Protein AF-A0A970JAR9-F1 (afdb_monomer_lite)

Radius of gyration: 34.33 Å; chains: 1; bounding box: 69×76×98 Å

pLDDT: mean 83.6, std 17.14, range [28.98, 98.62]

Sequence (736 aa):
MINLEKFQAILTQYKKDFVPKVWNDEKYKWEAVKHFQDNWDIDAPDFLNMFLQSTSRTQNLLASLNHYPREMIKVFAEKEAETVRSMFLNLFDETKDLAERVENFLSTSDVLLKKYSKGKSHFQSTYSVSTYLWLRYPDKYYIYKFSECRSAAIALESDFVPKMSKKGHSIDNLLKSFNLYDEICSELAKDKELVQILRSVLTDSCYPDIELKTLTIDFCFYIGRLYAKKSVKENEWFPIEYNPNISTEKWLELLADKNVFNENSLAIMKRIKDYGGEATCKQLAAKYGETANFYNSGSSALAQRVAKVTGCPVIKDEAGNTRWWPILYIGKYADKNIEGSFVWKLREELSRALDQYDLSHIPLYSSSNSNNHKITYKEYINFFDQKFNSKQYSYMMVTLLAFLDNVNNTGYADMGNVVESFKQFYLNRVKAGKIPEKQTARMFKVESLNNSDIKNIMLEQPLSALRDLIDYDEHTNTLHFNKKRGLEIDWKTKKELRKVAHKHLYNYYKKLDKNYLTLDDLNSLQQGYAVTAKDVAALSGQNIVKGIHPINDDAHKSVVILCTFSGGFYANSWLDEHETVLKYYLEGRTKEDGTRIYNELSKSNQAVLLSQKEKYPIHVFTRDRKDEMFHYEGPFVYDRVETESDGSKYFVLTRLINRAGQEIIPDSGSQIQEKAKEIIKDLTVPDVLTHICEYIAARGFVFEEKQIKNFYLSLKTKPFVIIAGISVLMAMIKST

Structure (mmCIF, N/CA/C/O backbone):
data_AF-A0A970JAR9-F1
#
_entry.id   AF-A0A970JAR9-F1
#
loop_
_atom_site.group_PDB
_atom_site.id
_atom_site.type_symbol
_atom_site.label_atom_id
_atom_site.label_alt_id
_atom_site.label_comp_id
_atom_site.label_asym_id
_atom_site.label_entity_id
_atom_site.label_seq_id
_atom_site.pdbx_PDB_ins_code
_atom_site.Cartn_x
_atom_site.Cartn_y
_atom_site.Cartn_z
_atom_site.occupancy
_atom_site.B_iso_or_equiv
_atom_site.auth_seq_id
_atom_site.auth_comp_id
_atom_site.auth_asym_id
_atom_site.auth_atom_id
_atom_site.pdbx_PDB_model_num
ATOM 1 N N . MET A 1 1 ? -7.406 -0.059 44.439 1.00 73.38 1 MET A N 1
ATOM 2 C CA . MET A 1 1 ? -6.359 -0.039 43.404 1.00 73.38 1 MET A CA 1
ATOM 3 C C . MET A 1 1 ? -6.783 0.808 42.199 1.00 73.38 1 MET A C 1
ATOM 5 O O . MET A 1 1 ? -5.898 1.279 41.498 1.00 73.38 1 MET A O 1
ATOM 9 N N . ILE A 1 2 ? -8.075 1.129 42.013 1.00 92.12 2 ILE A N 1
ATOM 10 C CA . ILE A 1 2 ? -8.558 2.205 41.114 1.00 92.12 2 ILE A CA 1
ATOM 11 C C . ILE A 1 2 ? -9.279 3.349 41.854 1.00 92.12 2 ILE A C 1
ATOM 13 O O . ILE A 1 2 ? -9.837 3.158 42.934 1.00 92.12 2 ILE A O 1
ATOM 17 N N . ASN A 1 3 ? -9.306 4.545 41.259 1.00 94.38 3 ASN A N 1
ATOM 18 C CA . ASN A 1 3 ? -10.068 5.701 41.733 1.00 94.38 3 ASN A CA 1
ATOM 19 C C . ASN A 1 3 ? -11.560 5.558 41.369 1.00 94.38 3 ASN A C 1
ATOM 21 O O . ASN A 1 3 ? -11.952 5.660 40.201 1.00 94.38 3 ASN A O 1
ATOM 25 N N . LEU A 1 4 ? -12.400 5.359 42.390 1.00 95.25 4 LEU A N 1
ATOM 26 C CA . LEU A 1 4 ? -13.837 5.114 42.227 1.00 95.25 4 LEU A CA 1
ATOM 27 C C . LEU A 1 4 ? -14.608 6.322 41.679 1.00 95.25 4 LEU A C 1
ATOM 29 O O . LEU A 1 4 ? -15.564 6.136 40.929 1.00 95.25 4 LEU A O 1
ATOM 33 N N . GLU A 1 5 ? -14.197 7.556 41.978 1.00 93.81 5 GLU A N 1
ATOM 34 C CA . GLU A 1 5 ? -14.853 8.747 41.422 1.00 93.81 5 GLU A CA 1
ATOM 35 C C . GLU A 1 5 ? -14.644 8.826 39.905 1.00 93.81 5 GLU A C 1
ATOM 37 O O . GLU A 1 5 ? -15.589 9.056 39.143 1.00 93.81 5 GLU A O 1
ATOM 42 N N . LYS A 1 6 ? -13.410 8.570 39.444 1.00 92.19 6 LYS A N 1
ATOM 43 C CA . LYS A 1 6 ? -13.091 8.493 38.009 1.00 92.19 6 LYS A CA 1
ATOM 44 C C . LYS A 1 6 ? -13.842 7.352 37.341 1.00 92.19 6 LYS A C 1
ATOM 46 O O . LYS A 1 6 ? -14.416 7.553 36.270 1.00 92.19 6 LYS A O 1
ATOM 51 N N . PHE A 1 7 ? -13.866 6.184 37.981 1.00 95.56 7 PHE A N 1
ATOM 52 C CA . PHE A 1 7 ? -14.600 5.022 37.497 1.00 95.56 7 PHE A CA 1
ATOM 53 C C . PHE A 1 7 ? -16.084 5.346 37.279 1.00 95.56 7 PHE A C 1
ATOM 55 O O . PHE A 1 7 ? -16.586 5.159 36.172 1.00 95.56 7 PHE A O 1
ATOM 62 N N . GLN A 1 8 ? -16.765 5.916 38.278 1.00 95.62 8 GLN A N 1
ATOM 63 C CA . GLN A 1 8 ? -18.194 6.243 38.194 1.00 95.62 8 GLN A CA 1
ATOM 64 C C . GLN A 1 8 ? -18.502 7.289 37.114 1.00 95.62 8 GLN A C 1
ATOM 66 O O . GLN A 1 8 ? -19.485 7.164 36.373 1.00 95.62 8 GLN A O 1
ATOM 71 N N . ALA A 1 9 ? -17.636 8.294 36.955 1.00 92.31 9 ALA A N 1
ATOM 72 C CA . ALA A 1 9 ? -17.775 9.289 35.895 1.00 92.31 9 ALA A CA 1
ATOM 73 C C . ALA A 1 9 ? -17.680 8.661 34.491 1.00 92.31 9 ALA A C 1
ATOM 75 O O . ALA A 1 9 ? -18.464 8.995 33.599 1.00 92.31 9 ALA A O 1
ATOM 76 N N . ILE A 1 10 ? -16.742 7.731 34.290 1.00 94.25 10 ILE A N 1
ATOM 77 C CA . ILE A 1 10 ? -16.571 7.015 33.020 1.00 94.25 10 ILE A CA 1
ATOM 78 C C . ILE A 1 10 ? -17.730 6.043 32.788 1.00 94.25 10 ILE A C 1
ATOM 80 O O . ILE A 1 10 ? -18.279 6.023 31.689 1.00 94.25 10 ILE A O 1
ATOM 84 N N . LEU A 1 11 ? -18.129 5.277 33.806 1.00 96.00 11 LEU A N 1
ATOM 85 C CA . LEU A 1 11 ? -19.239 4.327 33.748 1.00 96.00 11 LEU A CA 1
ATOM 86 C C . LEU A 1 11 ? -20.549 5.011 33.343 1.00 96.00 11 LEU A C 1
ATOM 88 O O . LEU A 1 11 ? -21.263 4.525 32.467 1.00 96.00 11 LEU A O 1
ATOM 92 N N . THR A 1 12 ? -20.826 6.189 33.904 1.00 94.81 12 THR A N 1
ATOM 93 C CA . THR A 1 12 ? -21.997 6.996 33.531 1.00 94.81 12 THR A CA 1
ATOM 94 C C . THR A 1 12 ? -22.005 7.326 32.037 1.00 94.81 12 THR A C 1
ATOM 96 O O . THR A 1 12 ? -23.051 7.261 31.390 1.00 94.81 12 THR A O 1
ATOM 99 N N . GLN A 1 13 ? -20.849 7.673 31.466 1.00 92.12 13 GLN A N 1
ATOM 100 C CA . GLN A 1 13 ? -20.744 7.946 30.034 1.00 92.12 13 GLN A CA 1
ATOM 101 C C . GLN A 1 13 ? -20.813 6.661 29.200 1.00 92.12 13 GLN A C 1
ATOM 103 O O . GLN A 1 13 ? -21.461 6.648 28.155 1.00 92.12 13 GLN A O 1
ATOM 108 N N . TYR A 1 14 ? -20.194 5.579 29.671 1.00 95.56 14 TYR A N 1
ATOM 109 C CA . TYR A 1 14 ? -20.224 4.282 29.007 1.00 95.56 14 TYR A CA 1
ATOM 110 C C . TYR A 1 14 ? -21.651 3.760 28.853 1.00 95.56 14 TYR A C 1
ATOM 112 O O . TYR A 1 14 ? -22.033 3.424 27.739 1.00 95.56 14 TYR A O 1
ATOM 120 N N . LYS A 1 15 ? -22.477 3.799 29.910 1.00 95.81 15 LYS A N 1
ATOM 121 C CA . LYS A 1 15 ? -23.897 3.404 29.844 1.00 95.81 15 LYS A CA 1
ATOM 122 C C . LYS A 1 15 ? -24.672 4.176 28.772 1.00 95.81 15 LYS A C 1
ATOM 124 O O . LYS A 1 15 ? -25.422 3.573 28.010 1.00 95.81 15 LYS A O 1
ATOM 129 N N . LYS A 1 16 ? -24.450 5.493 28.666 1.00 93.94 16 LYS A N 1
ATOM 130 C CA . LYS A 1 16 ? -25.090 6.346 27.644 1.00 93.94 16 LYS A CA 1
ATOM 131 C C . LYS A 1 16 ? -24.667 5.977 26.224 1.00 93.94 16 LYS A C 1
ATOM 133 O O . LYS A 1 16 ? -25.493 5.986 25.317 1.00 93.94 16 LYS A O 1
ATOM 138 N N . ASP A 1 17 ? -23.389 5.666 26.033 1.00 93.06 17 ASP A N 1
ATOM 139 C CA . ASP A 1 17 ? -22.831 5.323 24.726 1.00 93.06 17 ASP A CA 1
ATOM 140 C C . ASP A 1 17 ? -23.044 3.842 24.357 1.00 93.06 17 ASP A C 1
ATOM 142 O O . ASP A 1 17 ? -22.901 3.494 23.183 1.00 93.06 17 ASP A O 1
ATOM 146 N N . PHE A 1 18 ? -23.367 2.970 25.321 1.00 94.00 18 PHE A N 1
ATOM 147 C CA . PHE A 1 18 ? -23.280 1.517 25.161 1.00 94.00 18 PHE A CA 1
ATOM 148 C C . PHE A 1 18 ? -24.115 1.010 23.983 1.00 94.00 18 PHE A C 1
ATOM 150 O O . PHE A 1 18 ? -23.560 0.557 22.990 1.00 94.00 18 PHE A O 1
ATOM 157 N N . VAL A 1 19 ? -25.439 1.156 24.034 1.00 92.25 19 VAL A N 1
ATOM 158 C CA . VAL A 1 19 ? -26.336 0.707 22.955 1.00 92.25 19 VAL A CA 1
ATOM 159 C C . VAL A 1 19 ? -26.178 1.515 21.656 1.00 92.25 19 VAL A C 1
ATOM 161 O O . VAL A 1 19 ? -26.003 0.900 20.604 1.00 92.25 19 VAL A O 1
ATOM 164 N N . PRO A 1 20 ? -26.216 2.866 21.660 1.00 89.38 20 PRO A N 1
ATOM 165 C CA . PRO A 1 20 ? -26.250 3.627 20.409 1.00 89.38 20 PRO A CA 1
ATOM 166 C C . PRO A 1 20 ? -24.928 3.610 19.633 1.00 89.38 20 PRO A C 1
ATOM 168 O O . PRO A 1 20 ? -24.924 3.922 18.442 1.00 89.38 20 PRO A O 1
ATOM 171 N N . LYS A 1 21 ? -23.805 3.290 20.286 1.00 87.12 21 LYS A N 1
ATOM 172 C CA . LYS A 1 21 ? -22.473 3.440 19.693 1.00 87.12 21 LYS A CA 1
ATOM 173 C C . LYS A 1 21 ? -21.571 2.236 19.920 1.00 87.12 21 LYS A C 1
ATOM 175 O O . LYS A 1 21 ? -20.996 1.747 18.960 1.00 87.12 21 LYS A O 1
ATOM 180 N N . VAL A 1 22 ? -21.421 1.768 21.157 1.00 91.00 22 VAL A N 1
ATOM 181 C CA . VAL A 1 22 ? -20.426 0.728 21.473 1.00 91.00 22 VAL A CA 1
ATOM 182 C C . VAL A 1 22 ? -20.873 -0.649 20.982 1.00 91.00 22 VAL A C 1
ATOM 184 O O . VAL A 1 22 ? -20.102 -1.352 20.338 1.00 91.00 22 VAL A O 1
ATOM 187 N N . TRP A 1 23 ? -22.130 -1.013 21.220 1.00 94.00 23 TRP A N 1
ATOM 188 C CA . TRP A 1 23 ? -22.656 -2.349 20.964 1.00 94.00 23 TRP A CA 1
ATOM 189 C C . TRP A 1 23 ? -22.513 -2.775 19.502 1.00 94.00 23 TRP A C 1
ATOM 191 O O . TRP A 1 23 ? -22.037 -3.871 19.220 1.00 94.00 23 TRP A O 1
ATOM 201 N N . ASN A 1 24 ? -22.862 -1.894 18.561 1.00 87.81 24 ASN A N 1
ATOM 202 C CA . ASN A 1 24 ? -22.790 -2.207 17.132 1.00 87.81 24 ASN A CA 1
ATOM 203 C C . ASN A 1 24 ? -21.361 -2.513 16.659 1.00 87.81 24 ASN A C 1
ATOM 205 O O . ASN A 1 24 ? -21.186 -3.372 15.794 1.00 87.81 24 ASN A O 1
ATOM 209 N N . ASP A 1 25 ? -20.364 -1.852 17.251 1.00 87.81 25 ASP A N 1
ATOM 210 C CA . ASP A 1 25 ? -18.953 -2.030 16.907 1.00 87.81 25 ASP A CA 1
ATOM 211 C C . ASP A 1 25 ? -18.311 -3.211 17.655 1.00 87.81 25 ASP A C 1
ATOM 213 O O . ASP A 1 25 ? -17.349 -3.796 17.163 1.00 87.81 25 ASP A O 1
ATOM 217 N N . GLU A 1 26 ? -18.824 -3.577 18.835 1.00 93.31 26 GLU A N 1
ATOM 218 C CA . GLU A 1 26 ? -18.139 -4.483 19.770 1.00 93.31 26 GLU A CA 1
ATOM 219 C C . GLU A 1 26 ? -18.846 -5.821 20.013 1.00 93.31 26 GLU A C 1
ATOM 221 O O . GLU A 1 26 ? -18.209 -6.758 20.504 1.00 93.31 26 GLU A O 1
ATOM 226 N N . LYS A 1 27 ? -20.115 -5.974 19.603 1.00 95.50 27 LYS A N 1
ATOM 227 C CA . LYS A 1 27 ? -20.897 -7.215 19.786 1.00 95.50 27 LYS A CA 1
ATOM 228 C C . LYS A 1 27 ? -20.200 -8.472 19.256 1.00 95.50 27 LYS A C 1
ATOM 230 O O . LYS A 1 27 ? -20.411 -9.564 19.781 1.00 95.50 27 LYS A O 1
ATOM 235 N N . TYR A 1 28 ? -19.334 -8.319 18.249 1.00 95.88 28 TYR A N 1
ATOM 236 C CA . TYR A 1 28 ? -18.601 -9.430 17.643 1.00 95.88 28 TYR A CA 1
ATOM 237 C C . TYR A 1 28 ? -17.725 -10.178 18.659 1.00 95.88 28 TYR A C 1
ATOM 239 O O . TYR A 1 28 ? -17.450 -11.353 18.447 1.00 95.88 28 TYR A O 1
ATOM 247 N N . LYS A 1 29 ? -17.307 -9.549 19.770 1.00 97.44 29 LYS A N 1
ATOM 248 C CA . LYS A 1 29 ? -16.560 -10.227 20.842 1.00 97.44 29 LYS A CA 1
ATOM 249 C C . LYS A 1 29 ? -17.398 -11.328 21.496 1.00 97.44 29 LYS A C 1
ATOM 251 O O . LYS A 1 29 ? -16.936 -12.459 21.608 1.00 97.44 29 LYS A O 1
ATOM 256 N N . TRP A 1 30 ? -18.645 -11.028 21.863 1.00 98.38 30 TRP A N 1
ATOM 257 C CA . TRP A 1 30 ? -19.561 -12.015 22.444 1.00 98.38 30 TRP A CA 1
ATOM 258 C C . TRP A 1 30 ? -19.925 -13.112 21.437 1.00 98.38 30 TRP A C 1
ATOM 260 O O . TRP A 1 30 ? -20.000 -14.284 21.805 1.00 98.38 30 TRP A O 1
ATOM 270 N N . GLU A 1 31 ? -20.110 -12.757 20.161 1.00 97.88 31 GLU A N 1
ATOM 271 C CA . GLU A 1 31 ? -20.347 -13.732 19.086 1.00 97.88 31 GLU A CA 1
ATOM 272 C C . GLU A 1 31 ? -19.120 -14.619 18.826 1.00 97.88 31 GLU A C 1
ATOM 274 O O . GLU A 1 31 ? -19.263 -15.807 18.537 1.00 97.88 31 GLU A O 1
ATOM 279 N N . ALA A 1 32 ? -17.908 -14.069 18.943 1.00 98.00 32 ALA A N 1
ATOM 280 C CA . ALA A 1 32 ? -16.665 -14.811 18.769 1.00 98.00 32 ALA A CA 1
ATOM 281 C C . ALA A 1 32 ? -16.477 -15.867 19.861 1.00 98.00 32 ALA A C 1
ATOM 283 O O . ALA A 1 32 ? -16.096 -16.989 19.536 1.00 98.00 32 ALA A O 1
ATOM 284 N N . VAL A 1 33 ? -16.787 -15.545 21.122 1.00 98.31 33 VAL A N 1
ATOM 285 C CA . VAL A 1 33 ? -16.744 -16.523 22.223 1.00 98.31 33 VAL A CA 1
ATOM 286 C C . VAL A 1 33 ? -17.759 -17.632 21.997 1.00 98.31 33 VAL A C 1
ATOM 288 O O . VAL A 1 33 ? -17.382 -18.798 22.041 1.00 98.31 33 VAL A O 1
ATOM 291 N N . LYS A 1 34 ? -19.026 -17.294 21.710 1.00 98.25 34 LYS A N 1
ATOM 292 C CA . LYS A 1 34 ? -20.068 -18.301 21.453 1.00 98.25 34 LYS A CA 1
ATOM 293 C C . LYS A 1 34 ? -19.654 -19.239 20.325 1.00 98.25 34 LYS A C 1
ATOM 295 O O . LYS A 1 34 ? -19.669 -20.452 20.491 1.00 98.25 34 LYS A O 1
ATOM 300 N N . HIS A 1 35 ? -19.211 -18.665 19.208 1.00 98.38 35 HIS A N 1
ATOM 301 C CA . HIS A 1 35 ? -18.756 -19.428 18.052 1.00 98.38 35 HIS A CA 1
ATOM 302 C C . HIS A 1 35 ? -17.541 -20.300 18.377 1.00 98.38 35 HIS A C 1
ATOM 304 O O . HIS A 1 35 ? -17.482 -21.437 17.926 1.00 98.38 35 HIS A O 1
ATOM 310 N N . PHE A 1 36 ? -16.585 -19.818 19.169 1.00 98.50 36 PHE A N 1
ATOM 311 C CA . PHE A 1 36 ? -15.454 -20.641 19.591 1.00 98.50 36 PHE A CA 1
ATOM 312 C C . PHE A 1 36 ? -15.902 -21.808 20.479 1.00 98.50 36 PHE A C 1
ATOM 314 O O . PHE A 1 36 ? -15.530 -22.942 20.205 1.00 98.50 36 PHE A O 1
ATOM 321 N N . GLN A 1 37 ? -16.730 -21.552 21.495 1.00 97.94 37 GLN A N 1
ATOM 322 C CA . GLN A 1 37 ? -17.226 -22.579 22.422 1.00 97.94 37 GLN A CA 1
ATOM 323 C C . GLN A 1 37 ? -18.029 -23.672 21.703 1.00 97.94 37 GLN A C 1
ATOM 325 O O . GLN A 1 37 ? -17.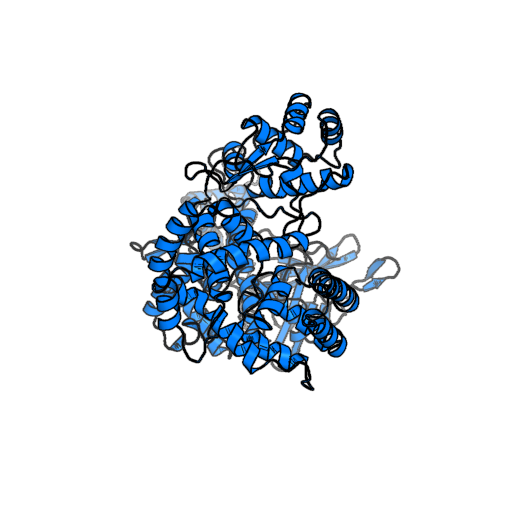876 -24.846 22.019 1.00 97.94 37 GLN A O 1
ATOM 330 N N . ASP A 1 38 ? -18.826 -23.304 20.697 1.00 97.81 38 ASP A N 1
ATOM 331 C CA . ASP A 1 38 ? -19.636 -24.256 19.926 1.00 97.81 38 ASP A CA 1
ATOM 332 C C . ASP A 1 38 ? -18.816 -25.146 18.978 1.00 97.81 38 ASP A C 1
ATOM 334 O O . ASP A 1 38 ? -19.313 -26.174 18.523 1.00 97.81 38 ASP A O 1
ATOM 338 N N . ASN A 1 39 ? -17.600 -24.730 18.610 1.00 98.00 39 ASN A N 1
ATOM 339 C CA . ASN A 1 39 ? -16.827 -25.365 17.536 1.00 98.00 39 ASN A CA 1
ATOM 340 C C . ASN A 1 39 ? -15.462 -25.905 17.994 1.00 98.00 39 ASN A C 1
ATOM 342 O O . ASN A 1 39 ? -14.807 -26.615 17.229 1.00 98.00 39 ASN A O 1
ATOM 346 N N . TRP A 1 40 ? -15.006 -25.572 19.206 1.00 98.12 40 TRP A N 1
ATOM 347 C CA . TRP A 1 40 ? -13.701 -25.995 19.699 1.00 98.12 40 TRP A CA 1
ATOM 348 C C . TRP A 1 40 ? -13.729 -27.424 20.237 1.00 98.12 40 TRP A C 1
ATOM 350 O O . TRP A 1 40 ? -14.252 -27.686 21.318 1.00 98.12 40 TRP A O 1
ATOM 360 N N . ASP A 1 41 ? -13.064 -28.319 19.516 1.00 97.56 41 ASP A N 1
ATOM 361 C CA . ASP A 1 41 ? -12.811 -29.694 19.933 1.00 97.56 41 ASP A CA 1
ATOM 362 C C . ASP A 1 41 ? -11.311 -29.988 19.818 1.00 97.56 41 ASP A C 1
ATOM 364 O O . ASP A 1 41 ? -10.770 -30.147 18.722 1.00 97.56 41 ASP A O 1
ATOM 368 N N . ILE A 1 42 ? -10.622 -30.028 20.964 1.00 96.25 42 ILE A N 1
ATOM 369 C CA . ILE A 1 42 ? -9.167 -30.228 21.008 1.00 96.25 42 ILE A CA 1
ATOM 370 C C . ILE A 1 42 ? -8.748 -31.626 20.546 1.00 96.25 42 ILE A C 1
ATOM 372 O O . ILE A 1 42 ? -7.589 -31.789 20.169 1.00 96.25 42 ILE A O 1
ATOM 376 N N . ASP A 1 43 ? -9.664 -32.594 20.519 1.00 96.25 43 ASP A N 1
ATOM 377 C CA . ASP A 1 43 ? -9.415 -33.978 20.109 1.00 96.25 43 ASP A CA 1
ATOM 378 C C . ASP A 1 43 ? -9.849 -34.240 18.654 1.00 96.25 43 ASP A C 1
ATOM 380 O O . ASP A 1 43 ? -9.703 -35.352 18.143 1.00 96.25 43 ASP A O 1
ATOM 384 N N . ALA A 1 44 ? -10.312 -33.204 17.940 1.00 96.81 44 ALA A N 1
ATOM 385 C CA . ALA A 1 44 ? -10.731 -33.312 16.548 1.00 96.81 44 ALA A CA 1
ATOM 386 C C . ALA A 1 44 ? -9.616 -33.912 15.658 1.00 96.81 44 ALA A C 1
ATOM 388 O O . ALA A 1 44 ? -8.463 -33.458 15.735 1.00 96.81 44 ALA A O 1
ATOM 389 N N . PRO A 1 45 ? -9.934 -34.867 14.758 1.00 95.69 45 PRO A N 1
ATOM 390 C CA . PRO A 1 45 ? -8.940 -35.484 13.877 1.00 95.69 45 PRO A CA 1
ATOM 391 C C . PRO A 1 45 ? -8.193 -34.471 12.998 1.00 95.69 45 PRO A C 1
ATOM 393 O O . PRO A 1 45 ? -6.979 -34.564 12.844 1.00 95.69 45 PRO A O 1
ATOM 396 N N . ASP A 1 46 ? -8.904 -33.468 12.471 1.00 96.81 46 ASP A N 1
ATOM 397 C CA . ASP A 1 46 ? -8.320 -32.347 11.727 1.00 96.81 46 ASP A CA 1
ATOM 398 C C . ASP A 1 46 ? -8.245 -31.098 12.616 1.00 96.81 46 ASP A C 1
ATOM 400 O O . ASP A 1 46 ? -9.132 -30.237 12.614 1.00 96.81 46 ASP A O 1
ATOM 404 N N . PHE A 1 47 ? -7.160 -31.008 13.389 1.00 97.81 47 PHE A N 1
ATOM 405 C CA . PHE A 1 47 ? -6.902 -29.869 14.271 1.00 97.81 47 PHE A CA 1
ATOM 406 C C . PHE A 1 47 ? -6.880 -28.538 13.517 1.00 97.81 47 PHE A C 1
ATOM 408 O O . PHE A 1 47 ? -7.391 -27.538 14.021 1.00 97.81 47 PHE A O 1
ATOM 415 N N . LEU A 1 48 ? -6.280 -28.502 12.322 1.00 97.31 48 LEU A N 1
ATOM 416 C CA . LEU A 1 48 ? -6.112 -27.260 11.576 1.00 97.31 48 LEU A CA 1
ATOM 417 C C . LEU A 1 48 ? -7.470 -26.701 11.158 1.00 97.31 48 LEU A C 1
ATOM 419 O O . LEU A 1 48 ? -7.745 -25.520 11.388 1.00 97.31 48 LEU A O 1
ATOM 423 N N . ASN A 1 49 ? -8.317 -27.532 10.551 1.00 97.50 49 ASN A N 1
ATOM 424 C CA . ASN A 1 49 ? -9.635 -27.089 10.122 1.00 97.50 49 ASN A CA 1
ATOM 425 C C . ASN A 1 49 ? -10.508 -26.697 11.323 1.00 97.50 49 ASN A C 1
ATOM 427 O O . ASN A 1 49 ? -11.121 -25.629 11.295 1.00 97.50 49 ASN A O 1
ATOM 431 N N . MET A 1 50 ? -10.483 -27.486 12.406 1.00 98.12 50 MET A N 1
ATOM 432 C CA . MET A 1 50 ? -11.169 -27.152 13.661 1.00 98.12 50 MET A CA 1
ATOM 433 C C . MET A 1 50 ? -10.709 -25.789 14.199 1.00 98.12 50 MET A C 1
ATOM 435 O O . MET A 1 50 ? -11.532 -24.904 14.430 1.00 98.12 50 MET A O 1
ATOM 439 N N . PHE A 1 51 ? -9.396 -25.556 14.307 1.00 98.31 51 PHE A N 1
ATOM 440 C CA . PHE A 1 51 ? -8.842 -24.286 14.779 1.00 98.31 51 PHE A CA 1
ATOM 441 C C . PHE A 1 51 ? -9.302 -23.105 13.912 1.00 98.31 51 PHE A C 1
ATOM 443 O O . PHE A 1 51 ? -9.724 -22.064 14.431 1.00 98.31 51 PHE A O 1
ATOM 450 N N . LEU A 1 52 ? -9.239 -23.246 12.583 1.00 97.62 52 LEU A N 1
ATOM 451 C CA . LEU A 1 52 ? -9.652 -22.197 11.650 1.00 97.62 52 LEU A CA 1
ATOM 452 C C . LEU A 1 52 ? -11.149 -21.896 11.752 1.00 97.62 52 LEU A C 1
ATOM 454 O O . LEU A 1 52 ? -11.523 -20.718 11.711 1.00 97.62 52 LEU A O 1
ATOM 458 N N . GLN A 1 53 ? -11.984 -22.924 11.898 1.00 97.69 53 GLN A N 1
ATOM 459 C CA . GLN A 1 53 ? -13.427 -22.793 12.067 1.00 97.69 53 GLN A CA 1
ATOM 460 C C . GLN A 1 53 ? -13.761 -22.083 13.380 1.00 97.69 53 GLN A C 1
ATOM 462 O O . GLN A 1 53 ? -14.451 -21.059 13.352 1.00 97.69 53 GLN A O 1
ATOM 467 N N . SER A 1 54 ? -13.215 -22.552 14.500 1.00 97.94 54 SER A N 1
ATOM 468 C CA . SER A 1 54 ? -13.464 -22.019 15.847 1.00 97.94 54 SER A CA 1
ATOM 469 C C . SER A 1 54 ? -13.013 -20.571 16.015 1.00 97.94 54 SER A C 1
ATOM 471 O O . SER A 1 54 ? -13.636 -19.801 16.738 1.00 97.94 54 SER A O 1
ATOM 473 N N . THR A 1 55 ? -11.968 -20.151 15.296 1.00 97.69 55 THR A N 1
ATOM 474 C CA . THR A 1 55 ? -11.438 -18.775 15.348 1.00 97.69 55 THR A CA 1
ATOM 475 C C . THR A 1 55 ? -11.944 -17.864 14.222 1.00 97.69 55 THR A C 1
ATOM 477 O O . THR A 1 55 ? -11.508 -16.722 14.105 1.00 97.69 55 THR A O 1
ATOM 480 N N . SER A 1 56 ? -12.865 -18.316 13.365 1.00 96.25 56 SER A N 1
ATOM 481 C CA . SER A 1 56 ? -13.291 -17.552 12.175 1.00 96.25 56 SER A CA 1
ATOM 482 C C . SER A 1 56 ? -14.001 -16.224 12.484 1.00 96.25 56 SER A C 1
ATOM 484 O O . SER A 1 56 ? -13.949 -15.299 11.673 1.00 96.25 56 SER A O 1
ATOM 486 N N . ARG A 1 57 ? -14.618 -16.093 13.667 1.00 95.31 57 ARG A N 1
ATOM 487 C CA . ARG A 1 57 ? -15.355 -14.887 14.088 1.00 95.31 57 ARG A CA 1
ATOM 488 C C . ARG A 1 57 ? -14.544 -13.888 14.919 1.00 95.31 57 ARG A C 1
ATOM 490 O O . ARG A 1 57 ? -15.084 -12.869 15.328 1.00 95.31 57 ARG A O 1
ATOM 497 N N . THR A 1 58 ? -13.247 -14.114 15.135 1.00 91.25 58 THR A N 1
ATOM 498 C CA . THR A 1 58 ? -12.421 -13.240 15.995 1.00 91.25 58 THR A CA 1
ATOM 499 C C . THR A 1 58 ? -12.024 -11.909 15.344 1.00 91.25 58 THR A C 1
ATOM 501 O O . THR A 1 58 ? -11.474 -11.041 16.018 1.00 91.25 58 THR A O 1
ATOM 504 N N . GLN A 1 59 ? -12.254 -11.746 14.035 1.00 89.06 59 GLN A N 1
ATOM 505 C CA . GLN A 1 59 ? -11.961 -10.527 13.267 1.00 89.06 59 GLN A CA 1
ATOM 506 C C . GLN A 1 59 ? -10.554 -9.946 13.556 1.00 89.06 59 GLN A C 1
ATOM 508 O O . GLN A 1 59 ? -9.545 -10.654 13.488 1.00 89.06 59 GLN A O 1
ATOM 513 N N . ASN A 1 60 ? -10.482 -8.657 13.901 1.00 85.44 60 ASN A N 1
ATOM 514 C CA . ASN A 1 60 ? -9.266 -7.899 14.181 1.00 85.44 60 ASN A CA 1
ATOM 515 C C . ASN A 1 60 ? -8.503 -8.357 15.432 1.00 85.44 60 ASN A C 1
ATOM 517 O O . ASN A 1 60 ? -7.356 -7.940 15.598 1.00 85.44 60 ASN A O 1
ATOM 521 N N . LEU A 1 61 ? -9.086 -9.204 16.290 1.00 89.19 61 LEU A N 1
ATOM 522 C CA . LEU A 1 61 ? -8.382 -9.734 17.460 1.00 89.19 61 LEU A CA 1
ATOM 523 C C . LEU A 1 61 ? -7.217 -10.643 17.055 1.00 89.19 61 LEU A C 1
ATOM 525 O O . LEU A 1 61 ? -6.159 -10.583 17.671 1.00 89.19 61 LEU A O 1
ATOM 529 N N . LEU A 1 62 ? -7.379 -11.425 15.980 1.00 90.31 62 LEU A N 1
ATOM 530 C CA . LEU A 1 62 ? -6.348 -12.353 15.496 1.00 90.31 62 LEU A CA 1
ATOM 531 C C . LEU A 1 62 ? -5.940 -12.148 14.023 1.00 90.31 62 LEU A C 1
ATOM 533 O O . LEU A 1 62 ? -5.125 -12.916 13.501 1.00 90.31 62 LEU A O 1
ATOM 537 N N . ALA A 1 63 ? -6.471 -11.119 13.351 1.00 82.25 63 ALA A N 1
ATOM 538 C CA . ALA A 1 63 ? -6.089 -10.743 11.989 1.00 82.25 63 ALA A CA 1
ATOM 539 C C . ALA A 1 63 ? -6.273 -9.232 11.730 1.00 82.25 63 ALA A C 1
ATOM 541 O O . ALA A 1 63 ? -7.385 -8.752 11.529 1.00 82.25 63 ALA A O 1
ATOM 542 N N . SER A 1 64 ? -5.177 -8.467 11.682 1.00 74.88 64 SER A N 1
ATOM 543 C CA . SER A 1 64 ? -5.180 -7.027 11.362 1.00 74.88 64 SER A CA 1
ATOM 544 C C . SER A 1 64 ? -4.127 -6.670 10.302 1.00 74.88 64 SER A C 1
ATOM 546 O O . SER A 1 64 ? -3.259 -7.482 10.001 1.00 74.88 64 SER A O 1
ATOM 548 N N . LEU A 1 65 ? -4.192 -5.454 9.734 1.00 46.22 65 LEU A N 1
ATOM 549 C CA . LEU A 1 65 ? -3.457 -4.992 8.534 1.00 46.22 65 LEU A CA 1
ATOM 550 C C . LEU A 1 65 ? -1.944 -5.287 8.470 1.00 46.22 65 LEU A C 1
ATOM 552 O O . LEU A 1 65 ? -1.406 -5.233 7.374 1.00 46.22 65 LEU A O 1
ATOM 556 N N . ASN A 1 66 ? -1.271 -5.564 9.591 1.00 67.94 66 ASN A N 1
ATOM 557 C CA . ASN A 1 66 ? 0.144 -5.960 9.642 1.00 67.94 66 ASN A CA 1
ATOM 558 C C . ASN A 1 66 ? 0.449 -6.956 10.787 1.00 67.94 66 ASN A C 1
ATOM 560 O O . ASN A 1 66 ? 1.595 -7.073 11.217 1.00 67.94 66 ASN A O 1
ATOM 564 N N . HIS A 1 67 ? -0.566 -7.634 11.332 1.00 74.38 67 HIS A N 1
ATOM 565 C CA . HIS A 1 67 ? -0.417 -8.551 12.466 1.00 74.38 67 HIS A CA 1
ATOM 566 C C . HIS A 1 67 ? -1.399 -9.718 12.321 1.00 74.38 67 HIS A C 1
ATOM 568 O O . HIS A 1 67 ? -2.613 -9.527 12.430 1.00 74.38 67 HIS A O 1
ATOM 574 N N . TYR A 1 68 ? -0.865 -10.914 12.056 1.00 86.94 68 TYR A N 1
ATOM 575 C CA . TYR A 1 68 ? -1.637 -12.078 11.601 1.00 86.94 68 TYR A CA 1
ATOM 576 C C . TYR A 1 68 ? -1.349 -13.349 12.425 1.00 86.94 68 TYR A C 1
ATOM 578 O O . TYR A 1 68 ? -0.886 -14.349 11.869 1.00 86.94 68 TYR A O 1
ATOM 586 N N . PRO A 1 69 ? -1.593 -13.349 13.750 1.00 91.31 69 PRO A N 1
ATOM 587 C CA . PRO A 1 69 ? -1.317 -14.509 14.596 1.00 91.31 69 PRO A CA 1
ATOM 588 C C . PRO A 1 69 ? -2.097 -15.757 14.164 1.00 91.31 69 PRO A C 1
ATOM 590 O O . PRO A 1 69 ? -1.527 -16.847 14.164 1.00 91.31 69 PRO A O 1
ATOM 593 N N . ARG A 1 70 ? -3.357 -15.624 13.728 1.00 94.81 70 ARG A N 1
ATOM 594 C CA . ARG A 1 70 ? -4.156 -16.766 13.250 1.00 94.81 70 ARG A CA 1
ATOM 595 C C . ARG A 1 70 ? -3.547 -17.435 12.016 1.00 94.81 70 ARG A C 1
ATOM 597 O O . ARG A 1 70 ? -3.455 -18.658 11.966 1.00 94.81 70 ARG A O 1
ATOM 604 N N . GLU A 1 71 ? -3.097 -16.642 11.044 1.00 92.50 71 GLU A N 1
ATOM 605 C CA . GLU A 1 71 ? -2.476 -17.175 9.823 1.00 92.50 71 GLU A CA 1
ATOM 606 C C . GLU A 1 71 ? -1.128 -17.845 10.113 1.00 92.50 71 GLU A C 1
ATOM 608 O O . GLU A 1 71 ? -0.777 -18.825 9.464 1.00 92.50 71 GLU A O 1
ATOM 613 N N . MET A 1 72 ? -0.384 -17.384 11.121 1.00 93.81 72 MET A N 1
ATOM 614 C CA . MET A 1 72 ? 0.854 -18.059 11.518 1.00 93.81 72 MET A CA 1
ATOM 615 C C . MET A 1 72 ? 0.603 -19.404 12.200 1.00 93.81 72 MET A C 1
ATOM 617 O O . MET A 1 72 ? 1.313 -20.360 11.899 1.00 93.81 72 MET A O 1
ATOM 621 N N . ILE A 1 73 ? -0.428 -19.520 13.047 1.00 96.94 73 ILE A N 1
ATOM 622 C CA . ILE A 1 73 ? -0.838 -20.823 13.597 1.00 96.94 73 ILE A CA 1
ATOM 623 C C . ILE A 1 73 ? -1.262 -21.774 12.475 1.00 96.94 73 ILE A C 1
ATOM 625 O O . ILE A 1 73 ? -0.863 -22.934 12.494 1.00 96.94 73 ILE A O 1
ATOM 629 N N . LYS A 1 74 ? -1.983 -21.281 11.459 1.00 95.88 74 LYS A N 1
ATOM 630 C CA . LYS A 1 74 ? -2.304 -22.060 10.255 1.00 95.88 74 LYS A CA 1
ATOM 631 C C . LYS A 1 74 ? -1.046 -22.595 9.572 1.00 95.88 74 LYS A C 1
ATOM 633 O O . LYS A 1 74 ? -0.946 -23.796 9.357 1.00 95.88 74 LYS A O 1
ATOM 638 N N . VAL A 1 75 ? -0.076 -21.724 9.277 1.00 94.94 75 VAL A N 1
ATOM 639 C CA . VAL A 1 75 ? 1.194 -22.119 8.640 1.00 94.94 75 VAL A CA 1
ATOM 640 C C . VAL A 1 75 ? 1.926 -23.177 9.465 1.00 94.94 75 VAL A C 1
ATOM 642 O O . VAL A 1 75 ? 2.500 -24.106 8.902 1.00 94.94 75 VAL A O 1
ATOM 645 N N . PHE A 1 76 ? 1.911 -23.058 10.793 1.00 96.50 76 PHE A N 1
ATOM 646 C CA . PHE A 1 76 ? 2.527 -24.048 11.670 1.00 96.50 76 PHE A CA 1
ATOM 647 C C . PHE A 1 76 ? 1.767 -25.375 11.672 1.00 96.50 76 PHE A C 1
ATOM 649 O O . PHE A 1 76 ? 2.391 -26.421 11.524 1.00 96.50 76 PHE A O 1
ATOM 656 N N . ALA A 1 77 ? 0.439 -25.351 11.767 1.00 96.69 77 ALA A N 1
ATOM 657 C CA . ALA A 1 77 ? -0.382 -26.558 11.806 1.00 96.69 77 ALA A CA 1
ATOM 658 C C . ALA A 1 77 ? -0.429 -27.294 10.452 1.00 96.69 77 ALA A C 1
ATOM 660 O O . ALA A 1 77 ? -0.505 -28.518 10.438 1.00 96.69 77 ALA A O 1
ATOM 661 N N . GLU A 1 78 ? -0.276 -26.594 9.320 1.00 96.31 78 GLU A N 1
ATOM 662 C CA . GLU A 1 78 ? -0.067 -27.209 7.994 1.00 96.31 78 GLU A CA 1
ATOM 663 C C . GLU A 1 78 ? 1.227 -28.044 7.916 1.00 96.31 78 GLU A C 1
ATOM 665 O O . GLU A 1 78 ? 1.378 -28.865 7.010 1.00 96.31 78 GLU A O 1
ATOM 670 N N . LYS A 1 79 ? 2.189 -27.813 8.821 1.00 96.19 79 LYS A N 1
ATOM 671 C CA . LYS A 1 79 ? 3.475 -28.530 8.874 1.00 96.19 79 LYS A CA 1
ATOM 672 C C . LYS A 1 79 ? 3.554 -29.524 10.027 1.00 96.19 79 LYS A C 1
ATOM 674 O O . LYS A 1 79 ? 4.037 -30.632 9.824 1.00 96.19 79 LYS A O 1
ATOM 679 N N . GLU A 1 80 ? 3.098 -29.135 11.213 1.00 96.19 80 GLU A N 1
ATOM 680 C CA . GLU A 1 80 ? 3.125 -29.941 12.435 1.00 96.19 80 GLU A CA 1
ATOM 681 C C . GLU A 1 80 ? 1.865 -29.704 13.282 1.00 96.19 80 GLU A C 1
ATOM 683 O O . GLU A 1 80 ? 1.909 -29.056 14.330 1.00 96.19 80 GLU A O 1
ATOM 688 N N . ALA A 1 81 ? 0.727 -30.238 12.833 1.00 96.88 81 ALA A N 1
ATOM 689 C CA . ALA A 1 81 ? -0.558 -30.090 13.521 1.00 96.88 81 ALA A CA 1
ATOM 690 C C . ALA A 1 81 ? -0.506 -30.524 14.997 1.00 96.88 81 ALA A C 1
ATOM 692 O O . ALA A 1 81 ? -0.986 -29.792 15.857 1.00 96.88 81 ALA A O 1
ATOM 693 N N . GLU A 1 82 ? 0.136 -31.653 15.309 1.00 97.50 82 GLU A N 1
ATOM 694 C CA . GLU A 1 82 ? 0.191 -32.183 16.680 1.00 97.50 82 GLU A CA 1
ATOM 695 C C . GLU A 1 82 ? 1.085 -31.362 17.619 1.00 97.50 82 GLU A C 1
ATOM 697 O O . GLU A 1 82 ? 0.753 -31.188 18.792 1.00 97.50 82 GLU A O 1
ATOM 702 N N . THR A 1 83 ? 2.168 -30.762 17.112 1.00 97.50 83 THR A N 1
ATOM 703 C CA . THR A 1 83 ? 2.972 -29.814 17.901 1.00 97.50 83 THR A CA 1
ATOM 704 C C . THR A 1 83 ? 2.133 -28.593 18.268 1.00 97.50 83 THR A C 1
ATOM 706 O O . THR A 1 83 ? 2.112 -28.177 19.426 1.00 97.50 83 THR A O 1
ATOM 709 N N . VAL A 1 84 ? 1.385 -28.043 17.307 1.00 98.00 84 VAL A N 1
ATOM 710 C CA . VAL A 1 84 ? 0.490 -26.906 17.561 1.00 98.00 84 VAL A CA 1
ATOM 711 C C . VAL A 1 84 ? -0.656 -27.304 18.498 1.00 98.00 84 VAL A C 1
ATOM 713 O O . VAL A 1 84 ? -0.956 -26.554 19.426 1.00 98.00 84 VAL A O 1
ATOM 716 N N . ARG A 1 85 ? -1.247 -28.495 18.338 1.00 98.50 85 ARG A N 1
ATOM 717 C CA . ARG A 1 85 ? -2.250 -29.039 19.268 1.00 98.50 85 ARG A CA 1
ATOM 718 C C . ARG A 1 85 ? -1.694 -29.100 20.692 1.00 98.50 85 ARG A C 1
ATOM 720 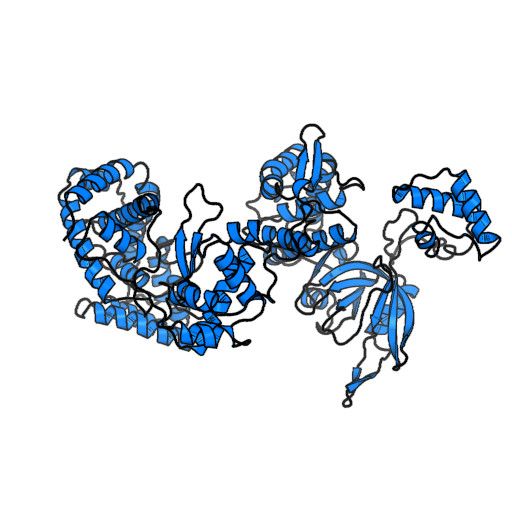O O . ARG A 1 85 ? -2.337 -28.610 21.618 1.00 98.50 85 ARG A O 1
ATOM 727 N N . SER A 1 86 ? -0.469 -29.602 20.862 1.00 98.06 86 SER A N 1
ATOM 728 C CA . SER A 1 86 ? 0.216 -29.651 22.159 1.00 98.06 86 SER A CA 1
ATOM 729 C C . SER A 1 86 ? 0.444 -28.265 22.768 1.00 98.06 86 SER A C 1
ATOM 731 O O . SER A 1 86 ? 0.378 -28.133 23.990 1.00 98.06 86 SER A O 1
ATOM 733 N N . MET A 1 87 ? 0.690 -27.228 21.958 1.00 98.31 87 MET A N 1
ATOM 734 C CA . MET A 1 87 ? 0.801 -25.851 22.458 1.00 98.31 87 MET A CA 1
ATOM 735 C C . MET A 1 87 ? -0.515 -25.376 23.080 1.00 98.31 87 MET A C 1
ATOM 737 O O . MET A 1 87 ? -0.500 -24.774 24.151 1.00 98.31 87 MET A O 1
ATOM 741 N N . PHE A 1 88 ? -1.656 -25.652 22.438 1.00 98.62 88 PHE A N 1
ATOM 742 C CA . PHE A 1 88 ? -2.971 -25.290 22.978 1.00 98.62 88 PHE A CA 1
ATOM 743 C C . PHE A 1 88 ? -3.366 -26.148 24.182 1.00 98.62 88 PHE A C 1
ATOM 745 O O . PHE A 1 88 ? -3.892 -25.604 25.148 1.00 98.62 88 PHE A O 1
ATOM 752 N N . LEU A 1 89 ? -3.056 -27.449 24.175 1.00 98.38 89 LEU A N 1
ATOM 753 C CA . LEU A 1 89 ? -3.228 -28.316 25.346 1.00 98.38 89 LEU A CA 1
ATOM 754 C C . LEU A 1 89 ? -2.449 -27.777 26.550 1.00 98.38 89 LEU A C 1
ATOM 756 O O . LEU A 1 89 ? -3.013 -27.656 27.631 1.00 98.38 89 LEU A O 1
ATOM 760 N N . ASN A 1 90 ? -1.183 -27.388 26.359 1.00 98.44 90 ASN A N 1
ATOM 761 C CA . ASN A 1 90 ? -0.392 -26.778 27.425 1.00 98.44 90 ASN A CA 1
ATOM 762 C C . ASN A 1 90 ? -0.966 -25.425 27.863 1.00 98.44 90 ASN A C 1
ATOM 764 O O . ASN A 1 90 ? -1.103 -25.186 29.059 1.00 98.44 90 ASN A O 1
ATOM 768 N N . LEU A 1 91 ? -1.344 -24.563 26.915 1.00 98.56 91 LEU A N 1
ATOM 769 C CA . LEU A 1 91 ? -1.913 -23.253 27.224 1.00 98.56 91 LEU A CA 1
ATOM 770 C C . LEU A 1 91 ? -3.215 -23.361 28.030 1.00 98.56 91 LEU A C 1
ATOM 772 O O . LEU A 1 91 ? -3.475 -22.514 28.882 1.00 98.56 91 LEU A O 1
ATOM 776 N N . PHE A 1 92 ? -4.021 -24.393 27.789 1.00 98.44 92 PHE A N 1
ATOM 777 C CA . PHE A 1 92 ? -5.307 -24.612 28.453 1.00 98.44 92 PHE A CA 1
ATOM 778 C C . PHE A 1 92 ? -5.231 -25.515 29.694 1.00 98.44 92 PHE A C 1
ATOM 780 O O . PHE A 1 92 ? -6.238 -25.736 30.356 1.00 98.44 92 PHE A O 1
ATOM 787 N N . ASP A 1 93 ? -4.047 -25.987 30.070 1.00 97.94 93 ASP A N 1
ATOM 788 C CA . ASP A 1 93 ? -3.846 -26.806 31.265 1.00 97.94 93 ASP A CA 1
ATOM 789 C C . ASP A 1 93 ? -3.886 -25.948 32.546 1.00 97.94 93 ASP A C 1
ATOM 791 O O . ASP A 1 93 ? -2.865 -25.474 33.041 1.00 97.94 93 ASP A O 1
ATOM 795 N N . GLU A 1 94 ? -5.076 -25.720 33.105 1.00 96.94 94 GLU A N 1
ATOM 796 C CA . GLU A 1 94 ? -5.253 -24.873 34.297 1.00 96.94 94 GLU A CA 1
ATOM 797 C C . GLU A 1 94 ? -4.583 -25.412 35.577 1.00 96.94 94 GLU A C 1
ATOM 799 O O . GLU A 1 94 ? -4.584 -24.715 36.592 1.00 96.94 94 GLU A O 1
ATOM 804 N N . THR A 1 95 ? -3.981 -26.609 35.539 1.00 97.56 95 THR A N 1
ATOM 805 C CA . THR A 1 95 ? -3.169 -27.148 36.643 1.00 97.56 95 THR A CA 1
ATOM 806 C C . THR A 1 95 ? -1.764 -26.540 36.706 1.00 97.56 95 THR A C 1
ATOM 808 O O . THR A 1 95 ? -1.101 -26.633 37.739 1.00 97.56 95 THR A O 1
ATOM 811 N N . LYS A 1 96 ? -1.315 -25.891 35.622 1.00 97.06 96 LYS A N 1
ATOM 812 C CA . LYS A 1 96 ? -0.002 -25.246 35.510 1.00 97.06 96 LYS A CA 1
ATOM 813 C C . LYS A 1 96 ? -0.084 -23.740 35.699 1.00 97.06 96 LYS A C 1
ATOM 815 O O . LYS A 1 96 ? -1.085 -23.091 35.366 1.00 97.06 96 LYS A O 1
ATOM 820 N N . ASP A 1 97 ? 1.026 -23.174 36.163 1.00 97.31 97 ASP A N 1
ATOM 821 C CA . ASP A 1 97 ? 1.164 -21.734 36.324 1.00 97.31 97 ASP A CA 1
ATOM 822 C C . ASP A 1 97 ? 0.900 -20.995 35.000 1.00 97.31 97 ASP A C 1
ATOM 824 O O . ASP A 1 97 ? 1.306 -21.419 33.916 1.00 97.31 97 ASP A O 1
ATOM 828 N N . LEU A 1 98 ? 0.170 -19.881 35.077 1.00 96.94 98 LEU A N 1
ATOM 829 C CA . LEU A 1 98 ? -0.214 -19.124 33.888 1.00 96.94 98 LEU A CA 1
ATOM 830 C C . LEU A 1 98 ? 1.004 -18.512 33.184 1.00 96.94 98 LEU A C 1
ATOM 832 O O . LEU A 1 98 ? 1.029 -18.471 31.954 1.00 96.94 98 LEU A O 1
ATOM 836 N N . ALA A 1 99 ? 2.008 -18.045 33.933 1.00 95.94 99 ALA A N 1
ATOM 837 C CA . ALA A 1 99 ? 3.218 -17.483 33.344 1.00 95.94 99 ALA A CA 1
ATOM 838 C C . ALA A 1 99 ? 3.978 -18.555 32.559 1.00 95.94 99 ALA A C 1
ATOM 840 O O . ALA A 1 99 ? 4.380 -18.309 31.422 1.00 95.94 99 ALA A O 1
ATOM 841 N N . GLU A 1 100 ? 4.104 -19.753 33.136 1.00 96.81 100 GLU A N 1
ATOM 842 C CA . GLU A 1 100 ? 4.743 -20.904 32.495 1.00 96.81 100 GLU A CA 1
ATOM 843 C C . GLU A 1 100 ? 4.049 -21.277 31.179 1.00 96.81 100 GLU A C 1
ATOM 845 O O . GLU A 1 100 ? 4.706 -21.415 30.146 1.00 96.81 100 GLU A O 1
ATOM 850 N N . ARG A 1 101 ? 2.715 -21.362 31.184 1.00 98.25 101 ARG A N 1
ATOM 851 C CA . ARG A 1 101 ? 1.918 -21.685 29.989 1.00 98.25 101 ARG A CA 1
ATOM 852 C C . ARG A 1 101 ? 2.074 -20.658 28.871 1.00 98.25 101 ARG A C 1
ATOM 854 O O . ARG A 1 101 ? 2.223 -21.014 27.702 1.00 98.25 101 ARG A O 1
ATOM 861 N N . VAL A 1 102 ? 2.054 -19.371 29.219 1.00 97.12 102 VAL A N 1
ATOM 862 C CA . VAL A 1 102 ? 2.222 -18.278 28.249 1.00 97.12 102 VAL A CA 1
ATOM 863 C C . VAL A 1 102 ? 3.642 -18.280 27.673 1.00 97.12 102 VAL A C 1
ATOM 865 O O . VAL A 1 102 ? 3.803 -18.172 26.456 1.00 97.12 102 VAL A O 1
ATOM 868 N N . GLU A 1 103 ? 4.669 -18.440 28.511 1.00 95.25 103 GLU A N 1
ATOM 869 C CA . GLU A 1 103 ? 6.071 -18.509 28.075 1.00 95.25 103 GLU A CA 1
ATOM 870 C C . GLU A 1 103 ? 6.312 -19.731 27.171 1.00 95.25 103 GLU A C 1
ATOM 872 O O . GLU A 1 103 ? 6.972 -19.619 26.133 1.00 95.25 103 GLU A O 1
ATOM 877 N N . ASN A 1 104 ? 5.728 -20.888 27.502 1.00 97.12 104 ASN A N 1
ATOM 878 C CA . ASN A 1 104 ? 5.814 -22.096 26.681 1.00 97.12 104 ASN A CA 1
ATOM 879 C C . ASN A 1 104 ? 5.209 -21.884 25.284 1.00 97.12 104 ASN A C 1
ATOM 881 O O . ASN A 1 104 ? 5.829 -22.229 24.274 1.00 97.12 104 ASN A O 1
ATOM 885 N N . PHE A 1 105 ? 4.039 -21.245 25.205 1.00 97.88 105 PHE A N 1
ATOM 886 C CA . PHE A 1 105 ? 3.389 -20.963 23.926 1.00 97.88 105 PHE A CA 1
ATOM 887 C C . PHE A 1 105 ? 4.225 -20.016 23.050 1.00 97.88 105 PHE A C 1
ATOM 889 O O . PHE A 1 105 ? 4.390 -20.246 21.846 1.00 97.88 105 PHE A O 1
ATOM 896 N N . LEU A 1 106 ? 4.780 -18.952 23.641 1.00 94.44 106 LEU A N 1
ATOM 897 C CA . LEU A 1 106 ? 5.609 -17.979 22.924 1.00 94.44 106 LEU A CA 1
ATOM 898 C C . LEU A 1 106 ? 6.930 -18.603 22.451 1.00 94.44 106 LEU A C 1
ATOM 900 O O . LEU A 1 106 ? 7.265 -18.506 21.272 1.00 94.44 106 LEU A O 1
ATOM 904 N N . SER A 1 107 ? 7.634 -19.316 23.330 1.00 94.00 107 SER A N 1
ATOM 905 C CA . SER A 1 107 ? 8.908 -19.967 22.996 1.00 94.00 107 SER A CA 1
ATOM 906 C C . SER A 1 107 ? 8.753 -21.072 21.946 1.00 94.00 107 SER A C 1
ATOM 908 O O . SER A 1 107 ? 9.565 -21.166 21.023 1.00 94.00 107 SER A O 1
ATOM 910 N N . THR A 1 108 ? 7.680 -21.865 22.005 1.00 96.00 108 THR A N 1
ATOM 911 C CA . THR A 1 108 ? 7.398 -22.878 20.974 1.00 96.00 108 THR A CA 1
ATOM 912 C C . THR A 1 108 ? 7.062 -22.225 19.629 1.00 96.00 108 THR A C 1
ATOM 914 O O . THR A 1 108 ? 7.517 -22.689 18.582 1.00 96.00 108 THR A O 1
ATOM 917 N N . SER A 1 109 ? 6.356 -21.087 19.637 1.00 95.00 109 SER A N 1
ATOM 918 C CA . SER A 1 109 ? 6.106 -20.298 18.420 1.00 95.00 109 SER A CA 1
ATOM 919 C C . SER A 1 109 ? 7.401 -19.788 17.776 1.00 95.00 109 SER A C 1
ATOM 921 O O . SER A 1 109 ? 7.532 -19.831 16.551 1.00 95.00 109 SER A O 1
ATOM 923 N N . ASP A 1 110 ? 8.377 -19.348 18.577 1.00 92.94 110 ASP A N 1
ATOM 924 C CA . ASP A 1 110 ? 9.706 -18.944 18.099 1.00 92.94 110 ASP A CA 1
ATOM 925 C C . ASP A 1 110 ? 10.470 -20.106 17.447 1.00 92.94 110 ASP A C 1
ATOM 927 O O . ASP A 1 110 ? 11.134 -19.928 16.419 1.00 92.94 110 ASP A O 1
ATOM 931 N N . VAL A 1 111 ? 10.379 -21.310 18.022 1.00 94.88 111 VAL A N 1
ATOM 932 C CA . VAL A 1 111 ? 10.989 -22.525 17.459 1.00 94.88 111 VAL A CA 1
ATOM 933 C C . VAL A 1 111 ? 10.365 -22.862 16.103 1.00 94.88 111 VAL A C 1
ATOM 935 O O . VAL A 1 111 ? 11.092 -23.065 15.126 1.00 94.88 111 VAL A O 1
ATOM 938 N N . LEU A 1 112 ? 9.033 -22.857 16.009 1.00 94.94 112 LEU A N 1
ATOM 939 C CA . LEU A 1 112 ? 8.314 -23.141 14.764 1.00 94.94 112 LEU A CA 1
ATOM 940 C C . LEU A 1 112 ? 8.568 -22.076 13.691 1.00 94.94 112 LEU A C 1
ATOM 942 O O . LEU A 1 112 ? 8.739 -22.417 12.518 1.00 94.94 112 LEU A O 1
ATOM 946 N N . LEU A 1 113 ? 8.682 -20.800 14.078 1.00 93.00 113 LEU A N 1
ATOM 947 C CA . LEU A 1 113 ? 9.046 -19.719 13.161 1.00 93.00 113 LEU A CA 1
ATOM 948 C C . LEU A 1 113 ? 10.404 -19.982 12.508 1.00 93.00 113 LEU A C 1
ATOM 950 O O . LEU A 1 113 ? 10.505 -19.926 11.283 1.00 93.00 113 LEU A O 1
ATOM 954 N N . LYS A 1 114 ? 11.423 -20.303 13.316 1.00 92.44 114 LYS A N 1
ATOM 955 C CA . LYS A 1 114 ? 12.781 -20.606 12.836 1.00 92.44 114 LYS A CA 1
ATOM 956 C C . LYS A 1 114 ? 12.811 -21.824 11.916 1.00 92.44 114 LYS A C 1
ATOM 958 O O . LYS A 1 114 ? 13.616 -21.857 10.990 1.00 92.44 114 LYS A O 1
ATOM 963 N N . LYS A 1 115 ? 11.954 -22.816 12.172 1.00 93.25 115 LYS A N 1
ATOM 964 C CA . LYS A 1 115 ? 11.908 -24.066 11.406 1.00 93.25 115 LYS A CA 1
ATOM 965 C C . LYS A 1 115 ? 11.186 -23.916 10.064 1.00 93.25 115 LYS A C 1
ATOM 967 O O . LYS A 1 115 ? 11.641 -24.477 9.071 1.00 93.25 115 LYS A O 1
ATOM 972 N N . TYR A 1 116 ? 10.083 -23.164 10.020 1.00 89.44 116 TYR A N 1
ATOM 973 C CA . TYR A 1 116 ? 9.134 -23.223 8.900 1.00 89.44 116 TYR A CA 1
ATOM 974 C C . TYR A 1 116 ? 8.901 -21.918 8.141 1.00 89.44 116 TYR A C 1
ATOM 976 O O . TYR A 1 116 ? 8.298 -21.952 7.068 1.00 89.44 116 TYR A O 1
ATOM 984 N N . SER A 1 117 ? 9.377 -20.772 8.632 1.00 76.81 117 SER A N 1
ATOM 985 C CA . SER A 1 117 ? 9.113 -19.476 8.003 1.00 76.81 117 SER A CA 1
ATOM 986 C C . SER A 1 117 ? 10.390 -18.734 7.623 1.00 76.81 117 SER A C 1
ATOM 988 O O . SER A 1 117 ? 11.353 -18.672 8.377 1.00 76.81 117 SER A O 1
ATOM 990 N N . LYS A 1 118 ? 10.366 -18.086 6.451 1.00 68.75 118 LYS A N 1
ATOM 991 C CA . LYS A 1 118 ? 11.351 -17.054 6.070 1.00 68.75 118 LYS A CA 1
ATOM 992 C C . LYS A 1 118 ? 10.971 -15.662 6.604 1.00 68.75 118 LYS A C 1
ATOM 994 O O . LYS A 1 118 ? 11.683 -14.690 6.357 1.00 68.75 118 LYS A O 1
ATOM 999 N N . GLY A 1 119 ? 9.815 -15.547 7.264 1.00 64.31 119 GLY A N 1
ATOM 1000 C CA . GLY A 1 119 ? 9.312 -14.316 7.864 1.00 64.31 119 GLY A CA 1
ATOM 1001 C C . GLY A 1 119 ? 10.049 -13.948 9.152 1.00 64.31 119 GLY A C 1
ATOM 1002 O O . GLY A 1 119 ? 10.647 -14.793 9.809 1.00 64.31 119 GLY A O 1
ATOM 1003 N N . LYS A 1 120 ? 9.997 -12.665 9.524 1.00 71.31 120 LYS A N 1
ATOM 1004 C CA . LYS A 1 120 ? 10.696 -12.139 10.711 1.00 71.31 120 LYS A CA 1
ATOM 1005 C C . LYS A 1 120 ? 9.908 -12.271 12.024 1.00 71.31 120 LYS A C 1
ATOM 1007 O O . LYS A 1 120 ? 10.467 -11.967 13.069 1.00 71.31 120 LYS A O 1
ATOM 1012 N N . SER A 1 121 ? 8.629 -12.654 11.985 1.00 82.25 121 SER A N 1
ATOM 1013 C CA . SER A 1 121 ? 7.764 -12.716 13.172 1.00 82.25 121 SER A CA 1
ATOM 1014 C C . SER A 1 121 ? 6.669 -13.774 13.023 1.00 82.25 121 SER A C 1
ATOM 1016 O O . SER A 1 121 ? 6.144 -13.968 11.927 1.00 82.25 121 SER A O 1
ATOM 1018 N N . HIS A 1 122 ? 6.315 -14.428 14.133 1.00 85.38 122 HIS A N 1
ATOM 1019 C CA . HIS A 1 122 ? 5.168 -15.339 14.248 1.00 85.38 122 HIS A CA 1
ATOM 1020 C C . HIS A 1 122 ? 3.896 -14.627 14.733 1.00 85.38 122 HIS A C 1
ATOM 1022 O O . HIS A 1 122 ? 2.839 -15.250 14.820 1.00 85.38 122 HIS A O 1
ATOM 1028 N N . PHE A 1 123 ? 3.997 -13.336 15.068 1.00 88.12 123 PHE A N 1
ATOM 1029 C CA . PHE A 1 123 ? 2.913 -12.486 15.569 1.00 88.12 123 PHE A CA 1
ATOM 1030 C C . PHE A 1 123 ? 2.212 -12.984 16.848 1.00 88.12 123 PHE A C 1
ATOM 1032 O O . PHE A 1 123 ? 1.246 -12.362 17.277 1.00 88.12 123 PHE A O 1
ATOM 1039 N N . GLN A 1 124 ? 2.689 -14.051 17.497 1.00 91.44 124 GLN A N 1
ATOM 1040 C CA . GLN A 1 124 ? 2.153 -14.452 18.802 1.00 91.44 124 GLN A CA 1
ATOM 1041 C C . GLN A 1 124 ? 2.722 -13.542 19.885 1.00 91.44 124 GLN A C 1
ATOM 1043 O O . GLN A 1 124 ? 3.916 -13.264 19.902 1.00 91.44 124 GLN A O 1
ATOM 1048 N N . SER A 1 125 ? 1.857 -13.075 20.772 1.00 90.00 125 SER A N 1
ATOM 1049 C CA . SER A 1 125 ? 2.174 -12.113 21.823 1.00 90.00 125 SER A CA 1
ATOM 1050 C C . SER A 1 125 ? 1.311 -12.380 23.048 1.00 90.00 125 SER A C 1
ATOM 1052 O O . SER A 1 125 ? 0.361 -13.159 22.983 1.00 90.00 125 SER A O 1
ATOM 1054 N N . THR A 1 126 ? 1.556 -11.678 24.156 1.00 91.44 126 THR A N 1
ATOM 1055 C CA . THR A 1 126 ? 0.630 -11.720 25.300 1.00 91.44 126 THR A CA 1
ATOM 1056 C C . THR A 1 126 ? -0.792 -11.286 24.921 1.00 91.44 126 THR A C 1
ATOM 1058 O O . THR A 1 126 ? -1.741 -11.742 25.551 1.00 91.44 126 THR A O 1
ATOM 1061 N N . TYR A 1 127 ? -0.974 -10.489 23.860 1.00 92.00 127 TYR A N 1
ATOM 1062 C CA . TYR A 1 127 ? -2.293 -10.138 23.323 1.00 92.00 127 TYR A CA 1
ATOM 1063 C C . TYR A 1 127 ? -2.989 -11.313 22.624 1.00 92.00 127 TYR A C 1
ATOM 1065 O O . TYR A 1 127 ? -4.132 -11.631 22.951 1.00 92.00 127 TYR A O 1
ATOM 1073 N N . SER A 1 128 ? -2.312 -12.013 21.707 1.00 94.12 128 SER A N 1
ATOM 1074 C CA . SER A 1 128 ? -2.930 -13.166 21.034 1.00 94.12 128 SER A CA 1
ATOM 1075 C C . SER A 1 128 ? -3.143 -14.337 21.996 1.00 94.12 128 SER A C 1
ATOM 1077 O O . SER A 1 128 ? -4.202 -14.956 21.980 1.00 94.12 128 SER A O 1
ATOM 1079 N N . VAL A 1 129 ? -2.183 -14.592 22.891 1.00 96.75 129 VAL A N 1
ATOM 1080 C CA . VAL A 1 129 ? -2.267 -15.675 23.880 1.00 96.75 129 VAL A CA 1
ATOM 1081 C C . VAL A 1 129 ? -3.400 -15.435 24.879 1.00 96.75 129 VAL A C 1
ATOM 1083 O O . VAL A 1 129 ? -4.194 -16.340 25.127 1.00 96.75 129 VAL A O 1
ATOM 1086 N N . SER A 1 130 ? -3.539 -14.211 25.399 1.00 97.38 130 SER A N 1
ATOM 1087 C CA . SER A 1 130 ? -4.674 -13.863 26.268 1.00 97.38 130 SER A CA 1
ATOM 1088 C C . SER A 1 130 ? -6.017 -13.925 25.533 1.00 97.38 130 SER A C 1
ATOM 1090 O O . SER A 1 130 ? -7.011 -14.337 26.122 1.00 97.38 130 SER A O 1
ATOM 1092 N N . THR A 1 131 ? -6.042 -13.636 24.227 1.00 97.88 131 THR A N 1
ATOM 1093 C CA . THR A 1 131 ? -7.236 -13.839 23.391 1.00 97.88 131 THR A CA 1
ATOM 1094 C C . THR A 1 131 ? -7.620 -15.319 23.302 1.00 97.88 131 THR A C 1
ATOM 1096 O O . THR A 1 131 ? -8.793 -15.637 23.466 1.00 97.88 131 THR A O 1
ATOM 1099 N N . TYR A 1 132 ? -6.671 -16.243 23.101 1.00 98.44 132 TYR A N 1
ATOM 1100 C CA . TYR A 1 132 ? -6.975 -17.684 23.102 1.00 98.44 132 TYR A CA 1
ATOM 1101 C C . TYR A 1 132 ? -7.484 -18.172 24.464 1.00 98.44 132 TYR A C 1
ATOM 1103 O O . TYR A 1 132 ? -8.435 -18.949 24.521 1.00 98.44 132 TYR A O 1
ATOM 1111 N N . LEU A 1 133 ? -6.875 -17.698 25.556 1.00 98.56 133 LEU A N 1
ATOM 1112 C CA . LEU A 1 133 ? -7.309 -18.010 26.919 1.00 98.56 133 LEU A CA 1
ATOM 1113 C C . LEU A 1 133 ? -8.734 -17.518 27.192 1.00 98.56 133 LEU A C 1
ATOM 1115 O O . LEU A 1 133 ? -9.543 -18.284 27.708 1.00 98.56 133 LEU A O 1
ATOM 1119 N N . TRP A 1 134 ? -9.055 -16.279 26.808 1.00 98.62 134 TRP A N 1
ATOM 1120 C CA . TRP A 1 134 ? -10.405 -15.719 26.923 1.00 98.62 134 TRP A CA 1
ATOM 1121 C C . TRP A 1 134 ? -11.420 -16.477 26.060 1.00 98.62 134 TRP A C 1
ATOM 1123 O O . TRP A 1 134 ? -12.512 -16.767 26.527 1.00 98.62 134 TRP A O 1
ATOM 1133 N N . LEU A 1 135 ? -11.068 -16.879 24.836 1.00 98.50 135 LEU A N 1
ATOM 1134 C CA . LEU A 1 135 ? -11.970 -17.685 24.008 1.00 98.50 135 LEU A CA 1
ATOM 1135 C C . LEU A 1 135 ? -12.312 -19.029 24.666 1.00 98.50 135 LEU A C 1
ATOM 1137 O O . LEU A 1 135 ? -13.466 -19.450 24.608 1.00 98.50 135 LEU A O 1
ATOM 1141 N N . ARG A 1 136 ? -11.334 -19.693 25.302 1.00 98.31 136 ARG A N 1
ATOM 1142 C CA . ARG A 1 136 ? -11.515 -21.006 25.944 1.00 98.31 136 ARG A CA 1
ATOM 1143 C C . ARG A 1 136 ? -12.166 -20.936 27.326 1.00 98.31 136 ARG A C 1
ATOM 1145 O O . ARG A 1 136 ? -12.971 -21.818 27.636 1.00 98.31 136 ARG A O 1
ATOM 1152 N N . TYR A 1 137 ? -11.815 -19.933 28.128 1.00 98.31 137 TYR A N 1
ATOM 1153 C CA . TYR A 1 137 ? -12.320 -19.708 29.487 1.00 98.31 137 TYR A CA 1
ATOM 1154 C C . TYR A 1 137 ? -12.808 -18.256 29.640 1.00 98.31 137 TYR A C 1
ATOM 1156 O O . TYR A 1 137 ? -12.190 -17.457 30.357 1.00 98.31 137 TYR A O 1
ATOM 1164 N N . PRO A 1 138 ? -13.909 -17.898 28.957 1.00 97.88 138 PRO A N 1
ATOM 1165 C CA . PRO A 1 138 ? -14.398 -16.520 28.886 1.00 97.88 138 PRO A CA 1
ATOM 1166 C C . PRO A 1 138 ? -14.837 -15.957 30.233 1.00 97.88 138 PRO A C 1
ATOM 1168 O O . PRO A 1 138 ? -14.800 -14.751 30.405 1.00 97.88 138 PRO A O 1
ATOM 1171 N N . ASP A 1 139 ? -15.181 -16.807 31.198 1.00 97.81 139 ASP A N 1
ATOM 1172 C CA . ASP A 1 139 ? -15.578 -16.391 32.547 1.00 97.81 139 ASP A CA 1
ATOM 1173 C C . ASP A 1 139 ? -14.390 -16.171 33.501 1.00 97.81 139 ASP A C 1
ATOM 1175 O O . ASP A 1 139 ? -14.566 -15.711 34.628 1.00 97.81 139 ASP A O 1
ATOM 1179 N N . LYS A 1 140 ? -13.158 -16.458 33.058 1.00 97.31 140 LYS A N 1
ATOM 1180 C CA . LYS A 1 140 ? -11.947 -16.362 33.889 1.00 97.31 140 LYS A CA 1
ATOM 1181 C C . LYS A 1 140 ? -10.903 -15.397 33.344 1.00 97.31 140 LYS A C 1
ATOM 1183 O O . LYS A 1 140 ? -10.296 -14.664 34.120 1.00 97.31 140 LYS A O 1
ATOM 1188 N N . TYR A 1 141 ? -10.657 -15.416 32.037 1.00 98.19 141 TYR A N 1
ATOM 1189 C CA . TYR A 1 141 ? -9.569 -14.653 31.424 1.00 98.19 141 TYR A CA 1
ATOM 1190 C C . TYR A 1 141 ? -10.065 -13.438 30.643 1.00 98.19 141 TYR A C 1
ATOM 1192 O O . TYR A 1 141 ? -11.211 -13.373 30.211 1.00 98.19 141 TYR A O 1
ATOM 1200 N N . TYR A 1 142 ? -9.156 -12.488 30.425 1.00 98.19 142 TYR A N 1
ATOM 1201 C CA . TYR A 1 142 ? -9.404 -11.266 29.665 1.00 98.19 142 TYR A CA 1
ATOM 1202 C C . TYR A 1 142 ? -8.495 -11.176 28.436 1.00 98.19 142 TYR A C 1
ATOM 1204 O O . TYR A 1 142 ? -7.441 -11.806 28.390 1.00 98.19 142 TYR A O 1
ATOM 1212 N N . ILE A 1 143 ? -8.841 -10.309 27.481 1.00 96.69 143 ILE A N 1
ATOM 1213 C CA . ILE A 1 143 ? -7.925 -9.890 26.411 1.00 96.69 143 ILE A CA 1
ATOM 1214 C C . ILE A 1 143 ? -7.005 -8.789 26.946 1.00 96.69 143 ILE A C 1
ATOM 1216 O O . ILE A 1 143 ? -7.464 -7.706 27.313 1.00 96.69 143 ILE A O 1
ATOM 1220 N N . TYR A 1 144 ? -5.695 -9.025 26.921 1.00 93.56 144 TYR A N 1
ATOM 1221 C CA . TYR A 1 144 ? -4.695 -8.035 27.311 1.00 93.56 144 TYR A CA 1
ATOM 1222 C C . TYR A 1 144 ? -4.103 -7.321 26.103 1.00 93.56 144 TYR A C 1
ATOM 1224 O O . TYR A 1 144 ? -3.279 -7.878 25.379 1.00 93.56 144 TYR A O 1
ATOM 1232 N N . LYS A 1 145 ? -4.446 -6.043 25.936 1.00 90.00 145 LYS A N 1
ATOM 1233 C CA . LYS A 1 145 ? -3.792 -5.152 24.975 1.00 90.00 145 LYS A CA 1
ATOM 1234 C C . LYS A 1 145 ? -3.114 -4.006 25.717 1.00 90.00 145 LYS A C 1
ATOM 1236 O O . LYS A 1 145 ? -3.761 -3.310 26.500 1.00 90.00 145 LYS A O 1
ATOM 1241 N N . PHE A 1 146 ? -1.810 -3.822 25.499 1.00 86.94 146 PHE A N 1
ATOM 1242 C CA . PHE A 1 146 ? -0.997 -2.907 26.307 1.00 86.94 146 PHE A CA 1
ATOM 1243 C C . PHE A 1 146 ? -1.538 -1.477 26.293 1.00 86.94 146 PHE A C 1
ATOM 1245 O O . PHE A 1 146 ? -1.699 -0.888 27.361 1.00 86.94 146 PHE A O 1
ATOM 1252 N N . SER A 1 147 ? -1.835 -0.927 25.110 1.00 83.88 147 SER A N 1
ATOM 1253 C CA . SER A 1 147 ? -2.321 0.449 24.978 1.00 83.88 147 SER A CA 1
ATOM 1254 C C . SER A 1 147 ? -3.611 0.689 25.759 1.00 83.88 147 SER A C 1
ATOM 1256 O O . SER A 1 147 ? -3.705 1.656 26.507 1.00 83.88 147 SER A O 1
ATOM 1258 N N . GLU A 1 148 ? -4.577 -0.215 25.647 1.00 89.25 148 GLU A N 1
ATOM 1259 C CA . GLU A 1 148 ? -5.886 -0.131 26.287 1.00 89.25 148 GLU A CA 1
ATOM 1260 C C . GLU A 1 148 ? -5.765 -0.339 27.795 1.00 89.25 148 GLU A C 1
ATOM 1262 O O . GLU A 1 148 ? -6.321 0.446 28.557 1.00 89.25 148 GLU A O 1
ATOM 1267 N N . CYS A 1 149 ? -4.974 -1.323 28.237 1.00 91.69 149 CYS A N 1
ATOM 1268 C CA . CYS A 1 149 ? -4.679 -1.527 29.653 1.00 91.69 149 CYS A CA 1
ATOM 1269 C C . CYS A 1 149 ? -4.012 -0.294 30.270 1.00 91.69 149 CYS A C 1
ATOM 1271 O O . CYS A 1 149 ? -4.395 0.135 31.355 1.00 91.69 149 CYS A O 1
ATOM 1273 N N . ARG A 1 150 ? -3.030 0.298 29.580 1.00 89.44 150 ARG A N 1
ATOM 1274 C CA . ARG A 1 150 ? -2.334 1.498 30.049 1.00 89.44 150 ARG A CA 1
ATOM 1275 C C . ARG A 1 150 ? -3.275 2.695 30.120 1.00 89.44 150 ARG A C 1
ATOM 1277 O O . ARG A 1 150 ? -3.249 3.422 31.107 1.00 89.44 150 ARG A O 1
ATOM 1284 N N . SER A 1 151 ? -4.102 2.903 29.098 1.00 88.75 151 SER A N 1
ATOM 1285 C CA . SER A 1 151 ? -5.101 3.973 29.098 1.00 88.75 151 SER A CA 1
ATOM 1286 C C . SER A 1 151 ? -6.125 3.794 30.214 1.00 88.75 151 SER A C 1
ATOM 1288 O O . SER A 1 151 ? -6.431 4.775 30.883 1.00 88.75 151 SER A O 1
ATOM 1290 N N . ALA A 1 152 ? -6.610 2.572 30.449 1.00 92.00 152 ALA A N 1
ATOM 1291 C CA . ALA A 1 152 ? -7.520 2.264 31.549 1.00 92.00 152 ALA A CA 1
ATOM 1292 C C . ALA A 1 152 ? -6.877 2.538 32.911 1.00 92.00 152 ALA A C 1
ATOM 1294 O O . ALA A 1 152 ? -7.445 3.277 33.709 1.00 92.00 152 ALA A O 1
ATOM 1295 N N . ALA A 1 153 ? -5.658 2.041 33.130 1.00 92.25 153 ALA A N 1
ATOM 1296 C CA . ALA A 1 153 ? -4.896 2.284 34.349 1.00 92.25 153 ALA A CA 1
ATOM 1297 C C . ALA A 1 153 ? -4.721 3.782 34.640 1.00 92.25 153 ALA A C 1
ATOM 1299 O O . ALA A 1 153 ? -5.001 4.233 35.742 1.00 92.25 153 ALA A O 1
ATOM 1300 N N . ILE A 1 154 ? -4.312 4.573 33.643 1.00 89.06 154 ILE A N 1
ATOM 1301 C CA . ILE A 1 154 ? -4.121 6.024 33.802 1.00 89.06 154 ILE A CA 1
ATOM 1302 C C . ILE A 1 154 ? -5.455 6.737 34.047 1.00 89.06 154 ILE A C 1
ATOM 1304 O O . ILE A 1 154 ? -5.549 7.585 34.929 1.00 89.06 154 ILE A O 1
ATOM 1308 N N . ALA A 1 155 ? -6.486 6.415 33.264 1.00 89.00 155 ALA A N 1
ATOM 1309 C CA . ALA A 1 155 ? -7.800 7.050 33.358 1.00 89.00 155 ALA A CA 1
ATOM 1310 C C . ALA A 1 155 ? -8.466 6.834 34.720 1.00 89.00 155 ALA A C 1
ATOM 1312 O O . ALA A 1 155 ? -9.177 7.715 35.205 1.00 89.00 155 ALA A O 1
ATOM 1313 N N . LEU A 1 156 ? -8.232 5.658 35.297 1.00 92.31 156 LEU A N 1
ATOM 1314 C CA . LEU A 1 156 ? -8.748 5.236 36.588 1.00 92.31 156 LEU A CA 1
ATOM 1315 C C . LEU A 1 156 ? -7.767 5.517 37.731 1.00 92.31 156 LEU A C 1
ATOM 1317 O O . LEU A 1 156 ? -8.038 5.092 38.845 1.00 92.31 156 LEU A O 1
ATOM 1321 N N . GLU A 1 157 ? -6.653 6.213 37.472 1.00 91.75 157 GLU A N 1
ATOM 1322 C CA . GLU A 1 157 ? -5.608 6.523 38.462 1.00 91.75 157 GLU A CA 1
ATOM 1323 C C . GLU A 1 157 ? -5.184 5.287 39.270 1.00 91.75 157 GLU A C 1
ATOM 1325 O O . GLU A 1 157 ? -5.091 5.314 40.497 1.00 91.75 157 GLU A O 1
ATOM 1330 N N . SER A 1 158 ? -4.968 4.178 38.563 1.00 91.88 158 SER A N 1
ATOM 1331 C CA . SER A 1 158 ? -4.558 2.931 39.184 1.00 91.88 158 SER A CA 1
ATOM 1332 C C . SER A 1 158 ? -3.133 3.010 39.722 1.00 91.88 158 SER A C 1
ATOM 1334 O O . SER A 1 158 ? -2.250 3.619 39.112 1.00 91.88 158 SER A O 1
ATOM 1336 N N . ASP A 1 159 ? -2.893 2.334 40.840 1.00 89.69 159 ASP A N 1
ATOM 1337 C CA . ASP A 1 159 ? -1.558 2.110 41.394 1.00 89.69 159 ASP A CA 1
ATOM 1338 C C . ASP A 1 159 ? -0.686 1.205 40.504 1.00 89.69 159 ASP A C 1
ATOM 1340 O O . ASP A 1 159 ? 0.546 1.273 40.550 1.00 89.69 159 ASP A O 1
ATOM 1344 N N . PHE A 1 160 ? -1.308 0.409 39.632 1.00 90.06 160 PHE A N 1
ATOM 1345 C CA . PHE A 1 160 ? -0.637 -0.332 38.577 1.00 90.06 160 PHE A CA 1
ATOM 1346 C C . PHE A 1 160 ? -0.779 0.368 37.222 1.00 90.06 160 PHE A C 1
ATOM 1348 O O . PHE A 1 160 ? -1.851 0.397 36.626 1.00 90.06 160 PHE A O 1
ATOM 1355 N N . VAL A 1 161 ? 0.342 0.832 36.659 1.00 88.06 161 VAL A N 1
ATOM 1356 C CA . VAL A 1 161 ? 0.418 1.292 35.263 1.00 88.06 161 VAL A CA 1
ATOM 1357 C C . VAL A 1 161 ? 1.422 0.421 34.499 1.00 88.06 161 VAL A C 1
ATOM 1359 O O . VAL A 1 161 ? 2.620 0.474 34.799 1.00 88.06 161 VAL A O 1
ATOM 1362 N N . PRO A 1 162 ? 0.994 -0.355 33.481 1.00 85.25 162 PRO A N 1
ATOM 1363 C CA . PRO A 1 162 ? 1.896 -1.243 32.756 1.00 85.25 162 PRO A CA 1
ATOM 1364 C C . PRO A 1 162 ? 2.993 -0.439 32.050 1.00 85.25 162 PRO A C 1
ATOM 1366 O O . PRO A 1 162 ? 2.729 0.536 31.331 1.00 85.25 162 PRO A O 1
ATOM 1369 N N . LYS A 1 163 ? 4.247 -0.865 32.235 1.00 80.50 163 LYS A N 1
ATOM 1370 C CA . LYS A 1 163 ? 5.425 -0.264 31.593 1.00 80.50 163 LYS A CA 1
ATOM 1371 C C . LYS A 1 163 ? 5.829 -1.047 30.349 1.00 80.50 163 LYS A C 1
ATOM 1373 O O . LYS A 1 163 ? 5.678 -2.264 30.294 1.00 80.50 163 LYS A O 1
ATOM 1378 N N . MET A 1 164 ? 6.347 -0.353 29.338 1.00 67.94 164 MET A N 1
ATOM 1379 C CA . MET A 1 164 ? 6.798 -1.005 28.105 1.00 67.94 164 MET A CA 1
ATOM 1380 C C . MET A 1 164 ? 7.988 -1.931 28.401 1.00 67.94 164 MET A C 1
ATOM 1382 O O . MET A 1 164 ? 8.938 -1.528 29.072 1.00 67.94 164 MET A O 1
ATOM 1386 N N . SER A 1 165 ? 7.951 -3.166 27.898 1.00 64.62 165 SER A N 1
ATOM 1387 C CA . SER A 1 165 ? 9.022 -4.151 28.103 1.00 64.62 165 SER A CA 1
ATOM 1388 C C . SER A 1 165 ? 10.097 -4.058 27.023 1.00 64.62 165 SER A C 1
ATOM 1390 O O . SER A 1 165 ? 9.798 -3.910 25.839 1.00 64.62 165 SER A O 1
ATOM 1392 N N . LYS A 1 166 ? 11.366 -4.244 27.415 1.00 54.72 166 LYS A N 1
ATOM 1393 C CA . LYS A 1 166 ? 12.511 -4.337 26.487 1.00 54.72 166 LYS A CA 1
ATOM 1394 C C . LYS A 1 166 ? 12.415 -5.539 25.530 1.00 54.72 166 LYS A C 1
ATOM 1396 O O . LYS A 1 166 ? 13.035 -5.516 24.468 1.00 54.72 166 LYS A O 1
ATOM 1401 N N . LYS A 1 167 ? 11.662 -6.584 25.901 1.00 53.22 167 LYS A N 1
ATOM 1402 C CA . LYS A 1 167 ? 11.496 -7.832 25.134 1.00 53.22 167 LYS A CA 1
ATOM 1403 C C . LYS A 1 167 ? 10.254 -7.847 24.222 1.00 53.22 167 LYS A C 1
ATOM 1405 O O . LYS A 1 167 ? 9.963 -8.880 23.638 1.00 53.22 167 LYS A O 1
ATOM 1410 N N . GLY A 1 168 ? 9.516 -6.740 24.085 1.00 52.97 168 GLY A N 1
ATOM 1411 C CA . GLY A 1 168 ? 8.321 -6.649 23.223 1.00 52.97 168 GLY A CA 1
ATOM 1412 C C . GLY A 1 168 ? 7.041 -7.239 23.836 1.00 52.97 168 GLY A C 1
ATOM 1413 O O . GLY A 1 168 ? 5.966 -6.675 23.649 1.00 52.97 168 GLY A O 1
ATOM 1414 N N . HIS A 1 169 ? 7.147 -8.286 24.662 1.00 68.00 169 HIS A N 1
ATOM 1415 C CA . HIS A 1 169 ? 6.049 -8.834 25.471 1.00 68.00 169 HIS A CA 1
ATOM 1416 C C . HIS A 1 169 ? 6.436 -8.885 26.959 1.00 68.00 169 HIS A C 1
ATOM 1418 O O . HIS A 1 169 ? 7.618 -8.959 27.307 1.00 68.00 169 HIS A O 1
ATOM 1424 N N . SER A 1 170 ? 5.447 -8.767 27.850 1.00 82.81 170 SER A N 1
ATOM 1425 C CA . SER A 1 170 ? 5.643 -8.798 29.305 1.00 82.81 170 SER A CA 1
ATOM 1426 C C . SER A 1 170 ? 4.570 -9.657 29.950 1.00 82.81 170 SER A C 1
ATOM 1428 O O . SER A 1 170 ? 3.416 -9.238 30.044 1.00 82.81 170 SER A O 1
ATOM 1430 N N . ILE A 1 171 ? 4.960 -10.854 30.384 1.00 90.06 171 ILE A N 1
ATOM 1431 C CA . ILE A 1 171 ? 4.075 -11.755 31.126 1.00 90.06 171 ILE A CA 1
ATOM 1432 C C . ILE A 1 171 ? 3.706 -11.132 32.476 1.00 90.06 171 ILE A C 1
ATOM 1434 O O . ILE A 1 171 ? 2.546 -11.160 32.859 1.00 90.06 171 ILE A O 1
ATOM 1438 N N . ASP A 1 172 ? 4.644 -10.453 33.139 1.00 90.44 172 ASP A N 1
ATOM 1439 C CA . ASP A 1 172 ? 4.366 -9.719 34.380 1.00 90.44 172 ASP A CA 1
ATOM 1440 C C . ASP A 1 172 ? 3.276 -8.647 34.194 1.00 90.44 172 ASP A C 1
ATOM 1442 O O . ASP A 1 172 ? 2.347 -8.561 34.995 1.00 90.44 172 ASP A O 1
ATOM 1446 N N . ASN A 1 173 ? 3.322 -7.879 33.095 1.00 91.50 173 ASN A N 1
ATOM 1447 C CA . ASN A 1 173 ? 2.260 -6.909 32.817 1.00 91.50 173 ASN A CA 1
ATOM 1448 C C . ASN A 1 173 ? 0.919 -7.589 32.535 1.00 91.50 173 ASN A C 1
ATOM 1450 O O . ASN A 1 173 ? -0.107 -7.052 32.934 1.00 91.50 173 ASN A O 1
ATOM 1454 N N . LEU A 1 174 ? 0.923 -8.724 31.825 1.00 93.94 174 LEU A N 1
ATOM 1455 C CA . LEU A 1 174 ? -0.284 -9.505 31.562 1.00 93.94 174 LEU A CA 1
ATOM 1456 C C . LEU A 1 174 ? -0.926 -9.944 32.887 1.00 93.94 174 LEU A C 1
ATOM 1458 O O . LEU A 1 174 ? -2.095 -9.654 33.120 1.00 93.94 174 LEU A O 1
ATOM 1462 N N . LEU A 1 175 ? -0.155 -10.562 33.783 1.00 94.50 175 LEU A N 1
ATOM 1463 C CA . LEU A 1 175 ? -0.658 -11.032 35.077 1.00 94.50 175 LEU A CA 1
ATOM 1464 C C . LEU A 1 175 ? -1.195 -9.880 35.933 1.00 94.50 175 LEU A C 1
ATOM 1466 O O . LEU A 1 175 ? -2.317 -9.940 36.426 1.00 94.50 175 LEU A O 1
ATOM 1470 N N . LYS A 1 176 ? -0.436 -8.786 36.049 1.00 94.38 176 LYS A N 1
ATOM 1471 C CA . LYS A 1 176 ? -0.873 -7.604 36.806 1.00 94.38 176 LYS A CA 1
ATOM 1472 C C . LYS A 1 176 ? -2.088 -6.920 36.179 1.00 94.38 176 LYS A C 1
ATOM 1474 O O . LYS A 1 176 ? -2.924 -6.391 36.905 1.00 94.38 176 LYS A O 1
ATOM 1479 N N . SER A 1 177 ? -2.224 -6.961 34.850 1.00 94.56 177 SER A N 1
ATOM 1480 C CA . SER A 1 177 ? -3.409 -6.428 34.173 1.00 94.56 177 SER A CA 1
ATOM 1481 C C . SER A 1 177 ? -4.677 -7.207 34.499 1.00 94.56 177 SER A C 1
ATOM 1483 O O . SER A 1 177 ? -5.732 -6.594 34.601 1.00 94.56 177 SER A O 1
ATOM 1485 N N . PHE A 1 178 ? -4.585 -8.522 34.717 1.00 96.50 178 PHE A N 1
ATOM 1486 C CA . PHE A 1 178 ? -5.742 -9.319 35.118 1.00 96.50 178 PHE A CA 1
ATOM 1487 C C . PHE A 1 178 ? -6.236 -8.926 36.510 1.00 96.50 178 PHE A C 1
ATOM 1489 O O . PHE A 1 178 ? -7.438 -8.776 36.676 1.00 96.50 178 PHE A O 1
ATOM 1496 N N . ASN A 1 179 ? -5.339 -8.602 37.448 1.00 95.81 179 ASN A N 1
ATOM 1497 C CA . ASN A 1 179 ? -5.739 -8.069 38.757 1.00 95.81 179 ASN A CA 1
ATOM 1498 C C . ASN A 1 179 ? -6.491 -6.731 38.633 1.00 95.81 179 ASN A C 1
ATOM 1500 O O . ASN A 1 179 ? -7.517 -6.533 39.280 1.00 95.81 179 ASN A O 1
ATOM 1504 N N . LEU A 1 180 ? -6.007 -5.822 37.775 1.00 96.25 180 LEU A N 1
ATOM 1505 C CA . LEU A 1 180 ? -6.706 -4.566 37.478 1.00 96.25 180 LEU A CA 1
ATOM 1506 C C . LEU A 1 180 ? -8.086 -4.832 36.854 1.00 96.25 180 LEU A C 1
ATOM 1508 O O . LEU A 1 180 ? -9.069 -4.190 37.215 1.00 96.25 180 LEU A O 1
ATOM 1512 N N . TYR A 1 181 ? -8.171 -5.770 35.912 1.00 97.81 181 TYR A N 1
ATOM 1513 C CA . TYR A 1 181 ? -9.432 -6.120 35.267 1.00 97.81 181 TYR A CA 1
ATOM 1514 C C . TYR A 1 181 ? -10.409 -6.807 36.221 1.00 97.81 181 TYR A C 1
ATOM 1516 O O . TYR A 1 181 ? -11.592 -6.506 36.149 1.00 97.81 181 TYR A O 1
ATOM 1524 N N . ASP A 1 182 ? -9.949 -7.640 37.153 1.00 97.81 182 ASP A N 1
ATOM 1525 C CA . ASP A 1 182 ? -10.801 -8.234 38.187 1.00 97.81 182 ASP A CA 1
ATOM 1526 C C . ASP A 1 182 ? -11.403 -7.178 39.118 1.00 97.81 182 ASP A C 1
ATOM 1528 O O . ASP A 1 182 ? -12.589 -7.254 39.444 1.00 97.81 182 ASP A O 1
ATOM 1532 N N . GLU A 1 183 ? -10.637 -6.149 39.487 1.00 96.81 183 GLU A N 1
ATOM 1533 C CA . GLU A 1 183 ? -11.164 -5.022 40.262 1.00 96.81 183 GLU A CA 1
ATOM 1534 C C . GLU A 1 183 ? -12.219 -4.239 39.466 1.00 96.81 183 GLU A C 1
ATOM 1536 O O . GLU A 1 183 ? -13.324 -4.016 39.961 1.00 96.81 183 GLU A O 1
ATOM 1541 N N . ILE A 1 184 ? -11.923 -3.881 38.211 1.00 97.94 184 ILE A N 1
ATOM 1542 C CA . ILE A 1 184 ? -12.877 -3.198 37.321 1.00 97.94 184 ILE A CA 1
ATOM 1543 C C . ILE A 1 184 ? -14.148 -4.038 37.151 1.00 97.94 184 ILE A C 1
ATOM 1545 O O . ILE A 1 184 ? -15.250 -3.509 37.259 1.00 97.94 184 ILE A O 1
ATOM 1549 N N . CYS A 1 185 ? -14.005 -5.342 36.917 1.00 98.31 185 CYS A N 1
ATOM 1550 C CA . CYS A 1 185 ? -15.107 -6.285 36.756 1.00 98.31 185 CYS A CA 1
ATOM 1551 C C . CYS A 1 185 ? -15.996 -6.331 38.004 1.00 98.31 185 CYS A C 1
ATOM 1553 O O . CYS A 1 185 ? -17.220 -6.274 37.894 1.00 98.31 185 CYS A O 1
ATOM 1555 N N . SER A 1 186 ? -15.385 -6.383 39.191 1.00 97.81 186 SER A N 1
ATOM 1556 C CA . SER A 1 186 ? -16.093 -6.350 40.474 1.00 97.81 186 SER A CA 1
ATOM 1557 C C . SER A 1 186 ? -16.891 -5.056 40.655 1.00 97.81 186 SER A C 1
ATOM 1559 O O . SER A 1 186 ? -18.047 -5.096 41.076 1.00 97.81 186 SER A O 1
ATOM 1561 N N . GLU A 1 187 ? -16.327 -3.903 40.283 1.00 97.81 187 GLU A N 1
ATOM 1562 C CA . GLU A 1 187 ? -17.050 -2.627 40.343 1.00 97.81 187 GLU A CA 1
ATOM 1563 C C . GLU A 1 187 ? -18.169 -2.526 39.295 1.00 97.81 187 GLU A C 1
ATOM 1565 O O . GLU A 1 187 ? -19.253 -2.033 39.609 1.00 97.81 187 GLU A O 1
ATOM 1570 N N . LEU A 1 188 ? -17.962 -3.034 38.073 1.00 98.00 188 LEU A N 1
ATOM 1571 C CA . LEU A 1 188 ? -19.005 -3.091 37.039 1.00 98.00 188 LEU A CA 1
ATOM 1572 C C . LEU A 1 188 ? -20.175 -3.986 37.468 1.00 98.00 188 LEU A C 1
ATOM 1574 O O . LEU A 1 188 ? -21.330 -3.623 37.252 1.00 98.00 188 LEU A O 1
ATOM 1578 N N . ALA A 1 189 ? -19.897 -5.116 38.124 1.00 97.12 189 ALA A N 1
ATOM 1579 C CA . ALA A 1 189 ? -20.914 -6.056 38.596 1.00 97.12 189 ALA A CA 1
ATOM 1580 C C . ALA A 1 189 ? -21.873 -5.453 39.641 1.00 97.12 189 ALA A C 1
ATOM 1582 O O . ALA A 1 189 ? -23.002 -5.926 39.791 1.00 97.12 189 ALA A O 1
ATOM 1583 N N . LYS A 1 190 ? -21.459 -4.395 40.353 1.00 97.38 190 LYS A N 1
ATOM 1584 C CA . LYS A 1 190 ? -22.315 -3.682 41.317 1.00 97.38 190 LYS A CA 1
ATOM 1585 C C . LYS A 1 190 ? -23.377 -2.813 40.633 1.00 97.38 190 LYS A C 1
ATOM 1587 O O . LYS A 1 190 ? -24.406 -2.521 41.248 1.00 97.38 190 LYS A O 1
ATOM 1592 N N . ASP A 1 191 ? -23.164 -2.404 39.381 1.00 97.69 191 ASP A N 1
ATOM 1593 C CA . ASP A 1 191 ? -24.094 -1.558 38.627 1.00 97.69 191 ASP A CA 1
ATOM 1594 C C . ASP A 1 191 ? -25.162 -2.409 37.917 1.00 97.69 191 ASP A C 1
ATOM 1596 O O . ASP A 1 191 ? -24.996 -2.887 36.792 1.00 97.69 191 ASP A O 1
ATOM 1600 N N . LYS A 1 192 ? -26.303 -2.598 38.592 1.00 96.75 192 LYS A N 1
ATOM 1601 C CA . LYS A 1 192 ? -27.428 -3.400 38.076 1.00 96.75 192 LYS A CA 1
ATOM 1602 C C . LYS A 1 192 ? -28.010 -2.859 36.767 1.00 96.75 192 LYS A C 1
ATOM 1604 O O . LYS A 1 192 ? -28.526 -3.642 35.973 1.00 96.75 192 LYS A O 1
ATOM 1609 N N . GLU A 1 193 ? -27.940 -1.547 36.547 1.00 97.50 193 GLU A N 1
ATOM 1610 C CA . GLU A 1 193 ? -28.453 -0.907 35.333 1.00 97.50 193 GLU A CA 1
ATOM 1611 C C . GLU A 1 193 ? -27.613 -1.314 34.118 1.00 97.50 193 GLU A C 1
ATOM 1613 O O . GLU A 1 193 ? -28.168 -1.766 33.120 1.00 97.50 193 GLU A O 1
ATOM 1618 N N . LEU A 1 194 ? -26.280 -1.239 34.212 1.00 97.25 194 LEU A N 1
ATOM 1619 C CA . LEU A 1 194 ? -25.377 -1.690 33.154 1.00 97.25 194 LEU A CA 1
ATOM 1620 C C . LEU A 1 194 ? -25.592 -3.173 32.838 1.00 97.25 194 LEU A C 1
ATOM 1622 O O . LEU A 1 194 ? -25.674 -3.546 31.667 1.00 97.25 194 LEU A O 1
ATOM 1626 N N . VAL A 1 195 ? -25.711 -4.013 33.871 1.00 96.50 195 VAL A N 1
ATOM 1627 C CA . VAL A 1 195 ? -25.963 -5.448 33.689 1.00 96.50 195 VAL A CA 1
ATOM 1628 C C . VAL A 1 195 ? -27.286 -5.667 32.957 1.00 96.50 195 VAL A C 1
ATOM 1630 O O . VAL A 1 195 ? -27.334 -6.448 32.010 1.00 96.50 195 VAL A O 1
ATOM 1633 N N . GLN A 1 196 ? -28.351 -4.954 33.327 1.00 96.94 196 GLN A N 1
ATOM 1634 C CA . GLN A 1 196 ? -29.638 -5.054 32.640 1.00 96.94 196 GLN A CA 1
ATOM 1635 C C . GLN A 1 196 ? -29.559 -4.575 31.182 1.00 96.94 196 GLN A C 1
ATOM 1637 O O . GLN A 1 196 ? -30.126 -5.226 30.303 1.00 96.94 196 GLN A O 1
ATOM 1642 N N . ILE A 1 197 ? -28.820 -3.494 30.907 1.00 97.06 197 ILE A N 1
ATOM 1643 C CA . ILE A 1 197 ? -28.565 -3.010 29.544 1.00 97.06 197 ILE A CA 1
ATOM 1644 C C . ILE A 1 197 ? -27.879 -4.104 28.718 1.00 97.06 197 ILE A C 1
ATOM 1646 O O . ILE A 1 197 ? -28.378 -4.435 27.642 1.00 97.06 197 ILE A O 1
ATOM 1650 N N . LEU A 1 198 ? -26.800 -4.715 29.223 1.00 97.25 198 LEU A N 1
ATOM 1651 C CA . LEU A 1 198 ? -26.119 -5.818 28.535 1.00 97.25 198 LEU A CA 1
ATOM 1652 C C . LEU A 1 198 ? -27.086 -6.980 28.262 1.00 97.25 198 LEU A C 1
ATOM 1654 O O . LEU A 1 198 ? -27.193 -7.443 27.130 1.00 97.25 198 LEU A O 1
ATOM 1658 N N . ARG A 1 199 ? -27.836 -7.427 29.277 1.00 96.56 199 ARG A N 1
ATOM 1659 C CA . ARG A 1 199 ? -28.792 -8.540 29.135 1.00 96.56 199 ARG A CA 1
ATOM 1660 C C . ARG A 1 199 ? -29.869 -8.260 28.086 1.00 96.56 199 ARG A C 1
ATOM 1662 O O . ARG A 1 199 ? -30.296 -9.194 27.421 1.00 96.56 199 ARG A O 1
ATOM 1669 N N . SER A 1 200 ? -30.277 -7.002 27.917 1.00 96.50 200 SER A N 1
ATOM 1670 C CA . SER A 1 200 ? -31.302 -6.616 26.939 1.00 96.50 200 SER A CA 1
ATOM 1671 C C . SER A 1 200 ? -30.840 -6.671 25.479 1.00 96.50 200 SER A C 1
ATOM 1673 O O . SER A 1 200 ? -31.680 -6.775 24.589 1.00 96.50 200 SER A O 1
ATOM 1675 N N . VAL A 1 201 ? -29.528 -6.589 25.224 1.00 96.25 201 VAL A N 1
ATOM 1676 C CA . VAL A 1 201 ? -28.967 -6.568 23.861 1.00 96.25 201 VAL A CA 1
ATOM 1677 C C . VAL A 1 201 ? -28.355 -7.900 23.431 1.00 96.25 201 VAL A C 1
ATOM 1679 O O . VAL A 1 201 ? -28.122 -8.105 22.238 1.00 96.25 201 VAL A O 1
ATOM 1682 N N . LEU A 1 202 ? -28.092 -8.803 24.380 1.00 96.50 202 LEU A N 1
ATOM 1683 C CA . LEU A 1 202 ? -27.611 -10.151 24.091 1.00 96.50 202 LEU A CA 1
ATOM 1684 C C . LEU A 1 202 ? -28.677 -10.961 23.341 1.00 96.50 202 LEU A C 1
ATOM 1686 O O . LEU A 1 202 ? -29.868 -10.882 23.629 1.00 96.50 202 LEU A O 1
ATOM 1690 N N . THR A 1 203 ? -28.221 -11.770 22.388 1.00 96.00 203 THR A N 1
ATOM 1691 C CA . THR A 1 203 ? -29.058 -12.696 21.610 1.00 96.00 203 THR A CA 1
ATOM 1692 C C . THR A 1 203 ? -28.481 -14.109 21.681 1.00 96.00 203 THR A C 1
ATOM 1694 O O . THR A 1 203 ? -27.373 -14.291 22.185 1.00 96.00 203 THR A O 1
ATOM 1697 N N . ASP A 1 204 ? -29.179 -15.104 21.132 1.00 94.75 204 ASP A N 1
ATOM 1698 C CA . ASP A 1 204 ? -28.733 -16.508 21.141 1.00 94.75 204 ASP A CA 1
ATOM 1699 C C . ASP A 1 204 ? -27.385 -16.740 20.430 1.00 94.75 204 ASP A C 1
ATOM 1701 O O . ASP A 1 204 ? -26.700 -17.733 20.682 1.00 94.75 204 ASP A O 1
ATOM 1705 N N . SER A 1 205 ? -26.969 -15.818 19.551 1.00 94.75 205 SER A N 1
ATOM 1706 C CA . SER A 1 205 ? -25.654 -15.863 18.902 1.00 94.75 205 SER A CA 1
ATOM 1707 C C . SER A 1 205 ? -24.519 -15.307 19.764 1.00 94.75 205 SER A C 1
ATOM 1709 O O . SER A 1 205 ? -23.367 -15.336 19.331 1.00 94.75 205 SER A O 1
ATOM 1711 N N . CYS A 1 206 ? -24.810 -14.785 20.955 1.00 97.44 206 CYS A N 1
ATOM 1712 C CA . CYS A 1 206 ? -23.844 -14.173 21.858 1.00 97.44 206 CYS A CA 1
ATOM 1713 C C . CYS A 1 206 ? -23.524 -15.092 23.043 1.00 97.44 206 CYS A C 1
ATOM 1715 O O . CYS A 1 206 ? -24.387 -15.801 23.556 1.00 97.44 206 CYS A O 1
ATOM 1717 N N . TYR A 1 207 ? -22.283 -15.039 23.531 1.00 97.75 207 TYR A N 1
ATOM 1718 C CA . TYR A 1 207 ? -21.952 -15.638 24.820 1.00 97.75 207 TYR A CA 1
ATOM 1719 C C . TYR A 1 207 ? -22.669 -14.869 25.941 1.00 97.75 207 TYR A C 1
ATOM 1721 O O . TYR A 1 207 ? -22.677 -13.638 25.895 1.00 97.75 207 TYR A O 1
ATOM 1729 N N . PRO A 1 208 ? -23.247 -15.536 26.955 1.00 96.62 208 PRO A N 1
ATOM 1730 C CA . PRO A 1 208 ? -23.988 -14.841 28.002 1.00 96.62 208 PRO A CA 1
ATOM 1731 C C . PRO A 1 208 ? -23.132 -13.896 28.848 1.00 96.62 208 PRO A C 1
ATOM 1733 O O . PRO A 1 208 ? -23.679 -12.949 29.399 1.00 96.62 208 PRO A O 1
ATOM 1736 N N . ASP A 1 209 ? -21.824 -14.140 28.974 1.00 97.25 209 ASP A N 1
ATOM 1737 C CA . ASP A 1 209 ? -20.904 -13.304 29.762 1.00 97.25 209 ASP A CA 1
ATOM 1738 C C . ASP A 1 209 ? -21.407 -13.134 31.207 1.00 97.25 209 ASP A C 1
ATOM 1740 O O . ASP A 1 209 ? -21.761 -12.043 31.655 1.00 97.25 209 ASP A O 1
ATOM 1744 N N . ILE A 1 210 ? -21.569 -14.256 31.915 1.00 95.69 210 ILE A N 1
ATOM 1745 C CA . ILE A 1 210 ? -22.152 -14.284 33.267 1.00 95.69 210 ILE A CA 1
ATOM 1746 C C . ILE A 1 210 ? -21.237 -13.550 34.246 1.00 95.69 210 ILE A C 1
ATOM 1748 O O . ILE A 1 210 ? -21.711 -12.696 34.993 1.00 95.69 210 ILE A O 1
ATOM 1752 N N . GLU A 1 211 ? -19.932 -13.802 34.148 1.00 97.56 211 GLU A N 1
ATOM 1753 C CA . GLU A 1 211 ? -18.901 -13.178 34.981 1.00 97.56 211 GLU A CA 1
ATOM 1754 C C . GLU A 1 211 ? -18.446 -11.797 34.468 1.00 97.56 211 GLU A C 1
ATOM 1756 O O . GLU A 1 211 ? -17.478 -11.244 34.980 1.00 97.56 211 GLU A O 1
ATOM 1761 N N . LEU A 1 212 ? -19.117 -11.230 33.452 1.00 98.00 212 LEU A N 1
ATOM 1762 C CA . LEU A 1 212 ? -18.878 -9.883 32.900 1.00 98.00 212 LEU A CA 1
ATOM 1763 C C . LEU A 1 212 ? -17.441 -9.615 32.411 1.00 98.00 212 LEU A C 1
ATOM 1765 O O . LEU A 1 212 ? -17.015 -8.458 32.294 1.00 98.00 212 LEU A O 1
ATOM 1769 N N . LYS A 1 213 ? -16.668 -10.658 32.102 1.00 98.25 213 LYS A N 1
ATOM 1770 C CA . LYS A 1 213 ? -15.276 -10.511 31.658 1.00 98.25 213 LYS A CA 1
ATOM 1771 C C . LYS A 1 213 ? -15.204 -9.853 30.286 1.00 98.25 213 LYS A C 1
ATOM 1773 O O . LYS A 1 213 ? -14.369 -8.975 30.069 1.00 98.25 213 LYS A O 1
ATOM 1778 N N . THR A 1 214 ? -16.106 -10.206 29.372 1.00 98.06 214 THR A N 1
ATOM 1779 C CA . THR A 1 214 ? -16.163 -9.607 28.030 1.00 98.06 214 THR A CA 1
ATOM 1780 C C . THR A 1 214 ? -16.611 -8.152 28.095 1.00 98.06 214 THR A C 1
ATOM 1782 O O . THR A 1 214 ? -15.995 -7.297 27.456 1.00 98.06 214 THR A O 1
ATOM 1785 N N . LEU A 1 215 ? -17.601 -7.841 28.936 1.00 98.19 215 LEU A N 1
ATOM 1786 C CA . LEU A 1 215 ? -18.005 -6.468 29.241 1.00 98.19 215 LEU A CA 1
ATOM 1787 C C . LEU A 1 215 ? -16.856 -5.649 29.845 1.00 98.19 215 LEU A C 1
ATOM 1789 O O . LEU A 1 215 ? -16.656 -4.498 29.468 1.00 98.19 215 LEU A O 1
ATOM 1793 N N . THR A 1 216 ? -16.056 -6.243 30.731 1.00 98.31 216 THR A N 1
ATOM 1794 C CA . THR A 1 216 ? -14.879 -5.594 31.328 1.00 98.31 216 THR A CA 1
ATOM 1795 C C . THR A 1 216 ? -13.817 -5.272 30.278 1.00 98.31 216 THR A C 1
ATOM 1797 O O . THR A 1 216 ? -13.291 -4.157 30.247 1.00 98.31 216 THR A O 1
ATOM 1800 N N . ILE A 1 217 ? -13.529 -6.212 29.368 1.00 97.44 217 ILE A N 1
ATOM 1801 C CA . ILE A 1 217 ? -12.650 -5.959 28.216 1.00 97.44 217 ILE A CA 1
ATOM 1802 C C . ILE A 1 217 ? -13.206 -4.791 27.407 1.00 97.44 217 ILE A C 1
ATOM 1804 O O . ILE A 1 217 ? -12.472 -3.865 27.063 1.00 97.44 217 ILE A O 1
ATOM 1808 N N . ASP A 1 218 ? -14.499 -4.816 27.097 1.00 96.81 218 ASP A N 1
ATOM 1809 C CA . ASP A 1 218 ? -15.136 -3.774 26.310 1.00 96.81 218 ASP A CA 1
ATOM 1810 C C . ASP A 1 218 ? -15.061 -2.392 26.967 1.00 96.81 218 ASP A C 1
ATOM 1812 O O . ASP A 1 218 ? -14.649 -1.427 26.322 1.00 96.81 218 ASP A O 1
ATOM 1816 N N . PHE A 1 219 ? -15.326 -2.311 28.269 1.00 96.94 219 PHE A N 1
ATOM 1817 C CA . PHE A 1 219 ? -15.179 -1.095 29.058 1.00 96.94 219 PHE A CA 1
ATOM 1818 C C . PHE A 1 219 ? -13.745 -0.544 29.011 1.00 96.94 219 PHE A C 1
ATOM 1820 O O . PHE A 1 219 ? -13.538 0.648 28.770 1.00 96.94 219 PHE A O 1
ATOM 1827 N N . CYS A 1 220 ? -12.732 -1.403 29.143 1.00 95.50 220 CYS A N 1
ATOM 1828 C CA . CYS A 1 220 ? -11.327 -1.012 29.010 1.00 95.50 220 CYS A CA 1
ATOM 1829 C C . CYS A 1 220 ? -10.984 -0.516 27.594 1.00 95.50 220 CYS A C 1
ATOM 1831 O O . CYS A 1 220 ? -10.262 0.473 27.441 1.00 95.50 220 CYS A O 1
ATOM 1833 N N . PHE A 1 221 ? -11.527 -1.143 26.547 1.00 92.38 221 PHE A N 1
ATOM 1834 C CA . PHE A 1 221 ? -11.385 -0.670 25.164 1.00 92.38 221 PHE A CA 1
ATOM 1835 C C . PHE A 1 221 ? -12.097 0.671 24.944 1.00 92.38 221 PHE A C 1
ATOM 1837 O O . PHE A 1 221 ? -11.563 1.550 24.262 1.00 92.38 221 PHE A O 1
ATOM 1844 N N . TYR A 1 222 ? -13.272 0.862 25.541 1.00 93.12 222 TYR A N 1
ATOM 1845 C CA . TYR A 1 222 ? -14.014 2.115 25.513 1.00 93.12 222 TYR A CA 1
ATOM 1846 C C . TYR A 1 222 ? -13.227 3.244 26.181 1.00 93.12 222 TYR A C 1
ATOM 1848 O O . TYR A 1 222 ? -13.056 4.307 25.576 1.00 93.12 222 TYR A O 1
ATOM 1856 N N . ILE A 1 223 ? -12.655 2.994 27.365 1.00 91.25 223 ILE A N 1
ATOM 1857 C CA . ILE A 1 223 ? -11.717 3.916 28.014 1.00 91.25 223 ILE A CA 1
ATOM 1858 C C . ILE A 1 223 ? -10.540 4.195 27.087 1.00 91.25 223 ILE A C 1
ATOM 1860 O O . ILE A 1 223 ? -10.241 5.357 26.834 1.00 91.25 223 ILE A O 1
ATOM 1864 N N . GLY A 1 224 ? -9.918 3.161 26.520 1.00 83.06 224 GLY A N 1
ATOM 1865 C CA . GLY A 1 224 ? -8.829 3.297 25.557 1.00 83.06 224 GLY A CA 1
ATOM 1866 C C . GLY A 1 224 ? -9.179 4.216 24.387 1.00 83.06 224 GLY A C 1
ATOM 1867 O O . GLY A 1 224 ? -8.365 5.043 24.003 1.00 83.06 224 GLY A O 1
ATOM 1868 N N . ARG A 1 225 ? -10.404 4.163 23.857 1.00 81.50 225 ARG A N 1
ATOM 1869 C CA . ARG A 1 225 ? -10.863 5.021 22.747 1.00 81.50 225 ARG A CA 1
ATOM 1870 C C . ARG A 1 225 ? -11.238 6.433 23.182 1.00 81.50 225 ARG A C 1
ATOM 1872 O O . ARG A 1 225 ? -10.957 7.388 22.457 1.00 81.50 225 ARG A O 1
ATOM 1879 N N . LEU A 1 226 ? -11.876 6.582 24.341 1.00 70.44 226 LEU A N 1
ATOM 1880 C CA . LEU A 1 226 ? -12.201 7.884 24.917 1.00 70.44 226 LEU A CA 1
ATOM 1881 C C . LEU A 1 226 ? -10.944 8.633 25.336 1.00 70.44 226 LEU A C 1
ATOM 1883 O O . LEU A 1 226 ? -10.836 9.825 25.079 1.00 70.44 226 LEU A O 1
ATOM 1887 N N . TYR A 1 227 ? -9.997 7.943 25.960 1.00 55.53 227 TYR A N 1
ATOM 1888 C CA . TYR A 1 227 ? -8.734 8.500 26.409 1.00 55.53 227 TYR A CA 1
ATOM 1889 C C . TYR A 1 227 ? -7.711 8.542 25.281 1.00 55.53 227 TYR A C 1
ATOM 1891 O O . TYR A 1 227 ? -7.014 9.524 25.214 1.00 55.53 227 TYR A O 1
ATOM 1899 N N . ALA A 1 228 ? -7.723 7.703 24.249 1.00 49.00 228 ALA A N 1
ATOM 1900 C CA . ALA A 1 228 ? -7.002 8.050 23.013 1.00 49.00 228 ALA A CA 1
ATOM 1901 C C . ALA A 1 228 ? -7.493 9.386 22.404 1.00 49.00 228 ALA A C 1
ATOM 1903 O O . ALA A 1 228 ? -6.742 10.041 21.687 1.00 49.00 228 ALA A O 1
ATOM 1904 N N . LYS A 1 229 ? -8.729 9.819 22.724 1.00 42.56 229 LYS A N 1
ATOM 1905 C CA . LYS A 1 229 ? -9.294 11.136 22.373 1.00 42.56 229 LYS A CA 1
ATOM 1906 C C . LYS A 1 229 ? -9.159 12.221 23.469 1.00 42.56 229 LYS A C 1
ATOM 1908 O O . LYS A 1 229 ? -9.159 13.393 23.114 1.00 42.56 229 LYS A O 1
ATOM 1913 N N . LYS A 1 230 ? -9.036 11.874 24.764 1.00 40.47 230 LYS A N 1
ATOM 1914 C CA . LYS A 1 230 ? -8.905 12.793 25.934 1.00 40.47 230 LYS A CA 1
ATOM 1915 C C . LYS A 1 230 ? -7.488 12.880 26.532 1.00 40.47 230 LYS A C 1
ATOM 1917 O O . LYS A 1 230 ? -7.125 13.901 27.095 1.00 40.47 230 LYS A O 1
ATOM 1922 N N . SER A 1 231 ? -6.688 11.828 26.398 1.00 38.88 231 SER A N 1
ATOM 1923 C CA . SER A 1 231 ? -5.233 11.753 26.616 1.00 38.88 231 SER A CA 1
ATOM 1924 C C . SER A 1 231 ? -4.442 12.267 25.411 1.00 38.88 231 SER A C 1
ATOM 1926 O O . SER A 1 231 ? -3.220 12.152 25.378 1.00 38.88 231 SER A O 1
ATOM 1928 N N . VAL A 1 232 ? -5.120 12.946 24.482 1.00 38.72 232 VAL A N 1
ATOM 1929 C CA . VAL A 1 232 ? -4.580 14.156 23.856 1.00 38.72 232 VAL A CA 1
ATOM 1930 C C . VAL A 1 232 ? -4.579 15.277 24.916 1.00 38.72 232 VAL A C 1
ATOM 1932 O O . VAL A 1 232 ? -5.304 16.258 24.834 1.00 38.72 232 VAL A O 1
ATOM 1935 N N . LYS A 1 233 ? -3.809 15.071 25.987 1.00 39.41 233 LYS A N 1
ATOM 1936 C CA . LYS A 1 233 ? -2.929 16.112 26.511 1.00 39.41 233 LYS A CA 1
ATOM 1937 C C . LYS A 1 233 ? -1.601 15.792 25.816 1.00 39.41 233 LYS A C 1
ATOM 1939 O O . LYS A 1 233 ? -0.830 14.978 26.302 1.00 39.41 233 LYS A O 1
ATOM 1944 N N . GLU A 1 234 ? -1.360 16.191 24.567 1.00 45.72 234 GLU A N 1
ATOM 1945 C CA . GLU A 1 234 ? -1.016 17.583 24.230 1.00 45.72 234 GLU A CA 1
ATOM 1946 C C . GLU A 1 234 ? -0.297 18.247 25.422 1.00 45.72 234 GLU A C 1
ATOM 1948 O O . GLU A 1 234 ? -0.828 19.169 26.026 1.00 45.72 234 GLU A O 1
ATOM 1953 N N . ASN A 1 235 ? 0.825 17.653 25.885 1.00 49.50 235 ASN A N 1
ATOM 1954 C CA . ASN A 1 235 ? 2.012 18.383 26.376 1.00 49.50 235 ASN A CA 1
ATOM 1955 C C . ASN A 1 235 ? 3.168 17.544 26.965 1.00 49.50 235 ASN A C 1
ATOM 1957 O O . ASN A 1 235 ? 4.223 18.124 27.216 1.00 49.50 235 ASN A O 1
ATOM 1961 N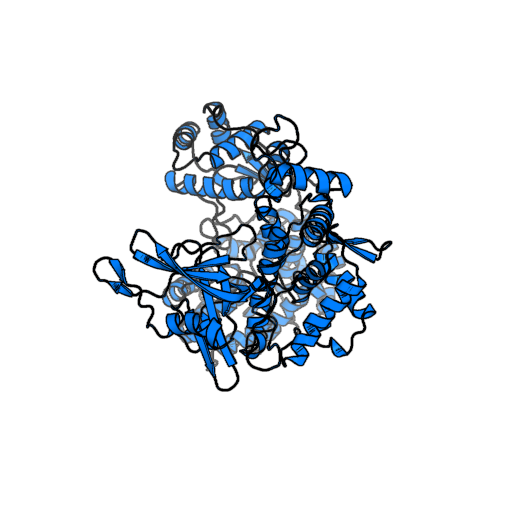 N . GLU A 1 236 ? 3.055 16.225 27.156 1.00 59.16 236 GLU A N 1
ATOM 1962 C CA . GLU A 1 236 ? 4.186 15.446 27.700 1.00 59.16 236 GLU A CA 1
ATOM 1963 C C . GLU A 1 236 ? 5.184 14.987 26.626 1.00 59.16 236 GLU A C 1
ATOM 1965 O O . GLU A 1 236 ? 4.820 14.435 25.586 1.00 59.16 236 GLU A O 1
ATOM 1970 N N . TRP A 1 237 ? 6.470 15.213 26.901 1.00 78.75 237 TRP A N 1
ATOM 1971 C CA . TRP A 1 237 ? 7.587 14.822 26.046 1.00 78.75 237 TRP A CA 1
ATOM 1972 C C . TRP A 1 237 ? 7.872 13.320 26.160 1.00 78.75 237 TRP A C 1
ATOM 1974 O O . TRP A 1 237 ? 8.214 12.817 27.226 1.00 78.75 237 TRP A O 1
ATOM 1984 N N . PHE A 1 238 ? 7.784 12.593 25.048 1.00 78.38 238 PHE A N 1
ATOM 1985 C CA . PHE A 1 238 ? 8.123 11.175 24.946 1.00 78.38 238 PHE A CA 1
ATOM 1986 C C . PHE A 1 238 ? 9.508 10.980 24.304 1.00 78.38 238 PHE A C 1
ATOM 1988 O O . PHE A 1 238 ? 9.821 11.644 23.322 1.00 78.38 238 PHE A O 1
ATOM 1995 N N . PRO A 1 239 ? 10.316 9.998 24.725 1.00 74.56 239 PRO A N 1
ATOM 1996 C CA . PRO A 1 239 ? 10.126 9.136 25.890 1.00 74.56 239 PRO A CA 1
ATOM 1997 C C . PRO A 1 239 ? 10.558 9.826 27.195 1.00 74.56 239 PRO A C 1
ATOM 1999 O O . PRO A 1 239 ? 11.618 10.442 27.235 1.00 74.56 239 PRO A O 1
ATOM 2002 N N . ILE A 1 240 ? 9.771 9.655 28.263 1.00 61.56 240 ILE A N 1
ATOM 2003 C CA . ILE A 1 240 ? 10.035 10.258 29.586 1.00 61.56 240 ILE A CA 1
ATOM 2004 C C . ILE A 1 240 ? 11.212 9.567 30.301 1.00 61.56 240 ILE A C 1
ATOM 2006 O O . ILE A 1 240 ? 12.085 10.231 30.841 1.00 61.56 240 ILE A O 1
ATOM 2010 N N . GLU A 1 241 ? 11.266 8.229 30.283 1.00 65.50 241 GLU A N 1
ATOM 2011 C CA . GLU A 1 241 ? 12.221 7.435 31.087 1.00 65.50 241 GLU A CA 1
ATOM 2012 C C . GLU A 1 241 ? 13.419 6.880 30.280 1.00 65.50 241 GLU A C 1
ATOM 2014 O O . GLU A 1 241 ? 14.207 6.089 30.796 1.00 65.50 241 GLU A O 1
ATOM 2019 N N . TYR A 1 242 ? 13.567 7.233 28.999 1.00 81.19 242 TYR A N 1
ATOM 2020 C CA . TYR A 1 242 ? 14.654 6.710 28.159 1.00 81.19 242 TYR A CA 1
ATOM 2021 C C . TYR A 1 242 ? 15.828 7.688 28.057 1.00 81.19 242 TYR A C 1
ATOM 2023 O O . TYR A 1 242 ? 15.658 8.848 27.666 1.00 81.19 242 TYR A O 1
ATOM 2031 N N . ASN A 1 243 ? 17.028 7.161 28.306 1.00 80.00 243 ASN A N 1
ATOM 2032 C CA . ASN A 1 243 ? 18.303 7.840 28.121 1.00 80.00 243 ASN A CA 1
ATOM 2033 C C . ASN A 1 243 ? 19.214 6.987 27.209 1.00 80.00 243 ASN A C 1
ATOM 2035 O O . ASN A 1 243 ? 19.391 5.798 27.493 1.00 80.00 243 ASN A O 1
ATOM 2039 N N . PRO A 1 244 ? 19.784 7.545 26.120 1.00 87.75 244 PRO A N 1
ATOM 2040 C CA . PRO A 1 244 ? 20.739 6.825 25.278 1.00 87.75 244 PRO A CA 1
ATOM 2041 C C . PRO A 1 244 ? 22.099 6.580 25.960 1.00 87.75 244 PRO A C 1
ATOM 2043 O O . PRO A 1 244 ? 22.892 5.804 25.437 1.00 87.75 244 PRO A O 1
ATOM 2046 N N . ASN A 1 245 ? 22.379 7.200 27.112 1.00 89.25 245 ASN A N 1
ATOM 2047 C CA . ASN A 1 245 ? 23.655 7.139 27.834 1.00 89.25 245 ASN A CA 1
ATOM 2048 C C . ASN A 1 245 ? 24.858 7.547 26.962 1.00 89.25 245 ASN A C 1
ATOM 2050 O O . ASN A 1 245 ? 25.930 6.951 27.045 1.00 89.25 245 ASN A O 1
ATOM 2054 N N . ILE A 1 246 ? 24.672 8.558 26.107 1.00 91.75 246 ILE A N 1
ATOM 2055 C CA . ILE A 1 246 ? 25.726 9.139 25.265 1.00 91.75 246 ILE A CA 1
ATOM 2056 C C . ILE A 1 246 ? 26.047 10.527 25.824 1.00 91.75 246 ILE A C 1
ATOM 2058 O O . ILE A 1 246 ? 25.170 11.390 25.848 1.00 91.75 246 ILE A O 1
ATOM 2062 N N . SER A 1 247 ? 27.284 10.731 26.286 1.00 91.38 247 SER A N 1
ATOM 2063 C CA . SER A 1 247 ? 27.731 12.021 26.823 1.00 91.38 247 SER A CA 1
ATOM 2064 C C . SER A 1 247 ? 27.949 13.061 25.719 1.00 91.38 247 SER A C 1
ATOM 2066 O O . SER A 1 247 ? 28.042 12.723 24.537 1.00 91.38 247 SER A O 1
ATOM 2068 N N . THR A 1 248 ? 28.062 14.335 26.099 1.00 93.50 248 THR A N 1
ATOM 2069 C CA . THR A 1 248 ? 28.366 15.439 25.171 1.00 93.50 248 THR A CA 1
ATOM 2070 C C . THR A 1 248 ? 29.679 15.196 24.417 1.00 93.50 248 THR A C 1
ATOM 2072 O O . THR A 1 248 ? 29.745 15.389 23.207 1.00 93.50 248 THR A O 1
ATOM 2075 N N . GLU A 1 249 ? 30.708 14.705 25.110 1.00 93.62 249 GLU A N 1
ATOM 2076 C CA . GLU A 1 249 ? 32.028 14.396 24.546 1.00 93.62 249 GLU A CA 1
ATOM 2077 C C . GLU A 1 249 ? 31.915 13.270 23.520 1.00 93.62 249 GLU A C 1
ATOM 2079 O O . GLU A 1 249 ? 32.461 13.359 22.421 1.00 93.62 249 GLU A O 1
ATOM 2084 N N . LYS A 1 250 ? 31.116 12.241 23.828 1.00 94.00 250 LYS A N 1
ATOM 2085 C CA . LYS A 1 250 ? 30.882 11.154 22.881 1.00 94.00 250 LYS A CA 1
ATOM 2086 C C . LYS A 1 250 ? 30.096 11.620 21.656 1.00 94.00 250 LYS A C 1
ATOM 2088 O O . LYS A 1 250 ? 30.365 11.157 20.551 1.00 94.00 250 LYS A O 1
ATOM 2093 N N . TRP A 1 251 ? 29.150 12.544 21.816 1.00 97.62 251 TRP A N 1
ATOM 2094 C CA . TRP A 1 251 ? 28.464 13.161 20.681 1.00 97.62 251 TRP A CA 1
ATOM 2095 C C . TRP A 1 251 ? 29.408 13.970 19.792 1.00 97.62 251 TRP A C 1
ATOM 2097 O O . TRP A 1 251 ? 29.268 13.896 18.574 1.00 97.62 251 TRP A O 1
ATOM 2107 N N . LEU A 1 252 ? 30.385 14.677 20.364 1.00 95.12 252 LEU A N 1
ATOM 2108 C CA . LEU A 1 252 ? 31.412 15.386 19.596 1.00 95.12 252 LEU A CA 1
ATOM 2109 C C . LEU A 1 252 ? 32.270 14.436 18.756 1.00 95.12 252 LEU A C 1
ATOM 2111 O O . LEU A 1 252 ? 32.493 14.703 17.576 1.00 95.12 252 LEU A O 1
ATOM 2115 N N . GLU A 1 253 ? 32.681 13.297 19.321 1.00 95.31 253 GLU A N 1
ATOM 2116 C CA . GLU A 1 253 ? 33.376 12.250 18.559 1.00 95.31 253 GLU A CA 1
ATOM 2117 C C . GLU A 1 253 ? 32.520 11.735 17.392 1.00 95.31 253 GLU A C 1
ATOM 2119 O O . GLU A 1 253 ? 33.012 11.577 16.277 1.00 95.31 253 GLU A O 1
ATOM 2124 N N . LEU A 1 254 ? 31.224 11.496 17.631 1.00 96.62 254 LEU A N 1
ATOM 2125 C CA . LEU A 1 254 ? 30.307 11.002 16.601 1.00 96.62 254 LEU A CA 1
ATOM 2126 C C . LEU A 1 254 ? 30.054 12.039 15.502 1.00 96.62 254 LEU A C 1
ATOM 2128 O O . LEU A 1 254 ? 29.982 11.658 14.337 1.00 96.62 254 LEU A O 1
ATOM 2132 N N . LEU A 1 255 ? 29.934 13.325 15.846 1.00 95.00 255 LEU A N 1
ATOM 2133 C CA . LEU A 1 255 ? 29.770 14.417 14.878 1.00 95.00 255 LEU A CA 1
ATOM 2134 C C . LEU A 1 255 ? 30.965 14.511 13.917 1.00 95.00 255 LEU A C 1
ATOM 2136 O O . LEU A 1 255 ? 30.774 14.848 12.751 1.00 95.00 255 LEU A O 1
ATOM 2140 N N . ALA A 1 256 ? 32.171 14.158 14.375 1.00 91.62 256 ALA A N 1
ATOM 2141 C CA . ALA A 1 256 ? 33.372 14.087 13.543 1.00 91.62 256 ALA A CA 1
ATOM 2142 C C . ALA A 1 256 ? 33.457 12.825 12.659 1.00 91.62 256 ALA A C 1
ATOM 2144 O O . ALA A 1 256 ? 34.194 12.819 11.668 1.00 91.62 256 ALA A O 1
ATOM 2145 N N . ASP A 1 257 ? 32.715 11.760 12.979 1.00 93.69 257 ASP A N 1
ATOM 2146 C CA . ASP A 1 257 ? 32.737 10.506 12.223 1.00 93.69 257 ASP A CA 1
ATOM 2147 C C . ASP A 1 257 ? 31.795 10.559 11.010 1.00 93.69 257 ASP A C 1
ATOM 2149 O O . ASP A 1 257 ? 30.575 10.404 11.122 1.00 93.69 257 ASP A O 1
ATOM 2153 N N . LYS A 1 258 ? 32.379 10.684 9.812 1.00 90.31 258 LYS A N 1
ATOM 2154 C CA . LYS A 1 258 ? 31.655 10.730 8.528 1.00 90.31 258 LYS A CA 1
ATOM 2155 C C . LYS A 1 258 ? 30.840 9.467 8.223 1.00 90.31 258 LYS A C 1
ATOM 2157 O O . LYS A 1 258 ? 29.900 9.527 7.428 1.00 90.31 258 LYS A O 1
ATOM 2162 N N . ASN A 1 259 ? 31.161 8.329 8.844 1.00 88.69 259 ASN A N 1
ATOM 2163 C CA . ASN A 1 259 ? 30.375 7.101 8.705 1.00 88.69 259 ASN A CA 1
ATOM 2164 C C . ASN A 1 259 ? 29.097 7.139 9.553 1.00 88.69 259 ASN A C 1
ATOM 2166 O O . ASN A 1 259 ? 28.139 6.421 9.258 1.00 88.69 259 ASN A O 1
ATOM 2170 N N . VAL A 1 260 ? 29.056 7.984 10.588 1.00 91.50 260 VAL A N 1
ATOM 2171 C CA . VAL A 1 260 ? 27.881 8.207 11.437 1.00 91.50 260 VAL A CA 1
ATOM 2172 C C . VAL A 1 260 ? 27.118 9.441 10.964 1.00 91.50 260 VAL A C 1
ATOM 2174 O O . VAL A 1 260 ? 25.939 9.325 10.613 1.00 91.50 260 VAL A O 1
ATOM 2177 N N . PHE A 1 261 ? 27.771 10.597 10.876 1.00 94.81 261 PHE A N 1
ATOM 2178 C CA . PHE A 1 261 ? 27.195 11.859 10.416 1.00 94.81 261 PHE A CA 1
ATOM 2179 C C . PHE A 1 261 ? 27.679 12.203 9.003 1.00 94.81 261 PHE A C 1
ATOM 2181 O O . PHE A 1 261 ? 28.754 12.754 8.798 1.00 94.81 261 PHE A O 1
ATOM 2188 N N . ASN A 1 262 ? 26.840 11.901 8.010 1.00 91.88 262 ASN A N 1
ATOM 2189 C CA . ASN A 1 262 ? 27.030 12.399 6.646 1.00 91.88 262 ASN A CA 1
ATOM 2190 C C . ASN A 1 262 ? 26.473 13.827 6.489 1.00 91.88 262 ASN A C 1
ATOM 2192 O O . ASN A 1 262 ? 25.756 14.313 7.365 1.00 91.88 262 ASN A O 1
ATOM 2196 N N . GLU A 1 263 ? 26.736 14.473 5.350 1.00 88.44 263 GLU A N 1
ATOM 2197 C CA . GLU A 1 263 ? 26.309 15.859 5.080 1.00 88.44 263 GLU A CA 1
ATOM 2198 C C . GLU A 1 263 ? 24.807 16.085 5.304 1.00 88.44 263 GLU A C 1
ATOM 2200 O O . GLU A 1 263 ? 24.417 17.042 5.968 1.00 88.44 263 GLU A O 1
ATOM 2205 N N . ASN A 1 264 ? 23.956 15.157 4.851 1.00 90.00 264 ASN A N 1
ATOM 2206 C CA . ASN A 1 264 ? 22.507 15.237 5.067 1.00 90.00 264 ASN A CA 1
ATOM 2207 C C . ASN A 1 264 ? 22.138 15.204 6.557 1.00 90.00 264 ASN A C 1
ATOM 2209 O O . ASN A 1 264 ? 21.252 15.928 7.002 1.00 90.00 264 ASN A O 1
ATOM 2213 N N . SER A 1 265 ? 22.821 14.374 7.343 1.00 94.81 265 SER A N 1
ATOM 2214 C CA . SER A 1 265 ? 22.579 14.248 8.784 1.00 94.81 265 SER A CA 1
ATOM 2215 C C . SER A 1 265 ? 23.020 15.501 9.537 1.00 94.81 265 SER A C 1
ATOM 2217 O O . SER A 1 265 ? 22.296 15.974 10.413 1.00 94.81 265 SER A O 1
ATOM 2219 N N . LEU A 1 266 ? 24.167 16.070 9.154 1.00 94.81 266 LEU A N 1
ATOM 2220 C CA . LEU A 1 266 ? 24.662 17.343 9.679 1.00 94.81 266 LEU A CA 1
ATOM 2221 C C . LEU A 1 266 ? 23.722 18.497 9.310 1.00 94.81 266 LEU A C 1
ATOM 2223 O O . LEU A 1 266 ? 23.420 19.326 10.163 1.00 94.81 266 LEU A O 1
ATOM 2227 N N . ALA A 1 267 ? 23.182 18.515 8.088 1.00 93.19 267 ALA A N 1
ATOM 2228 C CA . ALA A 1 267 ? 22.193 19.503 7.662 1.00 93.19 267 ALA A CA 1
ATOM 2229 C C . ALA A 1 267 ? 20.903 19.427 8.493 1.00 93.19 267 ALA A C 1
ATOM 2231 O O . ALA A 1 267 ? 20.407 20.459 8.940 1.00 93.19 267 ALA A O 1
ATOM 2232 N N . ILE A 1 268 ? 20.383 18.223 8.769 1.00 96.69 268 ILE A N 1
ATOM 2233 C CA . ILE A 1 268 ? 19.213 18.039 9.647 1.00 96.69 268 ILE A CA 1
ATOM 2234 C C . ILE A 1 268 ? 19.511 18.584 11.049 1.00 96.69 268 ILE A C 1
ATOM 2236 O O . ILE A 1 268 ? 18.704 19.357 11.567 1.00 96.69 268 ILE A O 1
ATOM 2240 N N . MET A 1 269 ? 20.655 18.226 11.651 1.00 97.38 269 MET A N 1
ATOM 2241 C CA . MET A 1 269 ? 21.024 18.717 12.987 1.00 97.38 269 MET A CA 1
ATOM 2242 C C . MET A 1 269 ? 21.195 20.236 13.018 1.00 97.38 269 MET A C 1
ATOM 2244 O O . MET A 1 269 ? 20.648 20.886 13.908 1.00 97.38 269 MET A O 1
ATOM 2248 N N . LYS A 1 270 ? 21.900 20.809 12.033 1.00 95.56 270 LYS A N 1
ATOM 2249 C CA . LYS A 1 270 ? 22.107 22.257 11.915 1.00 95.56 270 LYS A CA 1
ATOM 2250 C C . LYS A 1 270 ? 20.772 22.993 11.863 1.00 95.56 270 LYS A C 1
ATOM 2252 O O . LYS A 1 270 ? 20.574 23.960 12.586 1.00 95.56 270 LYS A O 1
ATOM 2257 N N . ARG A 1 271 ? 19.839 22.506 11.044 1.00 96.25 271 ARG A N 1
ATOM 2258 C CA . ARG A 1 271 ? 18.529 23.133 10.824 1.00 96.25 271 ARG A CA 1
ATOM 2259 C C . ARG A 1 271 ? 17.611 23.023 12.033 1.00 96.25 271 ARG A C 1
ATOM 2261 O O . ARG A 1 271 ? 16.978 24.009 12.387 1.00 96.25 271 ARG A O 1
ATOM 2268 N N . ILE A 1 272 ? 17.545 21.866 12.701 1.00 96.12 272 ILE A N 1
ATOM 2269 C CA . ILE A 1 272 ? 16.736 21.765 13.925 1.00 96.12 272 ILE A CA 1
ATOM 2270 C C . ILE A 1 272 ? 17.329 22.600 15.063 1.00 96.12 272 ILE A C 1
ATOM 2272 O O . ILE A 1 272 ? 16.571 23.207 15.815 1.00 96.12 272 ILE A O 1
ATOM 2276 N N . LYS A 1 273 ? 18.661 22.703 15.156 1.00 94.88 273 LYS A N 1
ATOM 2277 C CA . LYS A 1 273 ? 19.336 23.566 16.128 1.00 94.88 273 LYS A CA 1
ATOM 2278 C C . LYS A 1 273 ? 19.060 25.045 15.844 1.00 94.88 273 LYS A C 1
ATOM 2280 O O . LYS A 1 273 ? 18.651 25.755 16.754 1.00 94.88 273 LYS A O 1
ATOM 2285 N N . ASP A 1 274 ? 19.180 25.475 14.588 1.00 93.12 274 ASP A N 1
ATOM 2286 C CA . ASP A 1 274 ? 18.865 26.843 14.148 1.00 93.12 274 ASP A CA 1
ATOM 2287 C C . ASP A 1 274 ? 17.380 27.207 14.331 1.00 93.12 274 ASP A C 1
ATOM 2289 O O . ASP A 1 274 ? 17.042 28.364 14.572 1.00 93.12 274 ASP A O 1
ATOM 2293 N N . TYR A 1 275 ? 16.468 26.226 14.286 1.00 90.00 275 TYR A N 1
ATOM 2294 C CA . TYR A 1 275 ? 15.046 26.453 14.582 1.00 90.00 275 TYR A CA 1
ATOM 2295 C C . TYR A 1 275 ? 14.783 26.718 16.077 1.00 90.00 275 TYR A C 1
ATOM 2297 O O . TYR A 1 275 ? 13.672 27.082 16.444 1.00 90.00 275 TYR A O 1
ATOM 2305 N N . GLY A 1 276 ? 15.787 26.548 16.943 1.00 89.19 276 GLY A N 1
ATOM 2306 C CA . GLY A 1 276 ? 15.661 26.649 18.401 1.00 89.19 276 GLY A CA 1
ATOM 2307 C C . GLY A 1 276 ? 15.750 25.301 19.122 1.00 89.19 276 GLY A C 1
ATOM 2308 O O . GLY A 1 276 ? 15.453 25.212 20.309 1.00 89.19 276 GLY A O 1
ATOM 2309 N N . GLY A 1 277 ? 16.146 24.236 18.419 1.00 89.06 277 GLY A N 1
ATOM 2310 C CA . GLY A 1 277 ? 16.293 22.886 18.965 1.00 89.06 277 GLY A CA 1
ATOM 2311 C C . GLY A 1 277 ? 14.986 22.104 19.101 1.00 89.06 277 GLY A C 1
ATOM 2312 O O . GLY A 1 277 ? 15.029 20.951 19.526 1.00 89.06 277 GLY A O 1
ATOM 2313 N N . GLU A 1 278 ? 13.853 22.695 18.717 1.00 94.00 278 GLU A N 1
ATOM 2314 C CA . GLU A 1 278 ? 12.512 22.112 18.789 1.00 94.00 278 GLU A CA 1
ATOM 2315 C C . GLU A 1 278 ? 11.693 22.476 17.539 1.00 94.00 278 GLU A C 1
ATOM 2317 O O . GLU A 1 278 ? 11.477 23.654 17.281 1.00 94.00 278 GLU A O 1
ATOM 2322 N N . ALA A 1 279 ? 11.237 21.495 16.752 1.00 93.25 279 ALA A N 1
ATOM 2323 C CA . ALA A 1 279 ? 10.460 21.736 15.530 1.00 93.25 279 ALA A CA 1
ATOM 2324 C C . ALA A 1 279 ? 9.684 20.496 15.058 1.00 93.25 279 ALA A C 1
ATOM 2326 O O . ALA A 1 279 ? 10.082 19.358 15.312 1.00 93.25 279 ALA A O 1
ATOM 2327 N N . THR A 1 280 ? 8.618 20.679 14.276 1.00 93.25 280 THR A N 1
ATOM 2328 C CA . THR A 1 280 ? 8.067 19.597 13.446 1.00 93.25 280 THR A CA 1
ATOM 2329 C C . THR A 1 280 ? 8.875 19.428 12.155 1.00 93.25 280 THR A C 1
ATOM 2331 O O . THR A 1 280 ? 9.471 20.372 11.633 1.00 93.25 280 THR A O 1
ATOM 2334 N N . CYS A 1 281 ? 8.834 18.238 11.545 1.00 91.06 281 CYS A N 1
ATOM 2335 C CA . CYS A 1 281 ? 9.447 18.037 10.225 1.00 91.06 281 CYS A CA 1
ATOM 2336 C C . CYS A 1 281 ? 8.840 18.939 9.135 1.00 91.06 281 CYS A C 1
ATOM 2338 O O . CYS A 1 281 ? 9.521 19.244 8.160 1.00 91.06 281 CYS A O 1
ATOM 2340 N N . LYS A 1 282 ? 7.573 19.356 9.282 1.00 88.94 282 LYS A N 1
ATOM 2341 C CA . LYS A 1 282 ? 6.937 20.297 8.350 1.00 88.94 282 LYS A CA 1
ATOM 2342 C C . LYS A 1 282 ? 7.468 21.713 8.537 1.00 88.94 282 LYS A C 1
ATOM 2344 O O . LYS A 1 282 ? 7.772 22.355 7.546 1.00 88.94 282 LYS A O 1
ATOM 2349 N N . GLN A 1 283 ? 7.654 22.157 9.777 1.00 91.81 283 GLN A N 1
ATOM 2350 C CA . GLN A 1 283 ? 8.254 23.455 10.084 1.00 91.81 283 GLN A CA 1
ATOM 2351 C C . GLN A 1 283 ? 9.690 23.562 9.561 1.00 91.81 283 GLN A C 1
ATOM 2353 O O . GLN A 1 283 ? 10.057 24.577 8.971 1.00 91.81 283 GLN A O 1
ATOM 2358 N N . LEU A 1 284 ? 10.491 22.501 9.722 1.00 91.00 284 LEU A N 1
ATOM 2359 C CA . LEU A 1 284 ? 11.849 22.458 9.175 1.00 91.00 284 LEU A CA 1
ATOM 2360 C C . LEU A 1 284 ? 11.845 22.485 7.644 1.00 91.00 284 LEU A C 1
ATOM 2362 O O . LEU A 1 284 ? 12.617 23.236 7.054 1.00 91.00 284 LEU A O 1
ATOM 2366 N N . ALA A 1 285 ? 10.950 21.721 7.013 1.00 88.56 285 ALA A N 1
ATOM 2367 C CA . ALA A 1 285 ? 10.768 21.741 5.564 1.00 88.56 285 ALA A CA 1
ATOM 2368 C C . ALA A 1 285 ? 10.330 23.119 5.052 1.00 88.56 285 ALA A C 1
ATOM 2370 O O . ALA A 1 285 ? 10.891 23.626 4.088 1.00 88.56 285 ALA A O 1
ATOM 2371 N N . ALA A 1 286 ? 9.378 23.760 5.728 1.00 83.06 286 ALA A N 1
ATOM 2372 C CA . ALA A 1 286 ? 8.886 25.080 5.361 1.00 83.06 286 ALA A CA 1
ATOM 2373 C C . ALA A 1 286 ? 9.967 26.166 5.503 1.00 83.06 286 ALA A C 1
ATOM 2375 O O . ALA A 1 286 ? 10.085 27.026 4.635 1.00 83.06 286 ALA A O 1
ATOM 2376 N N . LYS A 1 287 ? 10.779 26.131 6.571 1.00 85.88 287 LYS A N 1
ATOM 2377 C CA . LYS A 1 287 ? 11.804 27.160 6.822 1.00 85.88 287 LYS A CA 1
ATOM 2378 C C . LYS A 1 287 ? 13.088 26.937 6.021 1.00 85.88 287 LYS A C 1
ATOM 2380 O O . LYS A 1 287 ? 13.630 27.891 5.474 1.00 85.88 287 LYS A O 1
ATOM 2385 N N . TYR A 1 288 ? 13.580 25.702 5.942 1.00 84.12 288 TYR A N 1
ATOM 2386 C CA . TYR A 1 288 ? 14.908 25.392 5.390 1.00 84.12 288 TYR A CA 1
ATOM 2387 C C . TYR A 1 288 ? 14.874 24.638 4.048 1.00 84.12 288 TYR A C 1
ATOM 2389 O O . TYR A 1 288 ? 15.927 24.371 3.460 1.00 84.12 288 TYR A O 1
ATOM 2397 N N . GLY A 1 289 ? 13.682 24.304 3.547 1.00 80.31 289 GLY A N 1
ATOM 2398 C CA . GLY A 1 289 ? 13.462 23.460 2.370 1.00 80.31 289 GLY A CA 1
ATOM 2399 C C . GLY A 1 289 ? 13.706 21.974 2.658 1.00 80.31 289 GLY A C 1
ATOM 2400 O O . GLY A 1 289 ? 13.749 21.570 3.819 1.00 80.31 289 GLY A O 1
ATOM 2401 N N . GLU A 1 290 ? 13.878 21.153 1.619 1.00 87.50 290 GLU A N 1
ATOM 2402 C CA . GLU A 1 290 ? 13.732 19.683 1.673 1.00 87.50 290 GLU A CA 1
ATOM 2403 C C . GLU A 1 290 ? 12.311 19.216 2.036 1.00 87.50 290 GLU A C 1
ATOM 2405 O O . GLU A 1 290 ? 11.448 19.981 2.460 1.00 87.50 290 GLU A O 1
ATOM 2410 N N . THR A 1 291 ? 12.039 17.919 1.883 1.00 86.81 291 THR A N 1
ATOM 2411 C CA . THR A 1 291 ? 10.733 17.352 2.255 1.00 86.81 291 THR A CA 1
ATOM 2412 C C . THR A 1 291 ? 10.640 17.087 3.759 1.00 86.81 291 THR A C 1
ATOM 2414 O O . THR A 1 291 ? 11.627 16.749 4.407 1.00 86.81 291 THR A O 1
ATOM 2417 N N . ALA A 1 292 ? 9.434 17.093 4.337 1.00 85.88 292 ALA A N 1
ATOM 2418 C CA . ALA A 1 292 ? 9.247 16.635 5.722 1.00 85.88 292 ALA A CA 1
ATOM 2419 C C . ALA A 1 292 ? 9.779 15.198 5.944 1.00 85.88 292 ALA A C 1
ATOM 2421 O O . ALA A 1 292 ? 10.214 14.849 7.043 1.00 85.88 292 ALA A O 1
ATOM 2422 N N . ASN A 1 293 ? 9.787 14.368 4.892 1.00 86.69 293 ASN A N 1
ATOM 2423 C CA . ASN A 1 293 ? 10.338 13.019 4.951 1.00 86.69 293 ASN A CA 1
ATOM 2424 C C . ASN A 1 293 ? 11.875 12.990 4.999 1.00 86.69 293 ASN A C 1
ATOM 2426 O O . ASN A 1 293 ? 12.421 12.082 5.620 1.00 86.69 293 ASN A O 1
ATOM 2430 N N . PHE A 1 294 ? 12.569 13.970 4.407 1.00 89.56 294 PHE A N 1
ATOM 2431 C CA . PHE A 1 294 ? 14.023 14.128 4.547 1.00 89.56 294 PHE A CA 1
ATOM 2432 C C . PHE A 1 294 ? 14.407 14.241 6.025 1.00 89.56 294 PHE A C 1
ATOM 2434 O O . PHE A 1 294 ? 15.244 13.476 6.500 1.00 89.56 294 PHE A O 1
ATOM 2441 N N . TYR A 1 295 ? 13.713 15.103 6.773 1.00 93.25 295 TYR A N 1
ATOM 2442 C CA . TYR A 1 295 ? 13.925 15.248 8.213 1.00 93.25 295 TYR A CA 1
ATOM 2443 C C . TYR A 1 295 ? 13.552 13.964 8.967 1.00 93.25 295 TYR A C 1
ATOM 2445 O O . TYR A 1 295 ? 14.370 13.437 9.706 1.00 93.25 295 TYR A O 1
ATOM 2453 N N . ASN A 1 296 ? 12.363 13.395 8.742 1.00 90.06 296 ASN A N 1
ATOM 2454 C CA . ASN A 1 296 ? 11.899 12.224 9.499 1.00 90.06 296 ASN A CA 1
ATOM 2455 C C . ASN A 1 296 ? 12.732 10.947 9.236 1.00 90.06 296 ASN A C 1
ATOM 2457 O O . ASN A 1 296 ? 13.296 10.338 10.154 1.00 90.06 296 ASN A O 1
ATOM 2461 N N . SER A 1 297 ? 12.838 10.543 7.967 1.00 88.06 297 SER A N 1
ATOM 2462 C CA . SER A 1 297 ? 13.574 9.337 7.573 1.00 88.06 297 SER A CA 1
ATOM 2463 C C . SER A 1 297 ? 15.081 9.510 7.775 1.00 88.06 297 SER A C 1
ATOM 2465 O O . SER A 1 297 ? 15.745 8.579 8.234 1.00 88.06 297 SER A O 1
ATOM 2467 N N . GLY A 1 298 ? 15.619 10.706 7.502 1.00 91.31 298 GLY A N 1
ATOM 2468 C CA . GLY A 1 298 ? 17.030 11.027 7.717 1.00 91.31 298 GLY A CA 1
ATOM 2469 C C . GLY A 1 298 ? 17.428 10.948 9.190 1.00 91.31 298 GLY A C 1
ATOM 2470 O O . GLY A 1 298 ? 18.404 10.275 9.525 1.00 91.31 298 GLY A O 1
ATOM 2471 N N . SER A 1 299 ? 16.621 11.524 10.084 1.00 94.81 299 SER A N 1
ATOM 2472 C CA . SER A 1 299 ? 16.785 11.409 11.536 1.00 94.81 299 SER A CA 1
ATOM 2473 C C . SER A 1 299 ? 16.747 9.960 12.025 1.00 94.81 299 SER A C 1
ATOM 2475 O O . SER A 1 299 ? 17.585 9.548 12.827 1.00 94.81 299 SER A O 1
ATOM 2477 N N . SER A 1 300 ? 15.813 9.151 11.521 1.00 91.38 300 SER A N 1
ATOM 2478 C CA . SER A 1 300 ? 15.720 7.733 11.894 1.00 91.38 300 SER A CA 1
ATOM 2479 C C . SER A 1 300 ? 16.932 6.923 11.420 1.00 91.38 300 SER A C 1
ATOM 2481 O O . SER A 1 300 ? 17.450 6.096 12.171 1.00 91.38 300 SER A O 1
ATOM 2483 N N . ALA A 1 301 ? 17.420 7.179 10.202 1.00 92.50 301 ALA A N 1
ATOM 2484 C CA . ALA A 1 301 ? 18.613 6.533 9.656 1.00 92.50 301 ALA A CA 1
ATOM 2485 C C . ALA A 1 301 ? 19.897 6.959 10.389 1.00 92.50 301 ALA A C 1
ATOM 2487 O O . ALA A 1 301 ? 20.776 6.129 10.617 1.00 92.50 301 ALA A O 1
ATOM 2488 N N . LEU A 1 302 ? 20.010 8.229 10.787 1.00 96.50 302 LEU A N 1
ATOM 2489 C CA . LEU A 1 302 ? 21.109 8.707 11.627 1.00 96.50 302 LEU A CA 1
ATOM 2490 C C . LEU A 1 302 ? 21.114 7.987 12.978 1.00 96.50 302 LEU A C 1
ATOM 2492 O O . LEU A 1 302 ? 22.134 7.429 13.376 1.00 96.50 302 LEU A O 1
ATOM 2496 N N . ALA A 1 303 ? 19.964 7.931 13.648 1.00 95.81 303 ALA A N 1
ATOM 2497 C CA . ALA A 1 303 ? 19.834 7.268 14.937 1.00 95.81 303 ALA A CA 1
ATOM 2498 C C . ALA A 1 303 ? 20.216 5.775 14.883 1.00 95.81 303 ALA A C 1
ATOM 2500 O O . ALA A 1 303 ? 20.842 5.265 15.809 1.00 95.81 303 ALA A O 1
ATOM 2501 N N . GLN A 1 304 ? 19.918 5.082 13.776 1.00 94.06 304 GLN A N 1
ATOM 2502 C CA . GLN A 1 304 ? 20.384 3.708 13.540 1.00 94.06 304 GLN A CA 1
ATOM 2503 C C . GLN A 1 304 ? 21.910 3.594 13.522 1.00 94.06 304 GLN A C 1
ATOM 2505 O O . GLN A 1 304 ? 22.466 2.685 14.139 1.00 94.06 304 GLN A O 1
ATOM 2510 N N . ARG A 1 305 ? 22.598 4.506 12.821 1.00 96.75 305 ARG A N 1
ATOM 2511 C CA . ARG A 1 305 ? 24.067 4.502 12.748 1.00 96.75 305 ARG A CA 1
ATOM 2512 C C . ARG A 1 305 ? 24.691 4.807 14.106 1.00 96.75 305 ARG A C 1
ATOM 2514 O O . ARG A 1 305 ? 25.614 4.105 14.507 1.00 96.75 305 ARG A O 1
ATOM 2521 N N . VAL A 1 306 ? 24.125 5.760 14.847 1.00 95.75 306 VAL A N 1
ATOM 2522 C CA . VAL A 1 306 ? 24.537 6.056 16.228 1.00 95.75 306 VAL A CA 1
ATOM 2523 C C . VAL A 1 306 ? 24.397 4.821 17.119 1.00 95.75 306 VAL A C 1
ATOM 2525 O O . VAL A 1 306 ? 25.357 4.451 17.793 1.00 95.75 306 VAL A O 1
ATOM 2528 N N . ALA A 1 307 ? 23.244 4.143 17.101 1.00 94.19 307 ALA A N 1
ATOM 2529 C CA . ALA A 1 307 ? 23.036 2.930 17.897 1.00 94.19 307 ALA A CA 1
ATOM 2530 C C . ALA A 1 307 ? 24.028 1.820 17.538 1.00 94.19 307 ALA A C 1
ATOM 2532 O O . ALA A 1 307 ? 24.540 1.145 18.426 1.00 94.19 307 ALA A O 1
ATOM 2533 N N . LYS A 1 308 ? 24.338 1.651 16.247 1.00 93.19 308 LYS A N 1
ATOM 2534 C CA . LYS A 1 308 ? 25.304 0.648 15.788 1.00 93.19 308 LYS A CA 1
ATOM 2535 C C . LYS A 1 308 ? 26.713 0.895 16.339 1.00 93.19 308 LYS A C 1
ATOM 2537 O O . LYS A 1 308 ? 27.385 -0.067 16.687 1.00 93.19 308 LYS A O 1
ATOM 2542 N N . VAL A 1 309 ? 27.155 2.153 16.402 1.00 93.12 309 VAL A N 1
ATOM 2543 C CA . VAL A 1 309 ? 28.511 2.510 16.860 1.00 93.12 309 VAL A CA 1
ATOM 2544 C C . VAL A 1 309 ? 28.617 2.553 18.384 1.00 93.12 309 VAL A C 1
ATOM 2546 O O . VAL A 1 309 ? 29.637 2.167 18.942 1.00 93.12 309 VAL A O 1
ATOM 2549 N N . THR A 1 310 ? 27.569 3.007 19.068 1.00 91.81 310 THR A N 1
ATOM 2550 C CA . THR A 1 310 ? 27.600 3.218 20.526 1.00 91.81 310 THR A CA 1
ATOM 2551 C C . THR A 1 310 ? 27.102 2.028 21.336 1.00 91.81 310 THR A C 1
ATOM 2553 O O . THR A 1 310 ? 27.397 1.939 22.523 1.00 91.81 310 THR A O 1
ATOM 2556 N N . GLY A 1 311 ? 26.311 1.135 20.734 1.00 89.81 311 GLY A N 1
ATOM 2557 C CA . GLY A 1 311 ? 25.611 0.082 21.469 1.00 89.81 311 GLY A CA 1
ATOM 2558 C C . GLY A 1 311 ? 24.569 0.622 22.455 1.00 89.81 311 GLY A C 1
ATOM 2559 O O . GLY A 1 311 ? 24.192 -0.088 23.388 1.00 89.81 311 GLY A O 1
ATOM 2560 N N . CYS A 1 312 ? 24.118 1.872 22.282 1.00 86.88 312 CYS A N 1
ATOM 2561 C CA . CYS A 1 312 ? 23.168 2.499 23.191 1.00 86.88 312 CYS A CA 1
ATOM 2562 C C . CYS A 1 312 ? 21.850 1.705 23.274 1.00 86.88 312 CYS A C 1
ATOM 2564 O O . CYS A 1 312 ? 21.455 1.029 22.313 1.00 86.88 312 CYS A O 1
ATOM 2566 N N . PRO A 1 313 ? 21.140 1.757 24.417 1.00 84.38 313 PRO A N 1
ATOM 2567 C CA . PRO A 1 313 ? 19.849 1.098 24.545 1.00 84.38 313 PRO A CA 1
ATOM 2568 C C . PRO A 1 313 ? 18.888 1.608 23.465 1.00 84.38 313 PRO A C 1
ATOM 2570 O O . PRO A 1 313 ? 18.870 2.795 23.151 1.00 84.38 313 PRO A O 1
ATOM 2573 N N . VAL A 1 314 ? 18.060 0.723 22.907 1.00 87.19 314 VAL A N 1
ATOM 2574 C CA . VAL A 1 314 ? 17.081 1.071 21.866 1.00 87.19 314 VAL A CA 1
ATOM 2575 C C . VAL A 1 314 ? 15.661 0.777 22.333 1.00 87.19 314 VAL A C 1
ATOM 2577 O O . VAL A 1 314 ? 15.415 -0.212 23.025 1.00 87.19 314 VAL A O 1
ATOM 2580 N N . ILE A 1 315 ? 14.712 1.627 21.942 1.00 77.38 315 ILE A N 1
ATOM 2581 C CA . ILE A 1 315 ? 13.292 1.411 22.230 1.00 77.38 315 ILE A CA 1
ATOM 2582 C C . ILE A 1 315 ? 12.716 0.485 21.162 1.00 77.38 315 ILE A C 1
ATOM 2584 O O . ILE A 1 315 ? 12.880 0.745 19.973 1.00 77.38 315 ILE A O 1
ATOM 2588 N N . LYS A 1 316 ? 12.004 -0.567 21.568 1.00 74.50 316 LYS A N 1
ATOM 2589 C CA . LYS A 1 316 ? 11.205 -1.410 20.669 1.00 74.50 316 LYS A CA 1
ATOM 2590 C C . LYS A 1 316 ? 9.719 -1.191 20.931 1.00 74.50 316 LYS A C 1
ATOM 2592 O O . LYS A 1 316 ? 9.333 -0.904 22.062 1.00 74.50 316 LYS A O 1
ATOM 2597 N N . ASP A 1 317 ? 8.908 -1.269 19.885 1.00 58.97 317 ASP A N 1
ATOM 2598 C CA . ASP A 1 317 ? 7.455 -1.317 20.012 1.00 58.97 317 ASP A CA 1
ATOM 2599 C C . ASP A 1 317 ? 6.970 -2.728 20.390 1.00 58.97 317 ASP A C 1
ATOM 2601 O O . ASP A 1 317 ? 7.750 -3.680 20.460 1.00 58.97 317 ASP A O 1
ATOM 2605 N N . GLU A 1 318 ? 5.669 -2.857 20.652 1.00 44.84 318 GLU A N 1
ATOM 2606 C CA . GLU A 1 318 ? 5.015 -4.120 21.029 1.00 44.84 318 GLU A CA 1
ATOM 2607 C C . GLU A 1 318 ? 5.122 -5.208 19.950 1.00 44.84 318 GLU A C 1
ATOM 2609 O O . GLU A 1 318 ? 5.033 -6.392 20.256 1.00 44.84 318 GLU A O 1
ATOM 2614 N N . ALA A 1 319 ? 5.344 -4.822 18.691 1.00 44.28 319 ALA A N 1
ATOM 2615 C CA . ALA A 1 319 ? 5.575 -5.735 17.575 1.00 44.28 319 ALA A CA 1
ATOM 2616 C C . ALA A 1 319 ? 7.065 -6.097 17.408 1.00 44.28 319 ALA A C 1
ATOM 2618 O O . ALA A 1 319 ? 7.436 -6.790 16.460 1.00 44.28 319 ALA A O 1
ATOM 2619 N N . GLY A 1 320 ? 7.929 -5.629 18.315 1.00 52.66 320 GLY A N 1
ATOM 2620 C CA . GLY A 1 320 ? 9.369 -5.858 18.293 1.00 52.66 320 GLY A CA 1
ATOM 2621 C C . GLY A 1 320 ? 10.142 -4.953 17.329 1.00 52.66 320 GLY A C 1
ATOM 2622 O O . GLY A 1 320 ? 11.360 -5.117 17.207 1.00 52.66 320 GLY A O 1
ATOM 2623 N N . ASN A 1 321 ? 9.494 -3.985 16.667 1.00 62.72 321 ASN A N 1
ATOM 2624 C CA . ASN A 1 321 ? 10.170 -3.046 15.773 1.00 62.72 321 ASN A CA 1
ATOM 2625 C C . ASN A 1 321 ? 10.889 -1.964 16.573 1.00 62.72 321 ASN A C 1
ATOM 2627 O O . ASN A 1 321 ? 10.333 -1.345 17.480 1.00 62.72 321 ASN A O 1
ATOM 2631 N N . THR A 1 322 ? 12.128 -1.674 16.196 1.00 77.25 322 THR A N 1
ATOM 2632 C CA . THR A 1 322 ? 12.919 -0.647 16.870 1.00 77.25 322 THR A CA 1
ATOM 2633 C C . THR A 1 322 ? 12.484 0.763 16.459 1.00 77.25 322 THR A C 1
ATOM 2635 O O . THR A 1 322 ? 12.471 1.108 15.276 1.00 77.25 322 THR A O 1
ATOM 2638 N N . ARG A 1 323 ? 12.199 1.616 17.446 1.00 83.25 323 ARG A N 1
ATOM 2639 C CA . ARG A 1 323 ? 12.064 3.068 17.298 1.00 83.25 323 ARG A CA 1
ATOM 2640 C C . ARG A 1 323 ? 13.431 3.705 17.508 1.00 83.25 323 ARG A C 1
ATOM 2642 O O . ARG A 1 323 ? 13.932 3.756 18.626 1.00 83.25 323 ARG A O 1
ATOM 2649 N N . TRP A 1 324 ? 14.022 4.183 16.420 1.00 90.44 324 TRP A N 1
ATOM 2650 C CA . TRP A 1 324 ? 15.399 4.686 16.409 1.00 90.44 324 TRP A CA 1
ATOM 2651 C C . TRP A 1 324 ? 15.512 6.135 16.855 1.00 90.44 324 TRP A C 1
ATOM 2653 O O . TRP A 1 324 ? 16.352 6.481 17.677 1.00 90.44 324 TRP A O 1
ATOM 2663 N N . TRP A 1 325 ? 14.616 6.975 16.352 1.00 92.31 325 TRP A N 1
ATOM 2664 C CA . TRP A 1 325 ? 14.622 8.411 16.582 1.00 92.31 325 TRP A CA 1
ATOM 2665 C C . TRP A 1 325 ? 14.732 8.876 18.051 1.00 92.31 325 TRP A C 1
ATOM 2667 O O . TRP A 1 325 ? 15.326 9.938 18.259 1.00 92.31 325 TRP A O 1
ATOM 2677 N N . PRO A 1 326 ? 14.254 8.133 19.082 1.00 92.62 326 PRO A N 1
ATOM 2678 C CA . PRO A 1 326 ? 14.398 8.555 20.472 1.00 92.62 326 PRO A CA 1
ATOM 2679 C C . PRO A 1 326 ? 15.846 8.689 20.935 1.00 92.62 326 PRO A C 1
ATOM 2681 O O . PRO A 1 326 ? 16.084 9.366 21.924 1.00 92.62 326 PRO A O 1
ATOM 2684 N N . ILE A 1 327 ? 16.816 8.098 20.231 1.00 94.88 327 ILE A N 1
ATOM 2685 C CA . ILE A 1 327 ? 18.251 8.282 20.507 1.00 94.88 327 ILE A CA 1
ATOM 2686 C C . ILE A 1 327 ? 18.657 9.756 20.365 1.00 94.88 327 ILE A C 1
ATOM 2688 O O . ILE A 1 327 ? 19.480 10.242 21.132 1.00 94.88 327 ILE A O 1
ATOM 2692 N N . LEU A 1 328 ? 18.065 10.469 19.403 1.00 95.81 328 LEU A N 1
ATOM 2693 C CA . LEU A 1 328 ? 18.413 11.852 19.065 1.00 95.81 328 LEU A CA 1
ATOM 2694 C C . LEU A 1 328 ? 17.476 12.876 19.717 1.00 95.81 328 LEU A C 1
ATOM 2696 O O . LEU A 1 328 ? 17.890 13.999 20.006 1.00 95.81 328 LEU A O 1
ATOM 2700 N N . TYR A 1 329 ? 16.214 12.493 19.943 1.00 95.50 329 TYR A N 1
ATOM 2701 C CA . TYR A 1 329 ? 15.156 13.428 20.321 1.00 95.50 329 TYR A CA 1
ATOM 2702 C C . TYR A 1 329 ? 14.301 12.942 21.490 1.00 95.50 329 TYR A C 1
ATOM 2704 O O . TYR A 1 329 ? 14.171 11.743 21.760 1.00 95.50 329 TYR A O 1
ATOM 2712 N N . ILE A 1 330 ? 13.641 13.905 22.119 1.00 91.50 330 ILE A N 1
ATOM 2713 C CA . ILE A 1 330 ? 12.334 13.738 22.754 1.00 91.50 330 ILE A CA 1
ATOM 2714 C C . ILE A 1 330 ? 11.277 14.376 21.838 1.00 91.50 330 ILE A C 1
ATOM 2716 O O . ILE A 1 330 ? 11.597 15.233 21.021 1.00 91.50 330 ILE A O 1
ATOM 2720 N N . GLY A 1 331 ? 10.022 13.951 21.904 1.00 89.19 331 GLY A N 1
ATOM 2721 C CA . GLY A 1 331 ? 8.981 14.444 21.011 1.00 89.19 331 GLY A CA 1
ATOM 2722 C C . GLY A 1 331 ? 7.579 14.329 21.584 1.00 89.19 331 GLY A C 1
ATOM 2723 O O . GLY A 1 331 ? 7.316 13.502 22.454 1.00 89.19 331 GLY A O 1
ATOM 2724 N N . LYS A 1 332 ? 6.674 15.164 21.086 1.00 84.75 332 LYS A N 1
ATOM 2725 C CA . LYS A 1 332 ? 5.255 15.180 21.454 1.00 84.75 332 LYS A CA 1
ATOM 2726 C C . LYS A 1 332 ? 4.398 15.418 20.215 1.00 84.75 332 LYS A C 1
ATOM 2728 O O . LYS A 1 332 ? 4.889 15.922 19.207 1.00 84.75 332 LYS A O 1
ATOM 2733 N N . TYR A 1 333 ? 3.118 15.060 20.266 1.00 77.44 333 TYR A N 1
ATOM 2734 C CA . TYR A 1 333 ? 2.196 15.458 19.200 1.00 77.44 333 TYR A CA 1
ATOM 2735 C C . TYR A 1 333 ? 2.085 16.983 19.157 1.00 77.44 333 TYR A C 1
ATOM 2737 O O . TYR A 1 333 ? 2.110 17.638 20.198 1.00 77.44 333 TYR A O 1
ATOM 2745 N N . ALA A 1 334 ? 2.049 17.526 17.944 1.00 76.31 334 ALA A N 1
ATOM 2746 C CA . ALA A 1 334 ? 1.937 18.960 17.730 1.00 76.31 334 ALA A CA 1
ATOM 2747 C C . ALA A 1 334 ? 0.521 19.437 18.079 1.00 76.31 334 ALA A C 1
ATOM 2749 O O . ALA A 1 334 ? -0.448 18.769 17.711 1.00 76.31 334 ALA A O 1
ATOM 2750 N N . ASP A 1 335 ? 0.412 20.584 18.751 1.00 70.56 335 ASP A N 1
ATOM 2751 C CA . ASP A 1 335 ? -0.878 21.225 19.018 1.00 70.56 335 ASP A CA 1
ATOM 2752 C C . ASP A 1 335 ? -1.557 21.613 17.695 1.00 70.56 335 ASP A C 1
ATOM 2754 O O . ASP A 1 335 ? -0.888 21.852 16.688 1.00 70.56 335 ASP A O 1
ATOM 2758 N N . LYS A 1 336 ? -2.887 21.759 17.691 1.00 66.56 336 LYS A N 1
ATOM 2759 C CA . LYS A 1 336 ? -3.677 22.066 16.474 1.00 66.56 336 LYS A CA 1
ATOM 2760 C C . LYS A 1 336 ? -3.220 23.305 15.689 1.00 66.56 336 LYS A C 1
ATOM 2762 O O . LYS A 1 336 ? -3.520 23.408 14.503 1.00 66.56 336 LYS A O 1
ATOM 2767 N N . ASN A 1 337 ? -2.514 24.226 16.342 1.00 71.31 337 ASN A N 1
ATOM 2768 C CA . ASN A 1 337 ? -2.028 25.475 15.753 1.00 71.31 337 ASN A CA 1
ATOM 2769 C C . ASN A 1 337 ? -0.601 25.364 15.189 1.00 71.31 337 ASN A C 1
ATOM 2771 O O . ASN A 1 337 ? -0.114 26.306 14.568 1.00 71.31 337 ASN A O 1
ATOM 2775 N N . ILE A 1 338 ? 0.084 24.242 15.418 1.00 72.94 338 ILE A N 1
ATOM 2776 C CA . ILE A 1 338 ? 1.445 23.995 14.950 1.00 72.94 338 ILE A CA 1
ATOM 2777 C C . ILE A 1 338 ? 1.371 23.174 13.664 1.00 72.94 338 ILE A C 1
ATOM 2779 O O . ILE A 1 338 ? 0.776 22.099 13.610 1.00 72.94 338 ILE A O 1
ATOM 2783 N N . GLU A 1 339 ? 2.010 23.662 12.603 1.00 74.00 339 GLU A N 1
ATOM 2784 C CA . GLU A 1 339 ? 2.049 22.940 11.339 1.00 74.00 339 GLU A CA 1
ATOM 2785 C C . GLU A 1 339 ? 2.860 21.642 11.478 1.00 74.00 339 GLU A C 1
ATOM 2787 O O . GLU A 1 339 ? 4.069 21.666 11.694 1.00 74.00 339 GLU A O 1
ATOM 2792 N N . GLY A 1 340 ? 2.207 20.487 11.331 1.00 78.19 340 GLY A N 1
ATOM 2793 C CA . GLY A 1 340 ? 2.825 19.166 11.493 1.00 78.19 340 GLY A CA 1
ATOM 2794 C C . GLY A 1 340 ? 2.048 18.303 12.478 1.00 78.19 340 GLY A C 1
ATOM 2795 O O . GLY A 1 340 ? 1.169 18.785 13.168 1.00 78.19 340 GLY A O 1
ATOM 2796 N N . SER A 1 341 ? 2.326 17.000 12.506 1.00 73.12 341 SER A N 1
ATOM 2797 C CA . SER A 1 341 ? 1.661 16.078 13.439 1.00 73.12 341 SER A CA 1
ATOM 2798 C C . SER A 1 341 ? 2.488 15.802 14.695 1.00 73.12 341 SER A C 1
ATOM 2800 O O . SER A 1 341 ? 1.946 15.331 15.686 1.00 73.12 341 SER A O 1
ATOM 2802 N N . PHE A 1 342 ? 3.800 16.055 14.671 1.00 85.25 342 PHE A N 1
ATOM 2803 C CA . PHE A 1 342 ? 4.716 15.675 15.746 1.00 85.25 342 PHE A CA 1
ATOM 2804 C C . PHE A 1 342 ? 5.875 16.672 15.851 1.00 85.25 342 PHE A C 1
ATOM 2806 O O . PHE A 1 342 ? 6.533 16.953 14.844 1.00 85.25 342 PHE A O 1
ATOM 2813 N N . VAL A 1 343 ? 6.094 17.203 17.054 1.00 90.25 343 VAL A N 1
ATOM 2814 C CA . VAL A 1 343 ? 7.184 18.115 17.420 1.00 90.25 343 VAL A CA 1
ATOM 2815 C C . VAL A 1 343 ? 8.345 17.296 17.969 1.00 90.25 343 VAL A C 1
ATOM 2817 O O . VAL A 1 343 ? 8.168 16.458 18.853 1.00 90.25 343 VAL A O 1
ATOM 2820 N N . TRP A 1 344 ? 9.535 17.563 17.449 1.00 94.31 344 TRP A N 1
ATOM 2821 C CA . TRP A 1 344 ? 10.797 16.942 17.823 1.00 94.31 344 TRP A CA 1
ATOM 2822 C C . TRP A 1 344 ? 11.640 17.953 18.580 1.00 94.31 344 TRP A C 1
ATOM 2824 O O . TRP A 1 344 ? 11.769 19.079 18.117 1.00 94.31 344 TRP A O 1
ATOM 2834 N N . LYS A 1 345 ? 12.259 17.555 19.687 1.00 95.00 345 LYS A N 1
ATOM 2835 C CA . LYS A 1 345 ? 13.189 18.374 20.461 1.00 95.00 345 LYS A CA 1
ATOM 2836 C C . LYS A 1 345 ? 14.495 17.626 20.680 1.00 95.00 345 LYS A C 1
ATOM 2838 O O . LYS A 1 345 ? 14.489 16.463 21.088 1.00 95.00 345 LYS A O 1
ATOM 2843 N N . LEU A 1 346 ? 15.611 18.282 20.373 1.00 95.56 346 LEU A N 1
ATOM 2844 C CA . LEU A 1 346 ? 16.953 17.741 20.579 1.00 95.56 346 LEU A CA 1
ATOM 2845 C C . LEU A 1 346 ? 17.164 17.377 22.050 1.00 95.56 346 LEU A C 1
ATOM 2847 O O . LEU A 1 346 ? 16.764 18.119 22.948 1.00 95.56 346 LEU A O 1
ATOM 2851 N N . ARG A 1 347 ? 17.832 16.246 22.291 1.00 93.69 347 ARG A N 1
ATOM 2852 C CA . ARG A 1 347 ? 18.343 15.924 23.629 1.00 93.69 347 ARG A CA 1
ATOM 2853 C C . ARG A 1 347 ? 19.415 16.921 24.041 1.00 93.69 347 ARG A C 1
ATOM 2855 O O . ARG A 1 347 ? 20.153 17.417 23.190 1.00 93.69 347 ARG A O 1
ATOM 2862 N N . GLU A 1 348 ? 19.502 17.209 25.335 1.00 90.62 348 GLU A N 1
ATOM 2863 C CA . GLU A 1 348 ? 20.392 18.256 25.838 1.00 90.62 348 GLU A CA 1
ATOM 2864 C C . GLU A 1 348 ? 21.863 17.979 25.528 1.00 90.62 348 GLU A C 1
ATOM 2866 O O . GLU A 1 348 ? 22.570 18.885 25.098 1.00 90.62 348 GLU A O 1
ATOM 2871 N N . GLU A 1 349 ? 22.318 16.737 25.682 1.00 93.00 349 GLU A N 1
ATOM 2872 C CA . GLU A 1 349 ? 23.708 16.333 25.453 1.00 93.00 349 GLU A CA 1
ATOM 2873 C C . GLU A 1 349 ? 24.106 16.521 23.984 1.00 93.00 349 GLU A C 1
ATOM 2875 O O . GLU A 1 349 ? 25.162 17.077 23.684 1.00 93.00 349 GLU A O 1
ATOM 2880 N N . LEU A 1 350 ? 23.223 16.133 23.057 1.00 96.75 350 LEU A N 1
ATOM 2881 C CA . LEU A 1 350 ? 23.420 16.356 21.624 1.00 96.75 350 LEU A CA 1
ATOM 2882 C C . LEU A 1 350 ? 23.335 17.849 21.276 1.00 96.75 350 LEU A C 1
ATOM 2884 O O . LEU A 1 350 ? 24.128 18.347 20.483 1.00 96.75 350 LEU A O 1
ATOM 2888 N N . SER A 1 351 ? 22.404 18.583 21.887 1.00 95.12 351 SER A N 1
ATOM 2889 C CA . SER A 1 351 ? 22.261 20.028 21.692 1.00 95.12 351 SER A CA 1
ATOM 2890 C C . SER A 1 351 ? 23.533 20.781 22.102 1.00 95.12 351 SER A C 1
ATOM 2892 O O . SER A 1 351 ? 23.991 21.622 21.330 1.00 95.12 351 SER A O 1
ATOM 2894 N N . ARG A 1 352 ? 24.140 20.435 23.250 1.00 93.31 352 ARG A N 1
ATOM 2895 C CA . ARG A 1 352 ? 25.415 21.006 23.730 1.00 93.31 352 ARG A CA 1
ATOM 2896 C C . ARG A 1 352 ? 26.606 20.614 22.858 1.00 93.31 352 ARG A C 1
ATOM 2898 O O . ARG A 1 352 ? 27.529 21.408 22.705 1.00 93.31 352 ARG A O 1
ATOM 2905 N N . ALA A 1 353 ? 26.609 19.404 22.299 1.00 95.88 353 ALA A N 1
ATOM 2906 C CA . ALA A 1 353 ? 27.648 18.982 21.362 1.00 95.88 353 ALA A CA 1
ATOM 2907 C C . ALA A 1 353 ? 27.562 19.770 20.044 1.00 95.88 353 ALA A C 1
ATOM 2909 O O . ALA A 1 353 ? 28.582 20.187 19.507 1.00 95.88 353 ALA A O 1
ATOM 2910 N N . LEU A 1 354 ? 26.347 20.047 19.559 1.00 95.19 354 LEU A N 1
ATOM 2911 C CA . LEU A 1 354 ? 26.124 20.879 18.372 1.00 95.19 354 LEU A CA 1
ATOM 2912 C C . LEU A 1 354 ? 26.532 22.346 18.575 1.00 95.19 354 LEU A C 1
ATOM 2914 O O . LEU A 1 354 ? 26.904 22.986 17.600 1.00 95.19 354 LEU A O 1
ATOM 2918 N N . ASP A 1 355 ? 26.502 22.869 19.807 1.00 93.06 355 ASP A N 1
ATOM 2919 C CA . ASP A 1 355 ? 27.029 24.212 20.117 1.00 93.06 355 ASP A CA 1
ATOM 2920 C C . ASP A 1 355 ? 28.561 24.288 20.014 1.00 93.06 355 ASP A C 1
ATOM 2922 O O . ASP A 1 355 ? 29.119 25.361 19.801 1.00 93.06 355 ASP A O 1
ATOM 2926 N N . GLN A 1 356 ? 29.244 23.153 20.176 1.00 93.81 356 GLN A N 1
ATOM 2927 C CA . GLN A 1 356 ? 30.707 23.054 20.199 1.00 93.81 356 GLN A CA 1
ATOM 2928 C C . GLN A 1 356 ? 31.307 22.600 18.860 1.00 93.81 356 GLN A C 1
ATOM 2930 O O . GLN A 1 356 ? 32.517 22.704 18.666 1.00 93.81 356 GLN A O 1
ATOM 2935 N N . TYR A 1 357 ? 30.491 22.082 17.940 1.00 92.50 357 TYR A N 1
ATOM 2936 C CA . TYR A 1 357 ? 30.949 21.530 16.668 1.00 92.50 357 TYR A CA 1
ATOM 2937 C C . TYR A 1 357 ? 30.735 22.518 15.515 1.00 92.50 357 TYR A C 1
ATOM 2939 O O . TYR A 1 357 ? 29.623 23.002 15.301 1.00 92.50 357 TYR A O 1
ATOM 2947 N N . ASP A 1 358 ? 31.782 22.792 14.730 1.00 91.38 358 ASP A N 1
ATOM 2948 C CA . ASP A 1 358 ? 31.690 23.746 13.622 1.00 91.38 358 ASP A CA 1
ATOM 2949 C C . ASP A 1 358 ? 30.907 23.178 12.425 1.00 91.38 358 ASP A C 1
ATOM 2951 O O . ASP A 1 358 ? 31.373 22.323 11.668 1.00 91.38 358 ASP A O 1
ATOM 2955 N N . LEU A 1 359 ? 29.701 23.710 12.229 1.00 90.00 359 LEU A N 1
ATOM 2956 C CA . LEU A 1 359 ? 28.822 23.401 11.101 1.00 90.00 359 LEU A CA 1
ATOM 2957 C C . LEU A 1 359 ? 28.772 24.536 10.069 1.00 90.00 359 LEU A C 1
ATOM 2959 O O . LEU A 1 359 ? 27.863 24.554 9.235 1.00 90.00 359 LEU A O 1
ATOM 2963 N N . SER A 1 360 ? 29.689 25.507 10.109 1.00 85.75 360 SER A N 1
ATOM 2964 C CA . SER A 1 360 ? 29.721 26.661 9.196 1.00 85.75 360 SER A CA 1
ATOM 2965 C C . SER A 1 360 ? 29.691 26.245 7.720 1.00 85.75 360 SER A C 1
ATOM 2967 O O . SER A 1 360 ? 28.920 26.808 6.944 1.00 85.75 360 SER A O 1
ATOM 2969 N N . HIS A 1 361 ? 30.423 25.183 7.375 1.00 83.94 361 HIS A N 1
ATOM 2970 C CA . HIS A 1 361 ? 30.514 24.609 6.031 1.00 83.94 361 HIS A CA 1
ATOM 2971 C C . HIS A 1 361 ? 29.218 23.950 5.516 1.00 83.94 361 HIS A C 1
ATOM 2973 O O . HIS A 1 361 ? 29.083 23.730 4.315 1.00 83.94 361 HIS A O 1
ATOM 2979 N N . ILE A 1 362 ? 28.253 23.639 6.389 1.00 86.81 362 ILE A N 1
ATOM 2980 C CA . ILE A 1 362 ? 26.985 22.999 6.010 1.00 86.81 362 ILE A CA 1
ATOM 2981 C C . ILE A 1 362 ? 25.941 24.066 5.638 1.00 86.81 362 ILE A C 1
ATOM 2983 O O . ILE A 1 362 ? 25.626 24.914 6.474 1.00 86.81 362 ILE A O 1
ATOM 2987 N N . PRO A 1 363 ? 25.325 24.047 4.444 1.00 80.75 363 PRO A N 1
ATOM 2988 C CA . PRO A 1 363 ? 24.318 25.043 4.068 1.00 80.75 363 PRO A CA 1
ATOM 2989 C C . PRO A 1 363 ? 23.074 25.015 4.972 1.00 80.75 363 PRO A C 1
ATOM 2991 O O . PRO A 1 363 ? 22.456 23.965 5.175 1.00 80.75 363 PRO A O 1
ATOM 2994 N N . LEU A 1 364 ? 22.685 26.181 5.507 1.00 79.12 364 LEU A N 1
ATOM 2995 C CA . LEU A 1 364 ? 21.523 26.294 6.399 1.00 79.12 364 LEU A CA 1
ATOM 2996 C C . LEU A 1 364 ? 20.209 26.077 5.640 1.00 79.12 364 LEU A C 1
ATOM 2998 O O . LEU A 1 364 ? 19.380 25.268 6.047 1.00 79.12 364 LEU A O 1
ATOM 3002 N N . TYR A 1 365 ? 20.060 26.746 4.503 1.00 80.06 365 TYR A N 1
ATOM 3003 C CA . TYR A 1 365 ? 18.942 26.551 3.591 1.00 80.06 365 TYR A CA 1
ATOM 3004 C C . TYR A 1 365 ? 19.360 25.568 2.503 1.00 80.06 365 TYR A C 1
ATOM 3006 O O . TYR A 1 365 ? 20.477 25.643 1.987 1.00 80.06 365 TYR A O 1
ATOM 3014 N N . SER A 1 366 ? 18.471 24.644 2.145 1.00 70.25 366 SER A N 1
ATOM 3015 C CA . SER A 1 366 ? 18.597 23.976 0.849 1.00 70.25 366 SER A CA 1
ATOM 3016 C C . SER A 1 366 ? 18.514 25.040 -0.250 1.00 70.25 366 SER A C 1
ATOM 3018 O O . SER A 1 366 ? 17.852 26.067 -0.073 1.00 70.25 366 SER A O 1
ATOM 3020 N N . SER A 1 367 ? 19.160 24.806 -1.391 1.00 51.91 367 SER A N 1
ATOM 3021 C CA . SER A 1 367 ? 19.232 25.709 -2.558 1.00 51.91 367 SER A CA 1
ATOM 3022 C C . SER A 1 367 ? 17.868 26.030 -3.208 1.00 51.91 367 SER A C 1
ATOM 3024 O O . SER A 1 367 ? 17.800 26.535 -4.324 1.00 51.91 367 SER A O 1
ATOM 3026 N N . SER A 1 368 ? 16.779 25.712 -2.513 1.00 43.56 368 SER A N 1
ATOM 3027 C CA . SER A 1 368 ? 15.392 25.640 -2.953 1.00 43.56 368 SER A CA 1
ATOM 3028 C C . SER A 1 368 ? 14.572 26.894 -2.619 1.00 43.56 368 SER A C 1
ATOM 3030 O O . SER A 1 368 ? 13.476 27.044 -3.153 1.00 43.56 368 SER A O 1
ATOM 3032 N N . ASN A 1 369 ? 15.071 27.807 -1.772 1.00 34.59 369 ASN A N 1
ATOM 3033 C CA . ASN A 1 369 ? 14.306 28.964 -1.277 1.00 34.59 369 ASN A CA 1
ATOM 3034 C C . ASN A 1 369 ? 14.478 30.238 -2.124 1.00 34.59 369 ASN A C 1
ATOM 3036 O O . ASN A 1 369 ? 15.021 31.249 -1.685 1.00 34.59 369 ASN A O 1
ATOM 3040 N N . SER A 1 370 ? 13.904 30.211 -3.324 1.00 28.98 370 SER A N 1
ATOM 3041 C CA . SER A 1 370 ? 13.285 31.396 -3.926 1.00 28.98 370 SER A CA 1
ATOM 3042 C C . SER A 1 370 ? 11.859 31.016 -4.325 1.00 28.98 370 SER A C 1
ATOM 3044 O O . SER A 1 370 ? 11.628 29.906 -4.802 1.00 28.98 370 SER A O 1
ATOM 3046 N N . ASN A 1 371 ? 10.893 31.900 -4.050 1.00 36.53 371 ASN A N 1
ATOM 3047 C CA . ASN A 1 371 ? 9.459 31.737 -4.321 1.00 36.53 371 ASN A CA 1
ATOM 3048 C C . ASN A 1 371 ? 9.165 31.604 -5.829 1.00 36.53 371 ASN A C 1
ATOM 3050 O O . ASN A 1 371 ? 8.672 32.530 -6.466 1.00 36.53 371 ASN A O 1
ATOM 3054 N N . ASN A 1 372 ? 9.507 30.443 -6.384 1.00 35.38 372 ASN A N 1
ATOM 3055 C CA . ASN A 1 372 ? 9.034 29.854 -7.634 1.00 35.38 372 ASN A CA 1
ATOM 3056 C C . ASN A 1 372 ? 9.602 28.426 -7.746 1.00 35.38 372 ASN A C 1
ATOM 3058 O O . ASN A 1 372 ? 10.271 28.074 -8.717 1.00 35.38 372 ASN A O 1
ATOM 3062 N N . HIS A 1 373 ? 9.386 27.587 -6.725 1.00 39.12 373 HIS A N 1
ATOM 3063 C CA . HIS A 1 373 ? 9.824 26.194 -6.804 1.00 39.12 373 HIS A CA 1
ATOM 3064 C C . HIS A 1 373 ? 8.901 25.428 -7.763 1.00 39.12 373 HIS A C 1
ATOM 3066 O O . HIS A 1 373 ? 7.876 24.868 -7.373 1.00 39.12 373 HIS A O 1
ATOM 3072 N N . LYS A 1 374 ? 9.252 25.458 -9.052 1.00 41.97 374 LYS A N 1
ATOM 3073 C CA . LYS A 1 374 ? 8.738 24.550 -10.079 1.00 41.97 374 LYS A CA 1
ATOM 3074 C C . LYS A 1 374 ? 9.059 23.143 -9.567 1.00 41.97 374 LYS A C 1
ATOM 3076 O O . LYS A 1 374 ? 10.236 22.812 -9.443 1.00 41.97 374 LYS A O 1
ATOM 3081 N N . ILE A 1 375 ? 8.039 22.363 -9.187 1.00 47.88 375 ILE A N 1
ATOM 3082 C CA . ILE A 1 375 ? 8.218 20.966 -8.755 1.00 47.88 375 ILE A CA 1
ATOM 3083 C C . ILE A 1 375 ? 9.122 20.295 -9.784 1.00 47.88 375 ILE A C 1
ATOM 3085 O O . ILE A 1 375 ? 8.861 20.414 -10.987 1.00 47.88 375 ILE A O 1
ATOM 3089 N N . THR A 1 376 ? 10.194 19.626 -9.351 1.00 57.28 376 THR A N 1
ATOM 3090 C CA . THR A 1 376 ? 11.033 18.951 -10.335 1.00 57.28 376 THR A CA 1
ATOM 3091 C C . THR A 1 376 ? 10.191 17.887 -11.020 1.00 57.28 376 THR A C 1
ATOM 3093 O O . THR A 1 376 ? 9.371 17.202 -10.406 1.00 57.28 376 THR A O 1
ATOM 3096 N N . TYR A 1 377 ? 10.403 17.730 -12.317 1.00 63.12 377 TYR A N 1
ATOM 3097 C CA . TYR A 1 377 ? 9.701 16.745 -13.121 1.00 63.12 377 TYR A CA 1
ATOM 3098 C C . TYR A 1 377 ? 9.602 15.358 -12.441 1.00 63.12 377 TYR A C 1
ATOM 3100 O O . TYR A 1 377 ? 8.530 14.760 -12.370 1.00 63.12 377 TYR A O 1
ATOM 3108 N N . LYS A 1 378 ? 10.697 14.892 -11.826 1.00 66.75 378 LYS A N 1
ATOM 3109 C CA . LYS A 1 378 ? 10.759 13.607 -11.112 1.00 66.75 378 LYS A CA 1
ATOM 3110 C C . LYS A 1 378 ? 9.910 13.566 -9.839 1.00 66.75 378 LYS A C 1
ATOM 3112 O O . LYS A 1 378 ? 9.295 12.540 -9.556 1.00 66.75 378 LYS A O 1
ATOM 3117 N N . GLU A 1 379 ? 9.850 14.650 -9.074 1.00 67.19 379 GLU A N 1
ATOM 3118 C CA . GLU A 1 379 ? 8.997 14.737 -7.882 1.00 67.19 379 GLU A CA 1
ATOM 3119 C C . GLU A 1 379 ? 7.517 14.704 -8.252 1.00 67.19 379 GLU A C 1
ATOM 3121 O O . GLU A 1 379 ? 6.720 14.070 -7.559 1.00 67.19 379 GLU A O 1
ATOM 3126 N N . TYR A 1 380 ? 7.157 15.327 -9.375 1.00 71.50 380 TYR A N 1
ATOM 3127 C CA . TYR A 1 380 ? 5.792 15.313 -9.878 1.00 71.50 380 TYR A CA 1
ATOM 3128 C C . TYR A 1 380 ? 5.356 13.907 -10.310 1.00 71.50 380 TYR A C 1
ATOM 3130 O O . TYR A 1 380 ? 4.299 13.429 -9.893 1.00 71.50 380 TYR A O 1
ATOM 3138 N N . ILE A 1 381 ? 6.204 13.207 -11.072 1.00 78.38 381 ILE A N 1
ATOM 3139 C CA . ILE A 1 381 ? 5.968 11.812 -11.472 1.00 78.38 381 ILE A CA 1
ATOM 3140 C C . ILE A 1 381 ? 5.880 10.890 -10.246 1.00 78.38 381 ILE A C 1
ATOM 3142 O O . ILE A 1 381 ? 4.956 10.083 -10.154 1.00 78.38 381 ILE A O 1
ATOM 3146 N N . ASN A 1 382 ? 6.772 11.039 -9.261 1.00 80.31 382 ASN A N 1
ATOM 3147 C CA . ASN A 1 382 ? 6.739 10.249 -8.024 1.00 80.31 382 ASN A CA 1
ATOM 3148 C C . ASN A 1 382 ? 5.467 10.515 -7.198 1.00 80.31 382 ASN A C 1
ATOM 3150 O O . ASN A 1 382 ? 4.901 9.601 -6.601 1.00 80.31 382 ASN A O 1
ATOM 3154 N N . PHE A 1 383 ? 4.973 11.753 -7.184 1.00 75.50 383 PHE A N 1
ATOM 3155 C CA . PHE A 1 383 ? 3.709 12.077 -6.528 1.00 75.50 383 PHE A CA 1
ATOM 3156 C C . PHE A 1 383 ? 2.516 11.377 -7.199 1.00 75.50 383 PHE A C 1
ATOM 3158 O O . PHE A 1 383 ? 1.663 10.825 -6.500 1.00 75.50 383 PHE A O 1
ATOM 3165 N N . PHE A 1 384 ? 2.477 11.348 -8.537 1.00 76.25 384 PHE A N 1
ATOM 3166 C CA . PHE A 1 384 ? 1.503 10.551 -9.288 1.00 76.25 384 PHE A CA 1
ATOM 3167 C C . PHE A 1 384 ? 1.625 9.062 -8.951 1.00 76.25 384 PHE A C 1
ATOM 3169 O O . PHE A 1 384 ? 0.627 8.423 -8.629 1.00 76.25 384 PHE A O 1
ATOM 3176 N N . ASP A 1 385 ? 2.845 8.527 -8.941 1.00 83.81 385 ASP A N 1
ATOM 3177 C CA . ASP A 1 385 ? 3.108 7.121 -8.634 1.00 83.81 385 ASP A CA 1
ATOM 3178 C C . ASP A 1 385 ? 2.591 6.717 -7.244 1.00 83.81 385 ASP A C 1
ATOM 3180 O O . ASP A 1 385 ? 1.917 5.701 -7.082 1.00 83.81 385 ASP A O 1
ATOM 3184 N N . GLN A 1 386 ? 2.821 7.560 -6.234 1.00 83.94 386 GLN A N 1
ATOM 3185 C CA . GLN A 1 386 ? 2.367 7.316 -4.864 1.00 83.94 386 GLN A CA 1
ATOM 3186 C C . GLN A 1 386 ? 0.843 7.339 -4.715 1.00 83.94 386 GLN A C 1
ATOM 3188 O O . GLN A 1 386 ? 0.299 6.559 -3.928 1.00 83.94 386 GLN A O 1
ATOM 3193 N N . LYS A 1 387 ? 0.139 8.188 -5.476 1.00 79.31 387 LYS A N 1
ATOM 3194 C CA . LYS A 1 387 ? -1.335 8.217 -5.497 1.00 79.31 387 LYS A CA 1
ATOM 3195 C C . LYS A 1 387 ? -1.925 6.906 -6.024 1.00 79.31 387 LYS A C 1
ATOM 3197 O O . LYS A 1 387 ? -3.062 6.582 -5.684 1.00 79.31 387 LYS A O 1
ATOM 3202 N N . PHE A 1 388 ? -1.155 6.125 -6.780 1.00 80.31 388 PHE A N 1
ATOM 3203 C CA . PHE A 1 388 ? -1.580 4.835 -7.316 1.00 80.31 388 PHE A CA 1
ATOM 3204 C C . PHE A 1 388 ? -1.262 3.612 -6.406 1.00 80.31 388 PHE A C 1
ATOM 3206 O O . PHE A 1 388 ? -1.569 2.469 -6.739 1.00 80.31 388 PHE A O 1
ATOM 3213 N N . ASN A 1 389 ? -0.714 3.814 -5.197 1.00 71.81 389 ASN A N 1
ATOM 3214 C CA . ASN A 1 389 ? -0.269 2.708 -4.328 1.00 71.81 389 ASN A CA 1
ATOM 3215 C C . ASN A 1 389 ? -1.341 2.110 -3.378 1.00 71.81 389 ASN A C 1
ATOM 3217 O O . ASN A 1 389 ? -1.059 1.109 -2.717 1.00 71.81 389 ASN A O 1
ATOM 3221 N N . SER A 1 390 ? -2.560 2.665 -3.267 1.00 56.31 390 SER A N 1
ATOM 3222 C CA . SER A 1 390 ? -3.559 2.242 -2.255 1.00 56.31 390 SER A CA 1
ATOM 3223 C C . SER A 1 390 ? -4.957 1.917 -2.817 1.00 56.31 390 SER A C 1
ATOM 3225 O O . SER A 1 390 ? -5.569 2.748 -3.471 1.00 56.31 390 SER A O 1
ATOM 3227 N N . LYS A 1 391 ? -5.475 0.703 -2.523 1.00 55.44 391 LYS A N 1
ATOM 3228 C CA . LYS A 1 391 ? -6.870 0.210 -2.728 1.00 55.44 391 LYS A CA 1
ATOM 3229 C C . LYS A 1 391 ? -7.561 0.635 -4.045 1.00 55.44 391 LYS A C 1
ATOM 3231 O O . LYS A 1 391 ? -8.544 1.368 -4.017 1.00 55.44 391 LYS A O 1
ATOM 3236 N N . GLN A 1 392 ? -7.092 0.133 -5.191 1.00 65.19 392 GLN A N 1
ATOM 3237 C CA . GLN A 1 392 ? -7.478 0.710 -6.492 1.00 65.19 392 GLN A CA 1
ATOM 3238 C C . GLN A 1 392 ? -8.468 -0.123 -7.293 1.00 65.19 392 GLN A C 1
ATOM 3240 O O . GLN A 1 392 ? -8.436 -1.357 -7.271 1.00 65.19 392 GLN A O 1
ATOM 3245 N N . TYR A 1 393 ? -9.324 0.605 -8.001 1.00 76.69 393 TYR A N 1
ATOM 3246 C CA . TYR A 1 393 ? -9.982 0.212 -9.241 1.00 76.69 393 TYR A CA 1
ATOM 3247 C C . TYR A 1 393 ? -9.222 0.864 -10.405 1.00 76.69 393 TYR A C 1
ATOM 3249 O O . TYR A 1 393 ? -8.468 1.818 -10.196 1.00 76.69 393 TYR A O 1
ATOM 3257 N N . SER A 1 394 ? -9.415 0.385 -11.631 1.00 90.25 394 SER A N 1
ATOM 3258 C CA . SER A 1 394 ? -8.676 0.889 -12.795 1.00 90.25 394 SER A CA 1
ATOM 3259 C C . SER A 1 394 ? -8.983 2.357 -13.128 1.00 90.25 394 SER A C 1
ATOM 3261 O O . SER A 1 394 ? -8.144 3.034 -13.722 1.00 90.25 394 SER A O 1
ATOM 3263 N N . TYR A 1 395 ? -10.143 2.872 -12.697 1.00 89.88 395 TYR A N 1
ATOM 3264 C CA . TYR A 1 395 ? -10.666 4.178 -13.110 1.00 89.88 395 TYR A CA 1
ATOM 3265 C C . TYR A 1 395 ? -9.731 5.363 -12.838 1.00 89.88 395 TYR A C 1
ATOM 3267 O O . TYR A 1 395 ? -9.803 6.354 -13.560 1.00 89.88 395 TYR A O 1
ATOM 3275 N N . MET A 1 396 ? -8.838 5.309 -11.839 1.00 89.75 396 MET A N 1
ATOM 3276 C CA . MET A 1 396 ? -7.931 6.435 -11.568 1.00 89.75 396 MET A CA 1
ATOM 3277 C C . MET A 1 396 ? -6.878 6.566 -12.670 1.00 89.75 396 MET A C 1
ATOM 3279 O O . MET A 1 396 ? -6.646 7.658 -13.184 1.00 89.75 396 MET A O 1
ATOM 3283 N N . MET A 1 397 ? -6.274 5.444 -13.062 1.00 93.06 397 MET A N 1
ATOM 3284 C CA . MET A 1 397 ? -5.291 5.399 -14.141 1.00 93.06 397 MET A CA 1
ATOM 3285 C C . MET A 1 397 ? -5.960 5.678 -15.488 1.00 93.06 397 MET A C 1
ATOM 3287 O O . MET A 1 397 ? -5.414 6.430 -16.289 1.00 93.06 397 MET A O 1
ATOM 3291 N N . VAL A 1 398 ? -7.164 5.138 -15.714 1.00 95.19 398 VAL A N 1
ATOM 3292 C CA . VAL A 1 398 ? -7.929 5.387 -16.948 1.00 95.19 398 VAL A CA 1
ATOM 3293 C C . VAL A 1 398 ? -8.334 6.859 -17.067 1.00 95.19 398 VAL A C 1
ATOM 3295 O O . VAL A 1 398 ? -8.249 7.414 -18.154 1.00 95.19 398 VAL A O 1
ATOM 3298 N N . THR A 1 399 ? -8.688 7.530 -15.963 1.00 94.88 399 THR A N 1
ATOM 3299 C CA . THR A 1 399 ? -8.975 8.979 -15.965 1.00 94.88 399 THR A CA 1
ATOM 3300 C C . THR A 1 399 ? -7.756 9.789 -16.387 1.00 94.88 399 THR A C 1
ATOM 3302 O O . THR A 1 399 ? -7.879 10.692 -17.209 1.00 94.88 399 THR A O 1
ATOM 3305 N N . LEU A 1 400 ? -6.572 9.455 -15.862 1.00 92.81 400 LEU A N 1
ATOM 3306 C CA . LEU A 1 400 ? -5.336 10.127 -16.257 1.00 92.81 400 LEU A CA 1
ATOM 3307 C C . LEU A 1 400 ? -5.025 9.909 -17.743 1.00 92.81 400 LEU A C 1
ATOM 3309 O O . LEU A 1 400 ? -4.700 10.870 -18.430 1.00 92.81 400 LEU A O 1
ATOM 3313 N N . LEU A 1 401 ? -5.145 8.678 -18.247 1.00 94.19 401 LEU A N 1
ATOM 3314 C CA . LEU A 1 401 ? -4.911 8.383 -19.665 1.00 94.19 401 LEU A CA 1
ATOM 3315 C C . LEU A 1 401 ? -5.901 9.122 -20.570 1.00 94.19 401 LEU A C 1
ATOM 3317 O O . LEU A 1 401 ? -5.472 9.822 -21.481 1.00 94.19 401 LEU A O 1
ATOM 3321 N N . ALA A 1 402 ? -7.197 9.058 -20.261 1.00 95.88 402 ALA A N 1
ATOM 3322 C CA . ALA A 1 402 ? -8.232 9.760 -21.014 1.00 95.88 402 ALA A CA 1
ATOM 3323 C C . ALA A 1 402 ? -8.014 11.281 -21.010 1.00 95.88 402 ALA A C 1
ATOM 3325 O O . ALA A 1 402 ? -8.212 11.942 -22.026 1.00 95.88 402 ALA A O 1
ATOM 3326 N N . PHE A 1 403 ? -7.563 11.848 -19.890 1.00 94.19 403 PHE A N 1
ATOM 3327 C CA . PHE A 1 403 ? -7.191 13.257 -19.825 1.00 94.19 403 PHE A CA 1
ATOM 3328 C C . PHE A 1 403 ? -5.968 13.568 -20.703 1.00 94.19 403 PHE A C 1
ATOM 3330 O O . PHE A 1 403 ? -6.006 14.508 -21.493 1.00 94.19 403 PHE A O 1
ATOM 3337 N N . LEU A 1 404 ? -4.907 12.760 -20.624 1.00 90.62 404 LEU A N 1
ATOM 3338 C CA . LEU A 1 404 ? -3.690 12.927 -21.428 1.00 90.62 404 LEU A CA 1
ATOM 3339 C C . LEU A 1 404 ? -3.925 12.759 -22.935 1.00 90.62 404 LEU A C 1
ATOM 3341 O O . LEU A 1 404 ? -3.199 13.368 -23.720 1.00 90.62 404 LEU A O 1
ATOM 3345 N N . ASP A 1 405 ? -4.904 11.947 -23.336 1.00 89.06 405 ASP A N 1
ATOM 3346 C CA . ASP A 1 405 ? -5.313 11.759 -24.735 1.00 89.06 405 ASP A CA 1
ATOM 3347 C C . ASP A 1 405 ? -6.030 12.992 -25.304 1.00 89.06 405 ASP A C 1
ATOM 3349 O O . ASP A 1 405 ? -5.969 13.234 -26.505 1.00 89.06 405 ASP A O 1
ATOM 3353 N N . ASN A 1 406 ? -6.667 13.796 -24.447 1.00 92.12 406 ASN A N 1
ATOM 3354 C CA . ASN A 1 406 ? -7.511 14.921 -24.859 1.00 92.12 406 ASN A CA 1
ATOM 3355 C C . ASN A 1 406 ? -6.965 16.296 -24.457 1.00 92.12 406 ASN A C 1
ATOM 3357 O O . ASN A 1 406 ? -7.587 17.316 -24.756 1.00 92.12 406 ASN A O 1
ATOM 3361 N N . VAL A 1 407 ? -5.821 16.351 -23.768 1.00 86.44 407 VAL A N 1
ATOM 3362 C CA . VAL A 1 407 ? -5.219 17.614 -23.338 1.00 86.44 407 VAL A CA 1
ATOM 3363 C C . VAL A 1 407 ? -4.514 18.306 -24.505 1.00 86.44 407 VAL A C 1
ATOM 3365 O O . VAL A 1 407 ? -3.542 17.802 -25.079 1.00 86.44 407 VAL A O 1
ATOM 3368 N N . ASN A 1 408 ? -4.996 19.499 -24.836 1.00 82.44 408 ASN A N 1
ATOM 3369 C CA . ASN A 1 408 ? -4.472 20.329 -25.912 1.00 82.44 408 ASN A CA 1
ATOM 3370 C C . ASN A 1 408 ? -3.130 20.997 -25.536 1.00 82.44 408 ASN A C 1
ATOM 3372 O O . ASN A 1 408 ? -2.578 20.809 -24.447 1.00 82.44 408 ASN A O 1
ATOM 3376 N N . ASN A 1 409 ? -2.603 21.814 -26.449 1.00 70.19 409 ASN A N 1
ATOM 3377 C CA . ASN A 1 409 ? -1.326 22.512 -26.267 1.00 70.19 409 ASN A CA 1
ATOM 3378 C C . ASN A 1 409 ? -1.372 23.602 -25.184 1.00 70.19 409 ASN A C 1
ATOM 3380 O O . ASN A 1 409 ? -0.324 24.007 -24.693 1.00 70.19 409 ASN A O 1
ATOM 3384 N N . THR A 1 410 ? -2.563 24.063 -24.791 1.00 73.75 410 THR A N 1
ATOM 3385 C CA . THR A 1 410 ? -2.738 25.042 -23.709 1.00 73.75 410 THR A CA 1
ATOM 3386 C C . THR A 1 410 ? -2.939 24.380 -22.342 1.00 73.75 410 THR A C 1
ATOM 3388 O O . THR A 1 410 ? -3.056 25.081 -21.339 1.00 73.75 410 THR A O 1
ATOM 3391 N N . GLY A 1 411 ? -2.935 23.042 -22.277 1.00 80.56 411 GLY A N 1
ATOM 3392 C CA . GLY A 1 411 ? -3.041 22.275 -21.034 1.00 80.56 411 GLY A CA 1
ATOM 3393 C C . GLY A 1 411 ? -4.473 21.978 -20.581 1.00 80.56 411 GLY A C 1
ATOM 3394 O O . GLY A 1 411 ? -4.654 21.545 -19.442 1.00 80.56 411 GLY A O 1
ATOM 3395 N N . TYR A 1 412 ? -5.468 22.183 -21.450 1.00 88.44 412 TYR A N 1
ATOM 3396 C CA . TYR A 1 412 ? -6.886 21.948 -21.163 1.00 88.44 412 TYR A CA 1
ATOM 3397 C C . TYR A 1 412 ? -7.441 20.788 -21.993 1.00 88.44 412 TYR A C 1
ATOM 3399 O O . TYR A 1 412 ? -7.037 20.578 -23.136 1.00 88.44 412 TYR A O 1
ATOM 3407 N N . ALA A 1 413 ? -8.396 20.054 -21.431 1.00 92.94 413 ALA A N 1
ATOM 3408 C CA . ALA A 1 413 ? -9.148 19.009 -22.114 1.00 92.94 413 ALA A CA 1
ATOM 3409 C C . ALA A 1 413 ? -10.651 19.244 -21.929 1.00 92.94 413 ALA A C 1
ATOM 3411 O O . ALA A 1 413 ? -11.095 19.550 -20.822 1.00 92.94 413 ALA A O 1
ATOM 3412 N N . ASP A 1 414 ? -11.434 19.080 -22.993 1.00 96.56 414 ASP A N 1
ATOM 3413 C CA . ASP A 1 414 ? -12.896 19.097 -22.895 1.00 96.56 414 ASP A CA 1
ATOM 3414 C C . ASP A 1 414 ? -13.388 17.866 -22.117 1.00 96.56 414 ASP A C 1
ATOM 3416 O O . ASP A 1 414 ? -12.995 16.734 -22.412 1.00 96.56 414 ASP A O 1
ATOM 3420 N N . MET A 1 415 ? -14.249 18.073 -21.118 1.00 96.81 415 MET A N 1
ATOM 3421 C CA . MET A 1 415 ? -14.731 16.985 -20.264 1.00 96.81 415 MET A CA 1
ATOM 3422 C C . MET A 1 415 ? -15.548 15.947 -21.048 1.00 96.81 415 MET A C 1
ATOM 3424 O O . MET A 1 415 ? -15.502 14.768 -20.708 1.00 96.81 415 MET A O 1
ATOM 3428 N N . GLY A 1 416 ? -16.278 16.345 -22.094 1.00 95.94 416 GLY A N 1
ATOM 3429 C CA . GLY A 1 416 ? -17.036 15.424 -22.944 1.00 95.94 416 GLY A CA 1
ATOM 3430 C C . GLY A 1 416 ? -16.124 14.465 -23.707 1.00 95.94 416 GLY A C 1
ATOM 3431 O O . GLY A 1 416 ? -16.342 13.254 -23.674 1.00 95.94 416 GLY A O 1
ATOM 3432 N N . ASN A 1 417 ? -15.052 14.986 -24.303 1.00 95.94 417 ASN A N 1
ATOM 3433 C CA . ASN A 1 417 ? -14.048 14.168 -24.987 1.00 95.94 417 ASN A CA 1
ATOM 3434 C C . ASN A 1 417 ? -13.315 13.228 -24.018 1.00 95.94 417 ASN A C 1
ATOM 3436 O O . ASN A 1 417 ? -13.113 12.053 -24.323 1.00 95.94 417 ASN A O 1
ATOM 3440 N N . VAL A 1 418 ? -12.975 13.710 -22.816 1.00 97.38 418 VAL A N 1
ATOM 3441 C CA . VAL A 1 418 ? -12.344 12.871 -21.784 1.00 97.38 418 VAL A CA 1
ATOM 3442 C C . VAL A 1 418 ? -13.288 11.757 -21.327 1.00 97.38 418 VAL A C 1
ATOM 3444 O O . VAL A 1 418 ? -12.849 10.620 -21.171 1.00 97.38 418 VAL A O 1
ATOM 3447 N N . VAL A 1 419 ? -14.578 12.049 -21.148 1.00 98.00 419 VAL A N 1
ATOM 3448 C CA . VAL A 1 419 ? -15.608 11.046 -20.829 1.00 98.00 419 VAL A CA 1
ATOM 3449 C C . VAL A 1 419 ? -15.712 9.992 -21.928 1.00 98.00 419 VAL A C 1
ATOM 3451 O O . VAL A 1 419 ? -15.774 8.801 -21.621 1.00 98.00 419 VAL A O 1
ATOM 3454 N N . GLU A 1 420 ? -15.690 10.406 -23.195 1.00 97.00 420 GLU A N 1
ATOM 3455 C CA . GLU A 1 420 ? -15.737 9.484 -24.327 1.00 97.00 420 GLU A CA 1
ATOM 3456 C C . GLU A 1 420 ? -14.495 8.585 -24.348 1.00 97.00 420 GLU A C 1
ATOM 3458 O O . GLU A 1 420 ? -14.630 7.364 -24.320 1.00 97.00 420 GLU A O 1
ATOM 3463 N N . SER A 1 421 ? -13.282 9.142 -24.274 1.00 95.75 421 SER A N 1
ATOM 3464 C CA . SER A 1 421 ? -12.047 8.343 -24.218 1.00 95.75 421 SER A CA 1
ATOM 3465 C C . SER A 1 421 ? -11.999 7.412 -23.003 1.00 95.75 421 SER A C 1
ATOM 3467 O O . SER A 1 421 ? -11.598 6.253 -23.127 1.00 95.75 421 SER A O 1
ATOM 3469 N N . PHE A 1 422 ? -12.459 7.878 -21.838 1.00 97.38 422 PHE A N 1
ATOM 3470 C CA . PHE A 1 422 ? -12.571 7.062 -20.631 1.00 97.38 422 PHE A CA 1
ATOM 3471 C C . PHE A 1 422 ? -13.507 5.872 -20.857 1.00 97.38 422 PHE A C 1
ATOM 3473 O O . PHE A 1 422 ? -13.154 4.741 -20.531 1.00 97.38 422 PHE A O 1
ATOM 3480 N N . LYS A 1 423 ? -14.680 6.096 -21.456 1.00 97.38 423 LYS A N 1
ATOM 3481 C CA . LYS A 1 423 ? -15.643 5.040 -21.789 1.00 97.38 423 LYS A CA 1
ATOM 3482 C C . LYS A 1 423 ? -15.078 4.059 -22.816 1.00 97.38 423 LYS A C 1
ATOM 3484 O O . LYS A 1 423 ? -15.167 2.846 -22.611 1.00 97.38 423 LYS A O 1
ATOM 3489 N N . GLN A 1 424 ? -14.463 4.570 -23.882 1.00 95.94 424 GLN A N 1
ATOM 3490 C CA . GLN A 1 424 ? -13.890 3.766 -24.962 1.00 95.94 424 GLN A CA 1
ATOM 3491 C C . GLN A 1 424 ? -12.789 2.829 -24.465 1.00 95.94 424 GLN A C 1
ATOM 3493 O O . GLN A 1 424 ? -12.715 1.692 -24.924 1.00 95.94 424 GLN A O 1
ATOM 3498 N N . PHE A 1 425 ? -11.994 3.234 -23.469 1.00 95.62 425 PHE A N 1
ATOM 3499 C CA . PHE A 1 425 ? -11.026 2.336 -22.836 1.00 95.62 425 PHE A CA 1
ATOM 3500 C C . PHE A 1 425 ? -11.682 1.035 -22.341 1.00 95.62 425 PHE A C 1
ATOM 3502 O O . PHE A 1 425 ? -11.202 -0.059 -22.639 1.00 95.62 425 PHE A O 1
ATOM 3509 N N . TYR A 1 426 ? -12.797 1.132 -21.612 1.00 96.44 426 TYR A N 1
ATOM 3510 C CA . TYR A 1 426 ? -13.493 -0.041 -21.080 1.00 96.44 426 TYR A CA 1
ATOM 3511 C C . TYR A 1 426 ? -14.229 -0.825 -22.169 1.00 96.44 426 TYR A C 1
ATOM 3513 O O . TYR A 1 426 ? -14.178 -2.054 -22.157 1.00 96.44 426 TYR A O 1
ATOM 3521 N N . LEU A 1 427 ? -14.865 -0.145 -23.129 1.00 95.62 427 LEU A N 1
ATOM 3522 C CA . LEU A 1 427 ? -15.533 -0.803 -24.258 1.00 95.62 427 LEU A CA 1
ATOM 3523 C C . LEU A 1 427 ? -14.549 -1.602 -25.119 1.00 95.62 427 LEU A C 1
ATOM 3525 O O . LEU A 1 427 ? -14.846 -2.734 -25.494 1.00 95.62 427 LEU A O 1
ATOM 3529 N N . ASN A 1 428 ? -13.348 -1.073 -25.362 1.00 92.31 428 ASN A N 1
ATOM 3530 C CA . ASN A 1 428 ? -12.299 -1.786 -26.090 1.00 92.31 428 ASN A CA 1
ATOM 3531 C C . ASN A 1 428 ? -11.870 -3.066 -25.366 1.00 92.31 428 ASN A C 1
ATOM 3533 O O . ASN A 1 428 ? -11.626 -4.083 -26.012 1.00 92.31 428 ASN A O 1
ATOM 3537 N N . ARG A 1 429 ? -11.841 -3.057 -24.025 1.00 92.81 429 ARG A N 1
ATOM 3538 C CA . ARG A 1 429 ? -11.587 -4.276 -23.243 1.00 92.81 429 ARG A CA 1
ATOM 3539 C C . ARG A 1 429 ? -12.700 -5.302 -23.433 1.00 92.81 429 ARG A C 1
ATOM 3541 O O . ARG A 1 429 ? -12.387 -6.453 -23.714 1.00 92.81 429 ARG A O 1
ATOM 3548 N N . VAL A 1 430 ? -13.966 -4.886 -23.346 1.00 93.56 430 VAL A N 1
ATOM 3549 C CA . VAL A 1 430 ? -15.118 -5.776 -23.581 1.00 93.56 430 VAL A CA 1
ATOM 3550 C C . VAL A 1 430 ? -15.062 -6.377 -24.986 1.00 93.56 430 VAL A C 1
ATOM 3552 O O . VAL A 1 430 ? -15.149 -7.594 -25.135 1.00 93.56 430 VAL A O 1
ATOM 3555 N N . LYS A 1 431 ? -14.826 -5.547 -26.009 1.00 92.31 431 LYS A N 1
ATOM 3556 C CA . LYS A 1 431 ? -14.709 -5.976 -27.409 1.00 92.31 431 LYS A CA 1
ATOM 3557 C C . LYS A 1 431 ? -13.580 -6.989 -27.621 1.00 92.31 431 LYS A C 1
ATOM 3559 O O . LYS A 1 431 ? -13.740 -7.916 -28.404 1.00 92.31 431 LYS A O 1
ATOM 3564 N N . ALA A 1 432 ? -12.468 -6.835 -26.905 1.00 88.75 432 ALA A N 1
ATOM 3565 C CA . ALA A 1 432 ? -11.339 -7.765 -26.929 1.00 88.75 432 ALA A CA 1
ATOM 3566 C C . ALA A 1 432 ? -11.555 -9.028 -26.065 1.00 88.75 432 ALA A C 1
ATOM 3568 O O . ALA A 1 432 ? -10.617 -9.795 -25.860 1.00 88.75 432 ALA A O 1
ATOM 3569 N N . GLY A 1 433 ? -12.753 -9.237 -25.503 1.00 90.50 433 GLY A N 1
ATOM 3570 C CA . GLY A 1 433 ? -13.049 -10.367 -24.617 1.00 90.50 433 GLY A CA 1
ATOM 3571 C C . GLY A 1 433 ? -12.345 -10.297 -23.256 1.00 90.50 433 GLY A C 1
ATOM 3572 O O . GLY A 1 433 ? -12.239 -11.308 -22.562 1.00 90.50 433 GLY A O 1
ATOM 3573 N N . LYS A 1 434 ? -11.847 -9.119 -22.868 1.00 92.38 434 LYS A N 1
ATOM 3574 C CA . LYS A 1 434 ? -11.121 -8.875 -21.616 1.00 92.38 434 LYS A CA 1
ATOM 3575 C C . LYS A 1 434 ? -12.048 -8.353 -20.536 1.00 92.38 434 LYS A C 1
ATOM 3577 O O . LYS A 1 434 ? -13.053 -7.698 -20.805 1.00 92.38 434 LYS A O 1
ATOM 3582 N N . ILE A 1 435 ? -11.661 -8.560 -19.280 1.00 93.00 435 ILE A N 1
ATOM 3583 C CA . ILE A 1 435 ? -12.449 -8.062 -18.146 1.00 93.00 435 ILE A CA 1
ATOM 3584 C C . ILE A 1 435 ? -12.280 -6.533 -18.053 1.00 93.00 435 ILE A C 1
ATOM 3586 O O . ILE A 1 435 ? -11.149 -6.075 -17.838 1.00 93.00 435 ILE A O 1
ATOM 3590 N N . PRO A 1 436 ? -13.354 -5.725 -18.196 1.00 93.62 436 PRO A N 1
ATOM 3591 C CA . PRO A 1 436 ? -13.255 -4.267 -18.159 1.00 93.62 436 PRO A CA 1
ATOM 3592 C C . PRO A 1 436 ? -12.987 -3.744 -16.746 1.00 93.62 436 PRO A C 1
ATOM 3594 O O . PRO A 1 436 ? -12.237 -2.795 -16.591 1.00 93.62 436 PRO A O 1
ATOM 3597 N N . GLU A 1 437 ? -13.562 -4.354 -15.706 1.00 93.62 437 GLU A N 1
ATOM 3598 C CA . GLU A 1 437 ? -13.369 -3.943 -14.311 1.00 93.62 437 GLU A CA 1
ATOM 3599 C C . GLU A 1 437 ? -13.763 -5.079 -13.338 1.00 93.62 437 GLU A C 1
ATOM 3601 O O . GLU A 1 437 ? -14.308 -6.099 -13.751 1.00 93.62 437 GLU A O 1
ATOM 3606 N N . LYS A 1 438 ? -13.501 -4.949 -12.032 1.00 91.25 438 LYS A N 1
ATOM 3607 C CA . LYS A 1 438 ? -14.063 -5.847 -11.003 1.00 91.25 438 LYS A CA 1
ATOM 3608 C C . LYS A 1 438 ? -15.593 -5.823 -11.013 1.00 91.25 438 LYS A C 1
ATOM 3610 O O . LYS A 1 438 ? -16.183 -4.752 -11.065 1.00 91.25 438 LYS A O 1
ATOM 3615 N N . GLN A 1 439 ? -16.216 -6.984 -10.803 1.00 90.06 439 GLN A N 1
ATOM 3616 C CA . GLN A 1 439 ? -17.679 -7.161 -10.806 1.00 90.06 439 GLN A CA 1
ATOM 3617 C C . GLN A 1 439 ? -18.446 -6.216 -9.865 1.00 90.06 439 GLN A C 1
ATOM 3619 O O . GLN A 1 439 ? -19.578 -5.843 -10.154 1.00 90.06 439 GLN A O 1
ATOM 3624 N N . THR A 1 440 ? -17.840 -5.819 -8.743 1.00 88.75 440 THR A N 1
ATOM 3625 C CA . THR A 1 440 ? -18.449 -4.902 -7.767 1.00 88.75 440 THR A CA 1
ATOM 3626 C C . THR A 1 440 ? -18.435 -3.437 -8.207 1.00 88.75 440 THR A C 1
ATOM 3628 O O . THR A 1 440 ? -19.084 -2.607 -7.575 1.00 88.75 440 THR A O 1
ATOM 3631 N N . ALA A 1 441 ? -17.672 -3.082 -9.242 1.00 89.62 441 ALA A N 1
ATOM 3632 C CA . ALA A 1 441 ? -17.548 -1.710 -9.711 1.00 89.62 441 ALA A CA 1
ATOM 3633 C C . ALA A 1 441 ? -18.612 -1.376 -10.760 1.00 89.62 441 ALA A C 1
ATOM 3635 O O . ALA A 1 441 ? -18.958 -2.201 -11.603 1.00 89.62 441 ALA A O 1
ATOM 3636 N N . ARG A 1 442 ? -19.045 -0.110 -10.789 1.00 91.06 442 ARG A N 1
ATOM 3637 C CA . ARG A 1 442 ? -20.003 0.390 -11.791 1.00 91.06 442 ARG A CA 1
ATOM 3638 C C . ARG A 1 442 ? -19.497 0.189 -13.229 1.00 91.06 442 ARG A C 1
ATOM 3640 O O . ARG A 1 442 ? -20.259 -0.248 -14.085 1.00 91.06 442 ARG A O 1
ATOM 3647 N N . MET A 1 443 ? -18.198 0.403 -13.462 1.00 93.75 443 MET A N 1
ATOM 3648 C CA . MET A 1 443 ? -17.566 0.258 -14.783 1.00 93.75 443 MET A CA 1
ATOM 3649 C C . MET A 1 443 ? -17.507 -1.183 -15.310 1.00 93.75 443 MET A C 1
ATOM 3651 O O . MET A 1 443 ? -17.177 -1.381 -16.476 1.00 93.75 443 MET A O 1
ATOM 3655 N N . PHE A 1 444 ? -17.869 -2.192 -14.507 1.00 93.62 444 PHE A N 1
ATOM 3656 C CA . PHE A 1 444 ? -18.021 -3.561 -15.007 1.00 93.62 444 PHE A CA 1
ATOM 3657 C C . PHE A 1 444 ? -19.124 -3.668 -16.067 1.00 93.62 444 PHE A C 1
ATOM 3659 O O . PHE A 1 444 ? -19.000 -4.452 -17.001 1.00 93.62 444 PHE A O 1
ATOM 3666 N N . LYS A 1 445 ? -20.180 -2.851 -15.947 1.00 94.00 445 LYS A N 1
ATOM 3667 C CA . LYS A 1 445 ? -21.321 -2.802 -16.874 1.00 94.00 445 LYS A CA 1
ATOM 3668 C C . LYS A 1 445 ? -21.265 -1.564 -17.773 1.00 94.00 445 LYS A C 1
ATOM 3670 O O . LYS A 1 445 ? -22.272 -0.894 -17.966 1.00 94.00 445 LYS A O 1
ATOM 3675 N N . VAL A 1 446 ? -20.085 -1.219 -18.293 1.00 95.19 446 VAL A N 1
ATOM 3676 C CA . VAL A 1 446 ? -19.894 0.021 -19.072 1.00 95.19 446 VAL A CA 1
ATOM 3677 C C . VAL A 1 446 ? -20.865 0.162 -20.253 1.00 95.19 446 VAL A C 1
ATOM 3679 O O . VAL A 1 446 ? -21.299 1.270 -20.549 1.00 95.19 446 VAL A O 1
ATOM 3682 N N . GLU A 1 447 ? -21.264 -0.943 -20.886 1.00 95.69 447 GLU A N 1
ATOM 3683 C CA . GLU A 1 447 ? -22.197 -0.946 -22.022 1.00 95.69 447 GLU A CA 1
ATOM 3684 C C . GLU A 1 447 ? -23.595 -0.421 -21.661 1.00 95.69 447 GLU A C 1
ATOM 3686 O O . GLU A 1 447 ? -24.291 0.100 -22.527 1.00 95.69 447 GLU A O 1
ATOM 3691 N N . SER A 1 448 ? -23.999 -0.502 -20.386 1.00 94.94 448 SER A N 1
ATOM 3692 C CA . SER A 1 448 ? -25.289 0.023 -19.923 1.00 94.94 448 SER A CA 1
ATOM 3693 C C . SER A 1 448 ? -25.236 1.484 -19.466 1.00 94.94 448 SER A C 1
ATOM 3695 O O . SER A 1 448 ? -26.256 2.002 -19.023 1.00 94.94 448 SER A O 1
ATOM 3697 N N . LEU A 1 449 ? -24.068 2.135 -19.497 1.00 95.62 449 LEU A N 1
ATOM 3698 C CA . LEU A 1 449 ? -23.871 3.492 -18.980 1.00 95.62 449 LEU A CA 1
ATOM 3699 C C . LEU A 1 449 ? -23.819 4.518 -20.122 1.00 95.62 449 LEU A C 1
ATOM 3701 O O . LEU A 1 449 ? -23.084 4.361 -21.107 1.00 95.62 449 LEU A O 1
ATOM 3705 N N . ASN A 1 450 ? -24.578 5.606 -19.982 1.00 95.44 450 ASN A N 1
ATOM 3706 C CA . ASN A 1 450 ? -24.506 6.741 -20.904 1.00 95.44 450 ASN A CA 1
ATOM 3707 C C . ASN A 1 450 ? -23.388 7.721 -20.488 1.00 95.44 450 ASN A C 1
ATOM 3709 O O . ASN A 1 450 ? -22.801 7.606 -19.413 1.00 95.44 450 ASN A O 1
ATOM 3713 N N . ASN A 1 451 ? -23.074 8.699 -21.340 1.00 95.00 451 ASN A N 1
ATOM 3714 C CA . ASN A 1 451 ? -21.956 9.616 -21.084 1.00 95.00 451 ASN A CA 1
ATOM 3715 C C . ASN A 1 451 ? -22.190 10.507 -19.847 1.00 95.00 451 ASN A C 1
ATOM 3717 O O . ASN A 1 451 ? -21.231 10.863 -19.165 1.00 95.00 451 ASN A O 1
ATOM 3721 N N . SER A 1 452 ? -23.443 10.803 -19.494 1.00 96.06 452 SER A N 1
ATOM 3722 C CA . SER A 1 452 ? -23.781 11.526 -18.262 1.00 96.06 452 SER A CA 1
ATOM 3723 C C . SER A 1 452 ? -23.513 10.680 -17.013 1.00 96.06 452 SER A C 1
ATOM 3725 O O . SER A 1 452 ? -22.929 11.181 -16.053 1.00 96.06 452 SER A O 1
ATOM 3727 N N . ASP A 1 453 ? -23.855 9.388 -17.036 1.00 95.56 453 ASP A N 1
ATOM 3728 C CA . ASP A 1 453 ? -23.547 8.457 -15.941 1.00 95.56 453 ASP A CA 1
ATOM 3729 C C . ASP A 1 453 ? -22.033 8.349 -15.730 1.00 95.56 453 ASP A C 1
ATOM 3731 O O . ASP A 1 453 ? -21.547 8.422 -14.600 1.00 95.56 453 ASP A O 1
ATOM 3735 N N . ILE A 1 454 ? -21.276 8.225 -16.826 1.00 96.31 454 ILE A N 1
ATOM 3736 C CA . ILE A 1 454 ? -19.811 8.174 -16.794 1.00 96.31 454 ILE A CA 1
ATOM 3737 C C . ILE A 1 454 ? -19.232 9.473 -16.236 1.00 96.31 454 ILE A C 1
ATOM 3739 O O . ILE A 1 454 ? -18.373 9.418 -15.355 1.00 96.31 454 ILE A O 1
ATOM 3743 N N . LYS A 1 455 ? -19.725 10.635 -16.683 1.00 96.62 455 LYS A N 1
ATOM 3744 C CA . LYS A 1 455 ? -19.302 11.939 -16.159 1.00 96.62 455 LYS A CA 1
ATOM 3745 C C . LYS A 1 455 ? -19.496 12.016 -14.642 1.00 96.62 455 LYS A C 1
ATOM 3747 O O . LYS A 1 455 ? -18.564 12.391 -13.934 1.00 96.62 455 LYS A O 1
ATOM 3752 N N . ASN A 1 456 ? -20.658 11.604 -14.137 1.00 95.25 456 ASN A N 1
ATOM 3753 C CA . ASN A 1 456 ? -20.945 11.606 -12.700 1.00 95.25 456 ASN A CA 1
ATOM 3754 C C . ASN A 1 456 ? -20.018 10.657 -11.931 1.00 95.25 456 ASN A C 1
ATOM 3756 O O . ASN A 1 456 ? -19.425 11.056 -10.930 1.00 95.25 456 ASN A O 1
ATOM 3760 N N . ILE A 1 457 ? -19.812 9.435 -12.434 1.00 93.94 457 ILE A N 1
ATOM 3761 C CA . ILE A 1 457 ? -18.865 8.475 -11.846 1.00 93.94 457 ILE A CA 1
ATOM 3762 C C . ILE A 1 457 ? -17.460 9.079 -11.772 1.00 93.94 457 ILE A C 1
ATOM 3764 O O . ILE A 1 457 ? -16.797 8.962 -10.739 1.00 93.94 457 ILE A O 1
ATOM 3768 N N . MET A 1 458 ? -17.011 9.735 -12.846 1.00 94.81 458 MET A N 1
ATOM 3769 C CA . MET A 1 458 ? -15.692 10.354 -12.910 1.00 94.81 458 MET A CA 1
ATOM 3770 C C . MET A 1 458 ? -15.529 11.491 -11.894 1.00 94.81 458 MET A C 1
ATOM 3772 O O . MET A 1 458 ? -14.496 11.563 -11.226 1.00 94.81 458 MET A O 1
ATOM 3776 N N . LEU A 1 459 ? -16.537 12.354 -11.753 1.00 93.56 459 LEU A N 1
ATOM 3777 C CA . LEU A 1 459 ? -16.525 13.468 -10.801 1.00 93.56 459 LEU A CA 1
ATOM 3778 C C . LEU A 1 459 ? -16.529 12.976 -9.345 1.00 93.56 459 LEU A C 1
ATOM 3780 O O . LEU A 1 459 ? -15.723 13.441 -8.539 1.00 93.56 459 LEU A O 1
ATOM 3784 N N . GLU A 1 460 ? -17.377 11.997 -9.018 1.00 89.75 460 GLU A N 1
ATOM 3785 C CA . GLU A 1 460 ? -17.530 11.458 -7.658 1.00 89.75 460 GLU A CA 1
ATOM 3786 C C . GLU A 1 460 ? -16.269 10.751 -7.147 1.00 89.75 460 GLU A C 1
ATOM 3788 O O . GLU A 1 460 ? -15.938 10.854 -5.963 1.00 89.75 460 GLU A O 1
ATOM 3793 N N . GLN A 1 461 ? -15.578 10.005 -8.017 1.00 87.25 461 GLN A N 1
ATOM 3794 C CA . GLN A 1 461 ? -14.529 9.073 -7.598 1.00 87.25 461 GLN A CA 1
ATOM 3795 C C . GLN A 1 461 ? -13.121 9.464 -8.079 1.00 87.25 461 GLN A C 1
ATOM 3797 O O . GLN A 1 461 ? -12.352 9.971 -7.254 1.00 87.25 461 GLN A O 1
ATOM 3802 N N . PRO A 1 462 ? -12.713 9.236 -9.347 1.00 89.81 462 PRO A N 1
ATOM 3803 C CA . PRO A 1 462 ? -11.343 9.511 -9.765 1.00 89.81 462 PRO A CA 1
ATOM 3804 C C . PRO A 1 462 ? -10.968 10.985 -9.684 1.00 89.81 462 PRO A C 1
ATOM 3806 O O . PRO A 1 462 ? -9.899 11.283 -9.163 1.00 89.81 462 PRO A O 1
ATOM 3809 N N . LEU A 1 463 ? -11.807 11.907 -10.163 1.00 90.62 463 LEU A N 1
ATOM 3810 C CA . LEU A 1 463 ? -11.461 13.332 -10.176 1.00 90.62 463 LEU A CA 1
ATOM 3811 C C . LEU A 1 463 ? -11.447 13.914 -8.761 1.00 90.62 463 LEU A C 1
ATOM 3813 O O . LEU A 1 463 ? -10.532 14.655 -8.421 1.00 90.62 463 LEU A O 1
ATOM 3817 N N . SER A 1 464 ? -12.363 13.482 -7.890 1.00 89.31 464 SER A N 1
ATOM 3818 C CA . SER A 1 464 ? -12.310 13.800 -6.456 1.00 89.31 464 SER A CA 1
ATOM 3819 C C . SER A 1 464 ? -10.993 13.339 -5.806 1.00 89.31 464 SER A C 1
ATOM 3821 O O . SER A 1 464 ? -10.336 14.105 -5.095 1.00 89.31 464 SER A O 1
ATOM 3823 N N . ALA A 1 465 ? -10.538 12.115 -6.100 1.00 85.31 465 ALA A N 1
ATOM 3824 C CA . ALA A 1 465 ? -9.270 11.581 -5.589 1.00 85.31 465 ALA A CA 1
ATOM 3825 C C . ALA A 1 465 ? -8.023 12.249 -6.210 1.00 85.31 465 ALA A C 1
ATOM 3827 O O . ALA A 1 465 ? -6.967 12.330 -5.566 1.00 85.31 465 ALA A O 1
ATOM 3828 N N . LEU A 1 466 ? -8.145 12.730 -7.450 1.00 86.50 466 LEU A N 1
ATOM 3829 C CA . LEU A 1 466 ? -7.097 13.387 -8.233 1.00 86.50 466 LEU A CA 1
ATOM 3830 C C . LEU A 1 466 ? -7.166 14.921 -8.177 1.00 86.50 466 LEU A C 1
ATOM 3832 O O . LEU A 1 466 ? -6.391 15.567 -8.871 1.00 86.50 466 LEU A O 1
ATOM 3836 N N . ARG A 1 467 ? -7.999 15.519 -7.317 1.00 86.56 467 ARG A N 1
ATOM 3837 C CA . ARG A 1 467 ? -8.179 16.983 -7.209 1.00 86.56 467 ARG A CA 1
ATOM 3838 C C . ARG A 1 467 ? -6.905 17.784 -6.923 1.00 86.56 467 ARG A C 1
ATOM 3840 O O . ARG A 1 467 ? -6.841 18.974 -7.177 1.00 86.56 467 ARG A O 1
ATOM 3847 N N . ASP A 1 468 ? -5.878 17.142 -6.362 1.00 80.69 468 ASP A N 1
ATOM 3848 C CA . ASP A 1 468 ? -4.580 17.788 -6.123 1.00 80.69 468 ASP A CA 1
ATOM 3849 C C . ASP A 1 468 ? -3.695 17.815 -7.392 1.00 80.69 468 ASP A C 1
ATOM 3851 O O . ASP A 1 468 ? -2.542 18.254 -7.330 1.00 80.69 468 ASP A O 1
ATOM 3855 N N . LEU A 1 469 ? -4.192 17.259 -8.506 1.00 80.81 469 LEU A N 1
ATOM 3856 C CA . LEU A 1 469 ? -3.469 16.975 -9.748 1.00 80.81 469 LEU A CA 1
ATOM 3857 C C . LEU A 1 469 ? -4.216 17.441 -10.997 1.00 80.81 469 LEU A C 1
ATOM 3859 O O . LEU A 1 469 ? -3.588 18.033 -11.871 1.00 80.81 469 LEU A O 1
ATOM 3863 N N . ILE A 1 470 ? -5.517 17.169 -11.083 1.00 88.56 470 ILE A N 1
ATOM 3864 C CA . ILE A 1 470 ? -6.391 17.556 -12.191 1.00 88.56 470 ILE A CA 1
ATOM 3865 C C . ILE A 1 470 ? -7.543 18.363 -11.598 1.00 88.56 470 ILE A C 1
ATOM 3867 O O . ILE A 1 470 ? -8.286 17.858 -10.757 1.00 88.56 470 ILE A O 1
ATOM 3871 N N . ASP A 1 471 ? -7.675 19.604 -12.049 1.00 90.38 471 ASP A N 1
ATOM 3872 C CA . ASP A 1 471 ? -8.762 20.502 -11.688 1.00 90.38 471 ASP A CA 1
ATOM 3873 C C . ASP A 1 471 ? -9.854 20.425 -12.764 1.00 90.38 471 ASP A C 1
ATOM 3875 O O . ASP A 1 471 ? -9.566 20.442 -13.964 1.00 90.38 471 ASP A O 1
ATOM 3879 N N . TYR A 1 472 ? -11.111 20.344 -12.326 1.00 94.62 472 TYR A N 1
ATOM 3880 C CA . TYR A 1 472 ? -12.295 20.453 -13.178 1.00 94.62 472 TYR A CA 1
ATOM 3881 C C . TYR A 1 472 ? -12.920 21.834 -13.001 1.00 94.62 472 TYR A C 1
ATOM 3883 O O . TYR A 1 472 ? -13.212 22.243 -11.877 1.00 94.62 472 TYR A O 1
ATOM 3891 N N . ASP A 1 473 ? -13.125 22.535 -14.111 1.00 92.38 473 ASP A N 1
ATOM 3892 C CA . ASP A 1 473 ? -13.855 23.794 -14.167 1.00 92.38 473 ASP A CA 1
ATOM 3893 C C . ASP A 1 473 ? -15.265 23.534 -14.708 1.00 92.38 473 ASP A C 1
ATOM 3895 O O . ASP A 1 473 ? -15.458 23.198 -15.879 1.00 92.38 473 ASP A O 1
ATOM 3899 N N . GLU A 1 474 ? -16.255 23.687 -13.832 1.00 90.88 474 GLU A N 1
ATOM 3900 C CA . GLU A 1 474 ? -17.662 23.457 -14.147 1.00 90.88 474 GLU A CA 1
ATOM 3901 C C . GLU A 1 474 ? -18.237 24.501 -15.114 1.00 90.88 474 GLU A C 1
ATOM 3903 O O . GLU A 1 474 ? -19.117 24.169 -15.906 1.00 90.88 474 GLU A O 1
ATOM 3908 N N . HIS A 1 475 ? -17.721 25.735 -15.111 1.00 91.38 475 HIS A N 1
ATOM 3909 C CA . HIS A 1 475 ? -18.223 26.808 -15.973 1.00 91.38 475 HIS A CA 1
ATOM 3910 C C . HIS A 1 475 ? -17.819 26.605 -17.428 1.00 91.38 475 HIS A C 1
ATOM 3912 O O . HIS A 1 475 ? -18.607 26.857 -18.337 1.00 91.38 475 HIS A O 1
ATOM 3918 N N . THR A 1 476 ? -16.585 26.152 -17.645 1.00 92.44 476 THR A N 1
ATOM 3919 C CA . THR A 1 476 ? -16.053 25.890 -18.987 1.00 92.44 476 THR A CA 1
ATOM 3920 C C . THR A 1 476 ? -16.216 24.433 -19.413 1.00 92.44 476 THR A C 1
ATOM 3922 O O . THR A 1 476 ? -15.999 24.122 -20.579 1.00 92.44 476 THR A O 1
ATOM 3925 N N . ASN A 1 477 ? -16.619 23.545 -18.495 1.00 93.56 477 ASN A N 1
ATOM 3926 C CA . ASN A 1 477 ? -16.679 22.097 -18.693 1.00 93.56 477 ASN A CA 1
ATOM 3927 C C . ASN A 1 477 ? -15.325 21.514 -19.154 1.00 93.56 477 ASN A C 1
ATOM 3929 O O . ASN A 1 477 ? -15.272 20.611 -19.992 1.00 93.56 477 ASN A O 1
ATOM 3933 N N . THR A 1 478 ? -14.221 22.025 -18.600 1.00 95.69 478 THR A N 1
ATOM 3934 C CA . THR A 1 478 ? -12.859 21.598 -18.958 1.00 95.69 478 THR A CA 1
ATOM 3935 C C . THR A 1 478 ? -12.085 21.032 -17.773 1.00 95.69 478 THR A C 1
ATOM 3937 O O . THR A 1 478 ? -12.305 21.389 -16.616 1.00 95.69 478 THR A O 1
ATOM 3940 N N . LEU A 1 479 ? -11.150 20.134 -18.073 1.00 94.62 479 LEU A N 1
ATOM 3941 C CA . LEU A 1 479 ? -10.136 19.630 -17.154 1.00 94.62 479 LEU A CA 1
ATOM 3942 C C . LEU A 1 479 ? -8.790 20.277 -17.474 1.00 94.62 479 LEU A C 1
ATOM 3944 O O . LEU A 1 479 ? -8.458 20.476 -18.641 1.00 94.62 479 LEU A O 1
ATOM 3948 N N . HIS A 1 480 ? -7.984 20.553 -16.457 1.00 90.69 480 HIS A N 1
ATOM 3949 C CA . HIS A 1 480 ? -6.599 20.986 -16.627 1.00 90.69 480 HIS A CA 1
ATOM 3950 C C . HIS A 1 480 ? -5.735 20.499 -15.466 1.00 90.69 480 HIS A C 1
ATOM 3952 O O . HIS A 1 480 ? -6.237 20.160 -14.396 1.00 90.69 480 HIS A O 1
ATOM 3958 N N . PHE A 1 481 ? -4.417 20.451 -15.654 1.00 86.38 481 PHE A N 1
ATOM 3959 C CA . PHE A 1 481 ? -3.531 20.142 -14.534 1.00 86.38 481 PHE A CA 1
ATOM 3960 C C . PHE A 1 481 ? -3.578 21.250 -13.486 1.00 86.38 481 PHE A C 1
ATOM 3962 O O . PHE A 1 481 ? -3.648 22.435 -13.815 1.00 86.38 481 PHE A O 1
ATOM 3969 N N . ASN A 1 482 ? -3.474 20.860 -12.219 1.00 81.69 482 ASN A N 1
ATOM 3970 C CA . ASN A 1 482 ? -3.583 21.786 -11.106 1.00 81.69 482 ASN A CA 1
ATOM 3971 C C . ASN A 1 482 ? -2.497 22.875 -11.168 1.00 81.69 482 ASN A C 1
ATOM 3973 O O . ASN A 1 482 ? -1.300 22.614 -10.990 1.00 81.69 482 ASN A O 1
ATOM 3977 N N . LYS A 1 483 ? -2.931 24.122 -11.390 1.00 70.62 483 LYS A N 1
ATOM 3978 C CA . LYS A 1 483 ? -2.047 25.276 -11.641 1.00 70.62 483 LYS A CA 1
ATOM 3979 C C . LYS A 1 483 ? -1.152 25.617 -10.454 1.00 70.62 483 LYS A C 1
ATOM 3981 O O . LYS A 1 483 ? -0.060 26.145 -10.650 1.00 70.62 483 LYS A O 1
ATOM 3986 N N . LYS A 1 484 ? -1.560 25.273 -9.224 1.00 65.25 484 LYS A N 1
ATOM 3987 C CA . LYS A 1 484 ? -0.784 25.555 -8.001 1.00 65.25 484 LYS A CA 1
ATOM 3988 C C . LYS A 1 484 ? 0.546 24.802 -7.954 1.00 65.25 484 LYS A C 1
ATOM 3990 O O . LYS A 1 484 ? 1.376 25.098 -7.103 1.00 65.25 484 LYS A O 1
ATOM 3995 N N . ARG A 1 485 ? 0.750 23.823 -8.840 1.00 61.56 485 ARG A N 1
ATOM 3996 C CA . ARG A 1 485 ? 1.952 22.983 -8.884 1.00 61.56 485 ARG A CA 1
ATOM 3997 C C . ARG A 1 485 ? 2.970 23.378 -9.955 1.00 61.56 485 ARG A C 1
ATOM 3999 O O . ARG A 1 485 ? 4.049 22.795 -9.978 1.00 61.56 485 ARG A O 1
ATOM 4006 N N . GLY A 1 486 ? 2.658 24.373 -10.794 1.00 53.03 486 GLY A N 1
ATOM 4007 C CA . GLY A 1 486 ? 3.625 25.056 -11.664 1.00 53.03 486 GLY A CA 1
ATOM 4008 C C . GLY A 1 486 ? 4.353 24.185 -12.697 1.00 53.03 486 GLY A C 1
ATOM 4009 O O . GLY A 1 486 ? 5.414 24.583 -13.172 1.00 53.03 486 GLY A O 1
ATOM 4010 N N . LEU A 1 487 ? 3.834 23.000 -13.034 1.00 59.91 487 LEU A N 1
ATOM 4011 C CA . LEU A 1 487 ? 4.497 22.099 -13.972 1.00 59.91 487 LEU A CA 1
ATOM 4012 C C . LEU A 1 487 ? 4.233 22.514 -15.420 1.00 59.91 487 LEU A C 1
ATOM 4014 O O . LEU A 1 487 ? 3.096 22.747 -15.822 1.00 59.91 487 LEU A O 1
ATOM 4018 N N . GLU A 1 488 ? 5.299 22.540 -16.209 1.00 61.06 488 GLU A N 1
ATOM 4019 C CA . GLU A 1 488 ? 5.209 22.663 -17.656 1.00 61.06 488 GLU A CA 1
ATOM 4020 C C . GLU A 1 488 ? 4.923 21.281 -18.248 1.00 61.06 488 GLU A C 1
ATOM 4022 O O . GLU A 1 488 ? 5.693 20.343 -18.055 1.00 61.06 488 GLU A O 1
ATOM 4027 N N . ILE A 1 489 ? 3.775 21.131 -18.908 1.00 67.94 489 ILE A N 1
ATOM 4028 C CA . ILE A 1 489 ? 3.338 19.847 -19.464 1.00 67.94 489 ILE A CA 1
ATOM 4029 C C . ILE A 1 489 ? 3.921 19.714 -20.868 1.00 67.94 489 ILE A C 1
ATOM 4031 O O . ILE A 1 489 ? 3.246 19.940 -21.874 1.00 67.94 489 ILE A O 1
ATOM 4035 N N . ASP A 1 490 ? 5.195 19.353 -20.928 1.00 73.62 490 ASP A N 1
ATOM 4036 C CA . ASP A 1 490 ? 5.836 18.976 -22.178 1.00 73.62 490 ASP A CA 1
ATOM 4037 C C . ASP A 1 490 ? 5.520 17.517 -22.560 1.00 73.62 490 ASP A C 1
ATOM 4039 O O . ASP A 1 490 ? 4.893 16.745 -21.822 1.00 73.62 490 ASP A O 1
ATOM 4043 N N . TRP A 1 491 ? 5.929 17.129 -23.767 1.00 75.38 491 TRP A N 1
ATOM 4044 C CA . TRP A 1 491 ? 5.680 15.788 -24.296 1.00 75.38 491 TRP A CA 1
ATOM 4045 C C . TRP A 1 491 ? 6.338 14.696 -23.435 1.00 75.38 491 TRP A C 1
ATOM 4047 O O . TRP A 1 491 ? 5.735 13.645 -23.207 1.00 75.38 491 TRP A O 1
ATOM 4057 N N . LYS A 1 492 ? 7.532 14.968 -22.889 1.00 78.44 492 LYS A N 1
ATOM 4058 C CA . LYS A 1 492 ? 8.265 14.047 -22.015 1.00 78.44 492 LYS A CA 1
ATOM 4059 C C . LYS A 1 492 ? 7.488 13.820 -20.724 1.00 78.44 492 LYS A C 1
ATOM 4061 O O . LYS A 1 492 ? 7.351 12.695 -20.245 1.00 78.44 492 LYS A O 1
ATOM 4066 N N . THR A 1 493 ? 6.871 14.872 -20.201 1.00 79.38 493 THR A N 1
ATOM 4067 C CA . THR A 1 493 ? 6.031 14.798 -19.015 1.00 79.38 493 THR A CA 1
ATOM 4068 C C . THR A 1 493 ? 4.791 13.963 -19.229 1.00 79.38 493 THR A C 1
ATOM 4070 O O . THR A 1 493 ? 4.523 13.057 -18.437 1.00 79.38 493 THR A O 1
ATOM 4073 N N . LYS A 1 494 ? 4.077 14.195 -20.333 1.00 83.81 494 LYS A N 1
ATOM 4074 C CA . LYS A 1 494 ? 2.938 13.352 -20.719 1.00 83.81 494 LYS A CA 1
ATOM 4075 C C . LYS A 1 494 ? 3.365 11.885 -20.845 1.00 83.81 494 LYS A C 1
ATOM 4077 O O . LYS A 1 494 ? 2.669 11.008 -20.338 1.00 83.81 494 LYS A O 1
ATOM 4082 N N . LYS A 1 495 ? 4.526 11.618 -21.451 1.00 86.38 495 LYS A N 1
ATOM 4083 C CA . LYS A 1 495 ? 5.071 10.267 -21.626 1.00 86.38 495 LYS A CA 1
ATOM 4084 C C . LYS A 1 495 ? 5.314 9.542 -20.298 1.00 86.38 495 LYS A C 1
ATOM 4086 O O . LYS A 1 495 ? 4.831 8.424 -20.128 1.00 86.38 495 LYS A O 1
ATOM 4091 N N . GLU A 1 496 ? 5.997 10.151 -19.333 1.00 87.69 496 GLU A N 1
ATOM 4092 C CA . GLU A 1 496 ? 6.244 9.479 -18.044 1.00 87.69 496 GLU A CA 1
ATOM 4093 C C . GLU A 1 496 ? 4.970 9.313 -17.206 1.00 87.69 496 GLU A C 1
ATOM 4095 O O . GLU A 1 496 ? 4.796 8.285 -16.550 1.00 87.69 496 GLU A O 1
ATOM 4100 N N . LEU A 1 497 ? 4.019 10.253 -17.280 1.00 88.44 497 LEU A N 1
ATOM 4101 C CA . LEU A 1 497 ? 2.705 10.076 -16.648 1.00 88.44 497 LEU A CA 1
ATOM 4102 C C . LEU A 1 497 ? 1.952 8.869 -17.231 1.00 88.44 497 LEU A C 1
ATOM 4104 O O . LEU A 1 497 ? 1.358 8.098 -16.471 1.00 88.44 497 LEU A O 1
ATOM 4108 N N . ARG A 1 498 ? 2.029 8.648 -18.554 1.00 92.56 498 ARG A N 1
ATOM 4109 C CA . ARG A 1 498 ? 1.489 7.436 -19.199 1.00 92.56 498 ARG A CA 1
ATOM 4110 C C . ARG A 1 498 ? 2.173 6.176 -18.686 1.00 92.56 498 ARG A C 1
ATOM 4112 O O . ARG A 1 498 ? 1.478 5.225 -18.331 1.00 92.56 498 ARG A O 1
ATOM 4119 N N . LYS A 1 499 ? 3.509 6.163 -18.592 1.00 93.31 499 LYS A N 1
ATOM 4120 C CA . LYS A 1 499 ? 4.257 5.013 -18.054 1.00 93.31 499 LYS A CA 1
ATOM 4121 C C . LYS A 1 499 ? 3.806 4.666 -16.635 1.00 93.31 499 LYS A C 1
ATOM 4123 O O . LYS A 1 499 ? 3.525 3.500 -16.354 1.00 93.31 499 LYS A O 1
ATOM 4128 N N . VAL A 1 500 ? 3.651 5.662 -15.759 1.00 91.69 500 VAL A N 1
ATOM 4129 C CA . VAL A 1 500 ? 3.135 5.455 -14.396 1.00 91.69 500 VAL A CA 1
ATOM 4130 C C . VAL A 1 500 ? 1.721 4.870 -14.416 1.00 91.69 500 VAL A C 1
ATOM 4132 O O . VAL A 1 500 ? 1.479 3.858 -13.755 1.00 91.69 500 VAL A O 1
ATOM 4135 N N . ALA A 1 501 ? 0.799 5.447 -15.192 1.00 93.12 501 ALA A N 1
ATOM 4136 C CA . ALA A 1 501 ? -0.574 4.949 -15.293 1.00 93.12 501 ALA A CA 1
ATOM 4137 C C . ALA A 1 501 ? -0.615 3.485 -15.763 1.00 93.12 501 ALA A C 1
ATOM 4139 O O . ALA A 1 501 ? -1.262 2.640 -15.139 1.00 93.12 501 ALA A O 1
ATOM 4140 N N . HIS A 1 502 ? 0.130 3.158 -16.820 1.00 94.50 502 HIS A N 1
ATOM 4141 C CA . HIS A 1 502 ? 0.182 1.810 -17.378 1.00 94.50 502 HIS A CA 1
ATOM 4142 C C . HIS A 1 502 ? 0.883 0.799 -16.466 1.00 94.50 502 HIS A C 1
ATOM 4144 O O . HIS A 1 502 ? 0.440 -0.347 -16.407 1.00 94.50 502 HIS A O 1
ATOM 4150 N N . LYS A 1 503 ? 1.908 1.198 -15.700 1.00 93.31 503 LYS A N 1
ATOM 4151 C CA . LYS A 1 503 ? 2.526 0.348 -14.666 1.00 93.31 503 LYS A CA 1
ATOM 4152 C C . LYS A 1 503 ? 1.484 -0.128 -13.651 1.00 93.31 503 LYS A C 1
ATOM 4154 O O . LYS A 1 503 ? 1.422 -1.309 -13.306 1.00 93.31 503 LYS A O 1
ATOM 4159 N N . HIS A 1 504 ? 0.634 0.783 -13.185 1.00 93.19 504 HIS A N 1
ATOM 4160 C CA . HIS A 1 504 ? -0.416 0.456 -12.220 1.00 93.19 504 HIS A CA 1
ATOM 4161 C C . HIS A 1 504 ? -1.583 -0.306 -12.845 1.00 93.19 504 HIS A C 1
ATOM 4163 O O . HIS A 1 504 ? -2.085 -1.245 -12.226 1.00 93.19 504 HIS A O 1
ATOM 4169 N N . LEU A 1 505 ? -1.959 -0.003 -14.092 1.00 93.31 505 LEU A N 1
ATOM 4170 C CA . LEU A 1 505 ? -2.932 -0.808 -14.842 1.00 93.31 505 LEU A CA 1
ATOM 4171 C C . LEU A 1 505 ? -2.451 -2.241 -15.069 1.00 93.31 505 LEU A C 1
ATOM 4173 O O . LEU A 1 505 ? -3.251 -3.163 -14.924 1.00 93.31 505 LEU A O 1
ATOM 4177 N N . TYR A 1 506 ? -1.165 -2.447 -15.356 1.00 93.25 506 TYR A N 1
ATOM 4178 C CA . TYR A 1 506 ? -0.580 -3.782 -15.444 1.00 93.25 506 TYR A CA 1
ATOM 4179 C C . TYR A 1 506 ? -0.754 -4.535 -14.121 1.00 93.25 506 TYR A C 1
ATOM 4181 O O . TYR A 1 506 ? -1.338 -5.617 -14.093 1.00 93.25 506 TYR A O 1
ATOM 4189 N N . ASN A 1 507 ? -0.328 -3.941 -13.000 1.00 90.81 507 ASN A N 1
ATOM 4190 C CA . ASN A 1 507 ? -0.446 -4.561 -11.675 1.00 90.81 507 ASN A CA 1
ATOM 4191 C C . ASN A 1 507 ? -1.898 -4.875 -11.292 1.00 90.81 507 ASN A C 1
ATOM 4193 O O . ASN A 1 507 ? -2.160 -5.829 -10.551 1.00 90.81 507 ASN A O 1
ATOM 4197 N N . TYR A 1 508 ? -2.828 -4.055 -11.777 1.00 92.50 508 TYR A N 1
ATOM 4198 C CA . TYR A 1 508 ? -4.253 -4.227 -11.580 1.00 92.50 508 TYR A CA 1
ATOM 4199 C C . TYR A 1 508 ? -4.810 -5.387 -12.411 1.00 92.50 508 TYR A C 1
ATOM 4201 O O . TYR A 1 508 ? -5.307 -6.372 -11.859 1.00 92.50 508 TYR A O 1
ATOM 4209 N N . TYR A 1 509 ? -4.695 -5.298 -13.735 1.00 92.00 509 TYR A N 1
ATOM 4210 C CA . TYR A 1 509 ? -5.320 -6.249 -14.643 1.00 92.00 509 TYR A CA 1
ATOM 4211 C C . TYR A 1 509 ? -4.623 -7.596 -14.668 1.00 92.00 509 TYR A C 1
ATOM 4213 O O . TYR A 1 509 ? -5.313 -8.593 -14.815 1.00 92.00 509 TYR A O 1
ATOM 4221 N N . LYS A 1 510 ? -3.313 -7.684 -14.419 1.00 89.25 510 LYS A N 1
ATOM 4222 C CA . LYS A 1 510 ? -2.625 -8.982 -14.348 1.00 89.25 510 LYS A CA 1
ATOM 4223 C C . LYS A 1 510 ? -3.188 -9.893 -13.248 1.00 89.25 510 LYS A C 1
ATOM 4225 O O . LYS A 1 510 ? -3.096 -11.113 -13.351 1.00 89.25 510 LYS A O 1
ATOM 4230 N N . LYS A 1 511 ? -3.776 -9.312 -12.194 1.00 88.88 511 LYS A N 1
ATOM 4231 C CA . LYS A 1 511 ? -4.466 -10.053 -11.123 1.00 88.88 511 LYS A CA 1
ATOM 4232 C C . LYS A 1 511 ? -5.899 -10.435 -11.491 1.00 88.88 511 LYS A C 1
ATOM 4234 O O . LYS A 1 511 ? -6.417 -11.400 -10.941 1.00 88.88 511 LYS A O 1
ATOM 4239 N N . LEU A 1 512 ? -6.538 -9.650 -12.354 1.00 88.06 512 LEU A N 1
ATOM 4240 C CA . LEU A 1 512 ? -7.950 -9.781 -12.707 1.00 88.06 512 LEU A CA 1
ATOM 4241 C C . LEU A 1 512 ? -8.156 -10.666 -13.942 1.00 88.06 512 LEU A C 1
ATOM 4243 O O . LEU A 1 512 ? -9.110 -11.430 -13.994 1.00 88.06 512 LEU A O 1
ATOM 4247 N N . ASP A 1 513 ? -7.249 -10.567 -14.908 1.00 82.06 513 ASP A N 1
ATOM 4248 C CA . ASP A 1 513 ? -7.347 -11.128 -16.246 1.00 82.06 513 ASP A CA 1
ATOM 4249 C C . ASP A 1 513 ? -6.018 -11.795 -16.630 1.00 82.06 513 ASP A C 1
ATOM 4251 O O . ASP A 1 513 ? -4.963 -11.154 -16.712 1.00 82.06 513 ASP A O 1
ATOM 4255 N N . LYS A 1 514 ? -6.061 -13.113 -16.851 1.00 78.31 514 LYS A N 1
ATOM 4256 C CA . LYS A 1 514 ? -4.877 -13.891 -17.242 1.00 78.31 514 LYS A CA 1
ATOM 4257 C C . LYS A 1 514 ? -4.436 -13.586 -18.682 1.00 78.31 514 LYS A C 1
ATOM 4259 O O . LYS A 1 514 ? -3.254 -13.761 -18.974 1.00 78.31 514 LYS A O 1
ATOM 4264 N N . ASN A 1 515 ? -5.328 -13.050 -19.521 1.00 79.25 515 ASN A N 1
ATOM 4265 C CA . ASN A 1 515 ? -5.107 -12.709 -20.929 1.00 79.25 515 ASN A CA 1
ATOM 4266 C C . ASN A 1 515 ? -4.888 -11.197 -21.115 1.00 79.25 515 ASN A C 1
ATOM 4268 O O . ASN A 1 515 ? -5.421 -10.571 -22.027 1.00 79.25 515 ASN A O 1
ATOM 4272 N N . TYR A 1 516 ? -4.099 -10.590 -20.224 1.00 85.31 516 TYR A N 1
ATOM 4273 C CA . TYR A 1 516 ? -3.820 -9.152 -20.250 1.00 85.31 516 TYR A CA 1
ATOM 4274 C C . TYR A 1 516 ? -3.251 -8.659 -21.598 1.00 85.31 516 TYR A C 1
ATOM 4276 O O . TYR A 1 516 ? -3.691 -7.612 -22.082 1.00 85.31 516 TYR A O 1
ATOM 4284 N N . LEU A 1 517 ? -2.325 -9.426 -22.189 1.00 89.44 517 LEU A N 1
ATOM 4285 C CA . LEU A 1 517 ? -1.653 -9.146 -23.462 1.00 89.44 517 LEU A CA 1
ATOM 4286 C C . LEU A 1 517 ? -1.703 -10.386 -24.372 1.00 89.44 517 LEU A C 1
ATOM 4288 O O . LEU A 1 517 ? -1.306 -11.471 -23.942 1.00 89.44 517 LEU A O 1
ATOM 4292 N N . THR A 1 518 ? -2.152 -10.203 -25.609 1.00 89.94 518 THR A N 1
ATOM 4293 C CA . THR A 1 518 ? -2.214 -11.181 -26.703 1.00 89.94 518 THR A CA 1
ATOM 4294 C C . THR A 1 518 ? -1.487 -10.640 -27.940 1.00 89.94 518 THR A C 1
ATOM 4296 O O . THR A 1 518 ? -1.008 -9.504 -27.942 1.00 89.94 518 THR A O 1
ATOM 4299 N N . LEU A 1 519 ? -1.351 -11.462 -28.986 1.00 89.00 519 LEU A N 1
ATOM 4300 C CA . LEU A 1 519 ? -0.688 -11.048 -30.228 1.00 89.00 519 LEU A CA 1
ATOM 4301 C C . LEU A 1 519 ? -1.501 -9.992 -30.985 1.00 89.00 519 LEU A C 1
ATOM 4303 O O . LEU A 1 519 ? -0.921 -9.004 -31.433 1.00 89.00 519 LEU A O 1
ATOM 4307 N N . ASP A 1 520 ? -2.829 -10.140 -31.005 1.00 87.19 520 ASP A N 1
ATOM 4308 C CA . ASP A 1 520 ? -3.748 -9.183 -31.634 1.00 87.19 520 ASP A CA 1
ATOM 4309 C C . ASP A 1 520 ? -3.626 -7.771 -31.034 1.00 87.19 520 ASP A C 1
ATOM 4311 O O . ASP A 1 520 ? -3.842 -6.766 -31.713 1.00 87.19 520 ASP A O 1
ATOM 4315 N N . ASP A 1 521 ? -3.247 -7.672 -29.754 1.00 88.19 521 ASP A N 1
ATOM 4316 C CA . ASP A 1 521 ? -3.118 -6.384 -29.079 1.00 88.19 521 ASP A CA 1
ATOM 4317 C C . ASP A 1 521 ? -1.955 -5.544 -29.613 1.00 88.19 521 ASP A C 1
ATOM 4319 O O . ASP A 1 521 ? -2.038 -4.318 -29.538 1.00 88.19 521 ASP A O 1
ATOM 4323 N N . LEU A 1 522 ? -0.876 -6.160 -30.121 1.00 87.69 522 LEU A N 1
ATOM 4324 C CA . LEU A 1 522 ? 0.402 -5.483 -30.402 1.00 87.69 522 LEU A CA 1
ATOM 4325 C C . LEU A 1 522 ? 0.254 -4.282 -31.346 1.00 87.69 522 LEU A C 1
ATOM 4327 O O . LEU A 1 522 ? 0.917 -3.261 -31.155 1.00 87.69 522 LEU A O 1
ATOM 4331 N N . ASN A 1 523 ? -0.661 -4.371 -32.311 1.00 83.75 523 ASN A N 1
ATOM 4332 C CA . ASN A 1 523 ? -0.940 -3.305 -33.277 1.00 83.75 523 ASN A CA 1
ATOM 4333 C C . ASN A 1 523 ? -1.829 -2.181 -32.718 1.00 83.75 523 ASN A C 1
ATOM 4335 O O . ASN A 1 523 ? -1.972 -1.140 -33.348 1.00 83.75 523 ASN A O 1
ATOM 4339 N N . SER A 1 524 ? -2.427 -2.372 -31.543 1.00 83.81 524 SER A N 1
ATOM 4340 C CA . SER A 1 524 ? -3.342 -1.415 -30.903 1.00 83.81 524 SER A CA 1
ATOM 4341 C C . SER A 1 524 ? -2.835 -0.885 -29.558 1.00 83.81 524 SER A C 1
ATOM 4343 O O . SER A 1 524 ? -3.520 -0.099 -28.900 1.00 83.81 524 SER A O 1
ATOM 4345 N N . LEU A 1 525 ? -1.637 -1.305 -29.132 1.00 87.94 525 LEU A N 1
ATOM 4346 C CA . LEU A 1 525 ? -1.044 -0.845 -27.882 1.00 87.94 525 LEU A CA 1
ATOM 4347 C C . LEU A 1 525 ? -0.814 0.667 -27.913 1.00 87.94 525 LEU A C 1
ATOM 4349 O O . LEU A 1 525 ? -0.227 1.216 -28.841 1.00 87.94 525 LEU A O 1
ATOM 4353 N N . GLN A 1 526 ? -1.228 1.333 -26.839 1.00 87.31 526 GLN A N 1
ATOM 4354 C CA . GLN A 1 526 ? -0.928 2.743 -26.625 1.00 87.31 526 GLN A CA 1
ATOM 4355 C C . GLN A 1 526 ? 0.484 2.928 -26.060 1.00 87.31 526 GLN A C 1
ATOM 4357 O O . GLN A 1 526 ? 0.996 2.085 -25.316 1.00 87.31 526 GLN A O 1
ATOM 4362 N N . GLN A 1 527 ? 1.109 4.065 -26.367 1.00 87.62 527 GLN A N 1
ATOM 4363 C CA . GLN A 1 527 ? 2.422 4.400 -25.823 1.00 87.62 527 GLN A CA 1
ATOM 4364 C C . GLN A 1 527 ? 2.400 4.433 -24.285 1.00 87.62 527 GLN A C 1
ATOM 4366 O O . GLN A 1 527 ? 1.506 5.000 -23.656 1.00 87.62 527 GLN A O 1
ATOM 4371 N N . GLY A 1 528 ? 3.422 3.837 -23.676 1.00 92.31 528 GLY A N 1
ATOM 4372 C CA . GLY A 1 528 ? 3.560 3.671 -22.233 1.00 92.31 528 GLY A CA 1
ATOM 4373 C C . GLY A 1 528 ? 3.048 2.329 -21.708 1.00 92.31 528 GLY A C 1
ATOM 4374 O O . GLY A 1 528 ? 3.331 2.017 -20.550 1.00 92.31 528 GLY A O 1
ATOM 4375 N N . TYR A 1 529 ? 2.356 1.519 -22.523 1.00 94.88 529 TYR A N 1
ATOM 4376 C CA . TYR A 1 529 ? 1.815 0.219 -22.110 1.00 94.88 529 TYR A CA 1
ATOM 4377 C C . TYR A 1 529 ? 2.887 -0.668 -21.467 1.00 94.88 529 TYR A C 1
ATOM 4379 O O . TYR A 1 529 ? 3.948 -0.896 -22.047 1.00 94.88 529 TYR A O 1
ATOM 4387 N N . ALA A 1 530 ? 2.622 -1.150 -20.251 1.00 96.25 530 ALA A N 1
ATOM 4388 C CA . ALA A 1 530 ? 3.632 -1.794 -19.420 1.00 96.25 530 ALA A CA 1
ATOM 4389 C C . ALA A 1 530 ? 3.619 -3.324 -19.561 1.00 96.25 530 ALA A C 1
ATOM 4391 O O . ALA A 1 530 ? 2.555 -3.949 -19.512 1.00 96.25 530 ALA A O 1
ATOM 4392 N N . VAL A 1 531 ? 4.809 -3.920 -19.674 1.00 95.69 531 VAL A N 1
ATOM 4393 C CA . VAL A 1 531 ? 5.037 -5.371 -19.752 1.00 95.69 531 VAL A CA 1
ATOM 4394 C C . VAL A 1 531 ? 6.290 -5.781 -18.977 1.00 95.69 531 VAL A C 1
ATOM 4396 O O . VAL A 1 531 ? 7.182 -4.977 -18.692 1.00 95.69 531 VAL A O 1
ATOM 4399 N N . THR A 1 532 ? 6.390 -7.063 -18.640 1.00 95.19 532 THR A N 1
ATOM 4400 C CA . THR A 1 532 ? 7.634 -7.679 -18.166 1.00 95.19 532 THR A CA 1
ATOM 4401 C C . THR A 1 532 ? 8.297 -8.483 -19.283 1.00 95.19 532 THR A C 1
ATOM 4403 O O . THR A 1 532 ? 7.635 -8.932 -20.217 1.00 95.19 532 THR A O 1
ATOM 4406 N N . ALA A 1 533 ? 9.601 -8.760 -19.157 1.00 94.19 533 ALA A N 1
ATOM 4407 C CA . ALA A 1 533 ? 10.285 -9.676 -20.079 1.00 94.19 533 ALA A CA 1
ATOM 4408 C C . ALA A 1 533 ? 9.615 -11.063 -20.123 1.00 94.19 533 ALA A C 1
ATOM 4410 O O . ALA A 1 533 ? 9.603 -11.717 -21.160 1.00 94.19 533 ALA A O 1
ATOM 4411 N N . LYS A 1 534 ? 9.016 -11.501 -19.005 1.00 94.25 534 LYS A N 1
ATOM 4412 C CA . LYS A 1 534 ? 8.278 -12.765 -18.926 1.00 94.25 534 LYS A CA 1
ATOM 4413 C C . LYS A 1 534 ? 7.023 -12.751 -19.798 1.00 94.25 534 LYS A C 1
ATOM 4415 O O . LYS A 1 534 ? 6.727 -13.770 -20.412 1.00 94.25 534 LYS A O 1
ATOM 4420 N N . ASP A 1 535 ? 6.305 -11.630 -19.849 1.00 94.12 535 ASP A N 1
ATOM 4421 C CA . ASP A 1 535 ? 5.108 -11.500 -20.686 1.00 94.12 535 ASP A CA 1
ATOM 4422 C C . ASP A 1 535 ? 5.473 -11.608 -22.166 1.00 94.12 535 ASP A C 1
ATOM 4424 O O . ASP A 1 535 ? 4.877 -12.402 -22.883 1.00 94.12 535 ASP A O 1
ATOM 4428 N N . VAL A 1 536 ? 6.510 -10.886 -22.598 1.00 94.81 536 VAL A N 1
ATOM 4429 C CA . VAL A 1 536 ? 6.981 -10.918 -23.992 1.00 94.81 536 VAL A CA 1
ATOM 4430 C C . VAL A 1 536 ? 7.559 -12.285 -24.367 1.00 94.81 536 VAL A C 1
ATOM 4432 O O . VAL A 1 536 ? 7.294 -12.784 -25.456 1.00 94.81 536 VAL A O 1
ATOM 4435 N N . ALA A 1 537 ? 8.288 -12.939 -23.460 1.00 94.69 537 ALA A N 1
ATOM 4436 C CA . ALA A 1 537 ? 8.785 -14.299 -23.670 1.00 94.69 537 ALA A CA 1
ATOM 4437 C C . ALA A 1 537 ? 7.651 -15.321 -23.835 1.00 94.69 537 ALA A C 1
ATOM 4439 O O . ALA A 1 537 ? 7.722 -16.178 -24.713 1.00 94.69 537 ALA A O 1
ATOM 4440 N N . ALA A 1 538 ? 6.601 -15.214 -23.013 1.00 92.81 538 ALA A N 1
ATOM 4441 C CA . ALA A 1 538 ? 5.415 -16.057 -23.124 1.00 92.81 538 ALA A CA 1
ATOM 4442 C C . ALA A 1 538 ? 4.650 -15.790 -24.428 1.00 92.81 538 ALA A C 1
ATOM 4444 O O . ALA A 1 538 ? 4.207 -16.736 -25.069 1.00 92.81 538 ALA A O 1
ATOM 4445 N N . LEU A 1 539 ? 4.545 -14.520 -24.830 1.00 92.00 539 LEU A N 1
ATOM 4446 C CA . LEU A 1 539 ? 3.872 -14.093 -26.053 1.00 92.00 539 LEU A CA 1
ATOM 4447 C C . LEU A 1 539 ? 4.588 -14.586 -27.318 1.00 92.00 539 LEU A C 1
ATOM 4449 O O . LEU A 1 539 ? 3.948 -15.071 -28.241 1.00 92.00 539 LEU A O 1
ATOM 4453 N N . SER A 1 540 ? 5.918 -14.474 -27.363 1.00 92.75 540 SER A N 1
ATOM 4454 C CA . SER A 1 540 ? 6.707 -14.792 -28.558 1.00 92.75 540 SER A CA 1
ATOM 4455 C C . SER A 1 540 ? 7.244 -16.230 -28.595 1.00 92.75 540 SER A C 1
ATOM 4457 O O . SER A 1 540 ? 7.924 -16.603 -29.550 1.00 92.75 540 SER A O 1
ATOM 4459 N N . GLY A 1 541 ? 7.102 -16.995 -27.507 1.00 91.81 541 GLY A N 1
ATOM 4460 C CA . GLY A 1 541 ? 7.725 -18.315 -27.341 1.00 91.81 541 GLY A CA 1
ATOM 4461 C C . GLY A 1 541 ? 9.263 -18.311 -27.305 1.00 91.81 541 GLY A C 1
ATOM 4462 O O . GLY A 1 541 ? 9.892 -19.354 -27.475 1.00 91.81 541 GLY A O 1
ATOM 4463 N N . GLN A 1 542 ? 9.900 -17.151 -27.110 1.00 92.69 542 GLN A N 1
ATOM 4464 C CA . GLN A 1 542 ? 11.364 -17.027 -27.064 1.00 92.69 542 GLN A CA 1
ATOM 4465 C C . GLN A 1 542 ? 11.879 -17.061 -25.620 1.00 92.69 542 GLN A C 1
ATOM 4467 O O . GLN A 1 542 ? 11.142 -16.844 -24.661 1.00 92.69 542 GLN A O 1
ATOM 4472 N N . ASN A 1 543 ? 13.182 -17.298 -25.451 1.00 91.38 543 ASN A N 1
ATOM 4473 C CA . ASN A 1 543 ? 13.807 -17.275 -24.129 1.00 91.38 543 ASN A CA 1
ATOM 4474 C C . ASN A 1 543 ? 13.750 -15.864 -23.506 1.00 91.38 543 ASN A C 1
ATOM 4476 O O . ASN A 1 543 ? 14.106 -14.887 -24.159 1.00 91.38 543 ASN A O 1
ATOM 4480 N N . ILE A 1 544 ? 13.381 -15.782 -22.224 1.00 91.88 544 ILE A N 1
ATOM 4481 C CA . ILE A 1 544 ? 13.245 -14.543 -21.437 1.00 91.88 544 ILE A CA 1
ATOM 4482 C C . ILE A 1 544 ? 14.504 -13.668 -21.376 1.00 91.88 544 ILE A C 1
ATOM 4484 O O . ILE A 1 544 ? 14.405 -12.475 -21.105 1.00 91.88 544 ILE A O 1
ATOM 4488 N N . VAL A 1 545 ? 15.694 -14.238 -21.594 1.00 87.94 545 VAL A N 1
ATOM 4489 C CA . VAL A 1 545 ? 16.952 -13.471 -21.574 1.00 87.94 545 VAL A CA 1
ATOM 4490 C C . VAL A 1 545 ? 17.223 -12.723 -22.879 1.00 87.94 545 VAL A C 1
ATOM 4492 O O . VAL A 1 545 ? 18.150 -11.913 -22.925 1.00 87.94 545 VAL A O 1
ATOM 4495 N N . LYS A 1 546 ? 16.464 -13.010 -23.943 1.00 90.00 546 LYS A N 1
ATOM 4496 C CA . LYS A 1 546 ? 16.642 -12.351 -25.234 1.00 90.00 546 LYS A CA 1
ATOM 4497 C C . LYS A 1 546 ? 16.114 -10.921 -25.191 1.00 90.00 546 LYS A C 1
ATOM 4499 O O . LYS A 1 546 ? 15.183 -10.595 -24.467 1.00 90.00 546 LYS A O 1
ATOM 4504 N N . GLY A 1 547 ? 16.755 -10.066 -25.980 1.00 91.38 547 GLY A N 1
ATOM 4505 C CA . GLY A 1 547 ? 16.291 -8.703 -26.225 1.00 91.38 547 GLY A CA 1
ATOM 4506 C C . GLY A 1 547 ? 15.462 -8.573 -27.505 1.00 91.38 547 GLY A C 1
ATOM 4507 O O . GLY A 1 547 ? 14.640 -7.672 -27.607 1.00 91.38 547 GLY A O 1
ATOM 4508 N N . ILE A 1 548 ? 15.641 -9.493 -28.458 1.00 95.75 548 ILE A N 1
ATOM 4509 C CA . ILE A 1 548 ? 14.928 -9.520 -29.737 1.00 95.75 548 ILE A CA 1
ATOM 4510 C C . ILE A 1 548 ? 14.029 -10.755 -29.758 1.00 95.75 548 ILE A C 1
ATOM 4512 O O . ILE A 1 548 ? 14.497 -11.883 -29.573 1.00 95.75 548 ILE A O 1
ATOM 4516 N N . HIS A 1 549 ? 12.742 -10.533 -29.997 1.00 96.81 549 HIS A N 1
ATOM 4517 C CA . HIS A 1 549 ? 11.687 -11.536 -29.947 1.00 96.81 549 HIS A CA 1
ATOM 4518 C C . HIS A 1 549 ? 10.944 -11.583 -31.289 1.00 96.81 549 HIS A C 1
ATOM 4520 O O . HIS A 1 549 ? 9.946 -10.884 -31.460 1.00 96.81 549 HIS A O 1
ATOM 4526 N N . PRO A 1 550 ? 11.423 -12.381 -32.262 1.00 95.25 550 PRO A N 1
ATOM 4527 C CA . PRO A 1 550 ? 10.693 -12.611 -33.502 1.00 95.25 550 PRO A CA 1
ATOM 4528 C C . PRO A 1 550 ? 9.385 -13.357 -33.231 1.00 95.25 550 PRO A C 1
ATOM 4530 O O . PRO A 1 550 ? 9.388 -14.355 -32.504 1.00 95.25 550 PRO A O 1
ATOM 4533 N N . ILE A 1 551 ? 8.302 -12.890 -33.845 1.00 93.88 551 ILE A N 1
ATOM 4534 C CA . ILE A 1 551 ? 6.975 -13.504 -33.835 1.00 93.88 551 ILE A CA 1
ATOM 4535 C C . ILE A 1 551 ? 6.635 -13.847 -35.283 1.00 93.88 551 ILE A C 1
ATOM 4537 O O . ILE A 1 551 ? 6.688 -12.991 -36.166 1.00 93.88 551 ILE A O 1
ATOM 4541 N N . ASN A 1 552 ? 6.349 -15.121 -35.522 1.00 87.25 552 ASN A N 1
ATOM 4542 C CA . ASN A 1 552 ? 6.016 -15.637 -36.841 1.00 87.25 552 ASN A CA 1
ATOM 4543 C C . ASN A 1 552 ? 5.060 -16.820 -36.662 1.00 87.25 552 ASN A C 1
ATOM 4545 O O . ASN A 1 552 ? 5.515 -17.959 -36.531 1.00 87.25 552 ASN A O 1
ATOM 4549 N N . ASP A 1 553 ? 3.767 -16.518 -36.582 1.00 80.31 553 ASP A N 1
ATOM 4550 C CA . ASP A 1 553 ? 2.676 -17.492 -36.649 1.00 80.31 553 ASP A CA 1
ATOM 4551 C C . ASP A 1 553 ? 1.851 -17.284 -37.936 1.00 80.31 553 ASP A C 1
ATOM 4553 O O . ASP A 1 553 ? 2.153 -16.392 -38.733 1.00 80.31 553 ASP A O 1
ATOM 4557 N N . ASP A 1 554 ? 0.844 -18.128 -38.172 1.00 73.12 554 ASP A N 1
ATOM 4558 C CA . ASP A 1 554 ? 0.045 -18.105 -39.407 1.00 73.12 554 ASP A CA 1
ATOM 4559 C C . ASP A 1 554 ? -0.770 -16.805 -39.606 1.00 73.12 554 ASP A C 1
ATOM 4561 O O . ASP A 1 554 ? -1.200 -16.521 -40.724 1.00 73.12 554 ASP A O 1
ATOM 4565 N N . ALA A 1 555 ? -0.977 -16.008 -38.551 1.00 79.69 555 ALA A N 1
ATOM 4566 C CA . ALA A 1 555 ? -1.770 -14.775 -38.550 1.00 79.69 555 ALA A CA 1
ATOM 4567 C C . ALA A 1 555 ? -0.953 -13.503 -38.230 1.00 79.69 555 ALA A C 1
ATOM 4569 O O . ALA A 1 555 ? -1.376 -12.398 -38.566 1.00 79.69 555 ALA A O 1
ATOM 4570 N N . HIS A 1 556 ? 0.219 -13.638 -37.609 1.00 84.00 556 HIS A N 1
ATOM 4571 C CA . HIS A 1 556 ? 1.023 -12.556 -37.059 1.00 84.00 556 HIS A CA 1
ATOM 4572 C C . HIS A 1 556 ? 2.486 -12.700 -37.445 1.00 84.00 556 HIS A C 1
ATOM 4574 O O . HIS A 1 556 ? 3.171 -13.677 -37.121 1.00 84.00 556 HIS A O 1
ATOM 4580 N N . LYS A 1 557 ? 3.007 -11.628 -38.033 1.00 91.00 557 LYS A N 1
ATOM 4581 C CA . LYS A 1 557 ? 4.427 -11.467 -38.299 1.00 91.00 557 LYS A CA 1
ATOM 4582 C C . LYS A 1 557 ? 4.882 -10.126 -37.759 1.00 91.00 557 LYS A C 1
ATOM 4584 O O . LYS A 1 557 ? 4.377 -9.094 -38.187 1.00 91.00 557 LYS A O 1
ATOM 4589 N N . SER A 1 558 ? 5.796 -10.138 -36.796 1.00 93.19 558 SER A N 1
ATOM 4590 C CA . SER A 1 558 ? 6.361 -8.925 -36.198 1.00 93.19 558 SER A CA 1
ATOM 4591 C C . SER A 1 558 ? 7.638 -9.238 -35.415 1.00 93.19 558 SER A C 1
ATOM 4593 O O . SER A 1 558 ? 8.016 -10.396 -35.217 1.00 93.19 558 SER A O 1
ATOM 4595 N N . VAL A 1 559 ? 8.338 -8.201 -34.962 1.00 95.69 559 VAL A N 1
ATOM 4596 C CA . VAL A 1 559 ? 9.460 -8.348 -34.024 1.00 95.69 559 VAL A CA 1
ATOM 4597 C C . VAL A 1 559 ? 9.204 -7.483 -32.806 1.00 95.69 559 VAL A C 1
ATOM 4599 O O . VAL A 1 559 ? 8.929 -6.299 -32.941 1.00 95.69 559 VAL A O 1
ATOM 4602 N N . VAL A 1 560 ? 9.348 -8.047 -31.608 1.00 97.19 560 VAL A N 1
ATOM 4603 C CA . VAL A 1 560 ? 9.366 -7.265 -30.367 1.00 97.19 560 VAL A CA 1
ATOM 4604 C C . VAL A 1 560 ? 10.812 -7.022 -29.937 1.00 97.19 560 VAL A C 1
ATOM 4606 O O . VAL A 1 560 ? 11.622 -7.951 -29.892 1.00 97.19 560 VAL A O 1
ATOM 4609 N N . ILE A 1 561 ? 11.141 -5.776 -29.600 1.00 97.31 561 ILE A N 1
ATOM 4610 C CA . ILE A 1 561 ? 12.443 -5.382 -29.057 1.00 97.31 561 ILE A CA 1
ATOM 4611 C C . ILE A 1 561 ? 12.284 -4.926 -27.610 1.00 97.31 561 ILE A C 1
ATOM 4613 O O . ILE A 1 561 ? 11.526 -4.009 -27.314 1.00 97.31 561 ILE A O 1
ATOM 4617 N N . LEU A 1 562 ? 13.058 -5.541 -26.719 1.00 96.69 562 LEU A N 1
ATOM 4618 C CA . LEU A 1 562 ? 13.223 -5.156 -25.324 1.00 96.69 562 LEU A CA 1
ATOM 4619 C C . LEU A 1 562 ? 14.542 -4.389 -25.162 1.00 96.69 562 LEU A C 1
ATOM 4621 O O . LEU A 1 562 ? 15.631 -4.972 -25.129 1.00 96.69 562 LEU A O 1
ATOM 4625 N N . CYS A 1 563 ? 14.443 -3.067 -25.051 1.00 95.12 563 CYS A N 1
ATOM 4626 C CA . CYS A 1 563 ? 15.566 -2.151 -24.886 1.00 95.12 563 CYS A CA 1
ATOM 4627 C C . CYS A 1 563 ? 15.754 -1.735 -23.424 1.00 95.12 563 CYS A C 1
ATOM 4629 O O . CYS A 1 563 ? 14.821 -1.306 -22.752 1.00 95.12 563 CYS A O 1
ATOM 4631 N N . THR A 1 564 ? 16.978 -1.877 -22.915 1.00 92.88 564 THR A N 1
ATOM 4632 C CA . THR A 1 564 ? 17.387 -1.365 -21.598 1.00 92.88 564 THR A CA 1
ATOM 4633 C C . THR A 1 564 ? 18.520 -0.368 -21.811 1.00 92.88 564 THR A C 1
ATOM 4635 O O . THR A 1 564 ? 19.517 -0.738 -22.437 1.00 92.88 564 THR A O 1
ATOM 4638 N N . PHE A 1 565 ? 18.366 0.860 -21.310 1.00 87.00 565 PHE A N 1
ATOM 4639 C CA . PHE A 1 565 ? 19.342 1.940 -21.508 1.00 87.00 565 PHE A CA 1
ATOM 4640 C C . PHE A 1 565 ? 20.504 1.899 -20.509 1.00 87.00 565 PHE A C 1
ATOM 4642 O O . PHE A 1 565 ? 21.648 2.138 -20.883 1.00 87.00 565 PHE A O 1
ATOM 4649 N N . SER A 1 566 ? 20.245 1.569 -19.241 1.00 80.25 566 SER A N 1
ATOM 4650 C CA . SER A 1 566 ? 21.258 1.589 -18.179 1.00 80.25 566 SER A CA 1
ATOM 4651 C C . SER A 1 566 ? 21.273 0.304 -17.343 1.00 80.25 566 SER A C 1
ATOM 4653 O O . SER A 1 566 ? 20.254 -0.355 -17.126 1.00 80.25 566 SER A O 1
ATOM 4655 N N . GLY A 1 567 ? 22.468 -0.098 -16.895 1.00 65.75 567 GLY A N 1
ATOM 4656 C CA . GLY A 1 567 ? 22.674 -1.348 -16.146 1.00 65.75 567 GLY A CA 1
ATOM 4657 C C . GLY A 1 567 ? 22.564 -2.630 -16.989 1.00 65.75 567 GLY A C 1
ATOM 4658 O O . GLY A 1 567 ? 22.485 -3.728 -16.434 1.00 65.75 567 GLY A O 1
ATOM 4659 N N . GLY A 1 568 ? 22.531 -2.501 -18.320 1.00 65.94 568 GLY A N 1
ATOM 4660 C CA . GLY A 1 568 ? 22.598 -3.603 -19.281 1.00 65.94 568 GLY A CA 1
ATOM 4661 C C . GLY A 1 568 ? 24.009 -3.826 -19.837 1.00 65.94 568 GLY A C 1
ATOM 4662 O O . GLY A 1 568 ? 24.927 -3.063 -19.564 1.00 65.94 568 GLY A O 1
ATOM 4663 N N . PHE A 1 569 ? 24.172 -4.878 -20.646 1.00 68.50 569 PHE A N 1
ATOM 4664 C CA . PHE A 1 569 ? 25.444 -5.188 -21.319 1.00 68.50 569 PHE A CA 1
ATOM 4665 C C . PHE A 1 569 ? 25.713 -4.343 -22.572 1.00 68.50 569 PHE A C 1
ATOM 4667 O O . PHE A 1 569 ? 26.812 -4.411 -23.111 1.00 68.50 569 PHE A O 1
ATOM 4674 N N . TYR A 1 570 ? 24.710 -3.613 -23.061 1.00 78.75 570 TYR A N 1
ATOM 4675 C CA . TYR A 1 570 ? 24.764 -2.862 -24.312 1.00 78.75 570 TYR A CA 1
ATOM 4676 C C . TYR A 1 570 ? 24.433 -1.396 -24.046 1.00 78.75 570 TYR A C 1
ATOM 4678 O O . TYR A 1 570 ? 23.481 -1.108 -23.318 1.00 78.75 570 TYR A O 1
ATOM 4686 N N . ALA A 1 571 ? 25.183 -0.485 -24.664 1.00 83.19 571 ALA A N 1
ATOM 4687 C CA . ALA A 1 571 ? 25.006 0.960 -24.537 1.00 83.19 571 ALA A CA 1
ATOM 4688 C C . ALA A 1 571 ? 23.914 1.487 -25.489 1.00 83.19 571 ALA A C 1
ATOM 4690 O O . ALA A 1 571 ? 24.165 2.370 -26.309 1.00 83.19 571 ALA A O 1
ATOM 4691 N N . ASN A 1 572 ? 22.718 0.890 -25.439 1.00 90.88 572 ASN A N 1
ATOM 4692 C CA . ASN A 1 572 ? 21.582 1.355 -26.240 1.00 90.88 572 ASN A CA 1
ATOM 4693 C C . ASN A 1 572 ? 21.268 2.818 -25.897 1.00 90.88 572 ASN A C 1
ATOM 4695 O O . ASN A 1 572 ? 21.439 3.231 -24.749 1.00 90.88 572 ASN A O 1
ATOM 4699 N N . SER A 1 573 ? 20.773 3.588 -26.862 1.00 93.06 573 SER A N 1
ATOM 4700 C CA . SER A 1 573 ? 20.426 4.995 -26.645 1.00 93.06 573 SER A CA 1
ATOM 4701 C C . SER A 1 573 ? 19.435 5.496 -27.689 1.00 93.06 573 SER A C 1
ATOM 4703 O O . SER A 1 573 ? 19.329 4.943 -28.781 1.00 93.06 573 SER A O 1
ATOM 4705 N N . TRP A 1 574 ? 18.733 6.578 -27.376 1.00 90.06 574 TRP A N 1
ATOM 4706 C CA . TRP A 1 574 ? 18.104 7.399 -28.407 1.00 90.06 574 TRP A CA 1
ATOM 4707 C C . TRP A 1 574 ? 19.182 8.194 -29.152 1.00 90.06 574 TRP A C 1
ATOM 4709 O O . TRP A 1 574 ? 20.174 8.603 -28.542 1.00 90.06 574 TRP A O 1
ATOM 4719 N N . LEU A 1 575 ? 19.026 8.354 -30.465 1.00 85.69 575 LEU A N 1
ATOM 4720 C CA . LEU A 1 575 ? 19.938 9.124 -31.320 1.00 85.69 575 LEU A CA 1
ATOM 4721 C C . LEU A 1 575 ? 19.443 10.554 -31.572 1.00 85.69 575 LEU A C 1
ATOM 4723 O O . LEU A 1 575 ? 20.207 11.387 -32.051 1.00 85.69 575 LEU A O 1
ATOM 4727 N N . ASP A 1 576 ? 18.193 10.844 -31.223 1.00 80.81 576 ASP A N 1
ATOM 4728 C CA . ASP A 1 576 ? 17.559 12.149 -31.342 1.00 80.81 576 ASP A CA 1
ATOM 4729 C C . ASP A 1 576 ? 16.854 12.557 -30.038 1.00 80.81 576 ASP A C 1
ATOM 4731 O O . ASP A 1 576 ? 16.511 11.730 -29.191 1.00 80.81 576 ASP A O 1
ATOM 4735 N N . GLU A 1 577 ? 16.610 13.858 -29.883 1.00 70.81 577 GLU A N 1
ATOM 4736 C CA . GLU A 1 577 ? 15.968 14.426 -28.692 1.00 70.81 577 GLU A CA 1
ATOM 4737 C C . GLU A 1 577 ? 14.472 14.101 -28.572 1.00 70.81 577 GLU A C 1
ATOM 4739 O O . GLU A 1 577 ? 13.899 14.247 -27.491 1.00 70.81 577 GLU A O 1
ATOM 4744 N N . HIS A 1 578 ? 13.839 13.666 -29.664 1.00 72.56 578 HIS A N 1
ATOM 4745 C CA . HIS A 1 578 ? 12.418 13.326 -29.725 1.00 72.56 578 HIS A CA 1
ATOM 4746 C C . HIS A 1 578 ? 12.155 11.821 -29.609 1.00 72.56 578 HIS A C 1
ATOM 4748 O O . HIS A 1 578 ? 10.999 11.403 -29.674 1.00 72.56 578 HIS A O 1
ATOM 4754 N N . GLU A 1 579 ? 13.200 11.015 -29.386 1.00 85.38 579 GLU A N 1
ATOM 4755 C CA . GLU A 1 579 ? 13.096 9.569 -29.166 1.00 85.38 579 GLU A CA 1
ATOM 4756 C C . GLU A 1 579 ? 12.391 8.849 -30.337 1.00 85.38 579 GLU A C 1
ATOM 4758 O O . GLU A 1 579 ? 11.583 7.923 -30.171 1.00 85.38 579 GLU A O 1
ATOM 4763 N N . THR A 1 580 ? 12.695 9.309 -31.552 1.00 84.81 580 THR A N 1
ATOM 4764 C CA . THR A 1 580 ? 12.185 8.770 -32.819 1.00 84.81 580 THR A CA 1
ATOM 4765 C C . THR A 1 580 ? 13.178 7.840 -33.509 1.00 84.81 580 THR A C 1
ATOM 4767 O O . THR A 1 580 ? 12.769 7.037 -34.346 1.00 84.81 580 THR A O 1
ATOM 4770 N N . VAL A 1 581 ? 14.453 7.887 -33.123 1.00 88.38 581 VAL A N 1
ATOM 4771 C CA . VAL A 1 581 ? 15.543 7.088 -33.679 1.00 88.38 581 VAL A CA 1
ATOM 4772 C C . VAL A 1 581 ? 16.256 6.343 -32.550 1.00 88.38 581 VAL A C 1
ATOM 4774 O O . VAL A 1 581 ? 16.905 6.938 -31.689 1.00 88.38 581 VAL A O 1
ATOM 4777 N N . LEU A 1 582 ? 16.152 5.017 -32.547 1.00 94.62 582 LEU A N 1
ATOM 4778 C CA . LEU A 1 582 ? 16.741 4.144 -31.536 1.00 94.62 582 LEU A CA 1
ATOM 4779 C C . LEU A 1 582 ? 18.017 3.479 -32.057 1.00 94.62 582 LEU A C 1
ATOM 4781 O O . LEU A 1 582 ? 17.999 2.781 -33.072 1.00 94.62 582 LEU A O 1
ATOM 4785 N N . LYS A 1 583 ? 19.097 3.609 -31.287 1.00 94.62 583 LYS A N 1
ATOM 4786 C CA . LYS A 1 583 ? 20.292 2.771 -31.382 1.00 94.62 583 LYS A CA 1
ATOM 4787 C C . LYS A 1 583 ? 20.107 1.521 -30.526 1.00 94.62 583 LYS A C 1
ATOM 4789 O O . LYS A 1 583 ? 20.026 1.611 -29.297 1.00 94.62 583 LYS A O 1
ATOM 4794 N N . TYR A 1 584 ? 20.079 0.355 -31.170 1.00 95.25 584 TYR A N 1
ATOM 4795 C CA . TYR A 1 584 ? 19.897 -0.937 -30.505 1.00 95.25 584 TYR A CA 1
ATOM 4796 C C . TYR A 1 584 ? 20.944 -1.963 -30.947 1.00 95.25 584 TYR A C 1
ATOM 4798 O O . TYR A 1 584 ? 21.007 -2.325 -32.119 1.00 95.25 584 TYR A O 1
ATOM 4806 N N . TYR A 1 585 ? 21.764 -2.462 -30.023 1.00 91.81 585 TYR A N 1
ATOM 4807 C CA . TYR A 1 585 ? 22.842 -3.399 -30.363 1.00 91.81 585 TYR A CA 1
ATOM 4808 C C . TYR A 1 585 ? 22.320 -4.741 -30.883 1.00 91.81 585 TYR A C 1
ATOM 4810 O O . TYR A 1 585 ? 21.326 -5.280 -30.394 1.00 91.81 585 TYR A O 1
ATOM 4818 N N . LEU A 1 586 ? 23.039 -5.308 -31.854 1.00 91.12 586 LEU A N 1
ATOM 4819 C CA . LEU A 1 586 ? 22.748 -6.642 -32.371 1.00 91.12 586 LEU A CA 1
ATOM 4820 C C . LEU A 1 586 ? 22.891 -7.689 -31.260 1.00 91.12 586 LEU A C 1
ATOM 4822 O O . LEU A 1 586 ? 23.739 -7.577 -30.371 1.00 91.12 586 LEU A O 1
ATOM 4826 N N . GLU A 1 587 ? 22.121 -8.773 -31.354 1.00 87.75 587 GLU A N 1
ATOM 4827 C CA . GLU A 1 587 ? 22.344 -9.931 -30.494 1.00 87.75 587 GLU A CA 1
ATOM 4828 C C . GLU A 1 587 ? 23.730 -10.521 -30.805 1.00 87.75 587 GLU A C 1
ATOM 4830 O O . GLU A 1 587 ? 23.998 -10.966 -31.927 1.00 87.75 587 GLU A O 1
ATOM 4835 N N . GLY A 1 588 ? 24.619 -10.495 -29.809 1.00 82.25 588 GLY A N 1
ATOM 4836 C CA . GLY A 1 588 ? 25.979 -11.025 -29.894 1.00 82.25 588 GLY A CA 1
ATOM 4837 C C . GLY A 1 588 ? 26.250 -12.111 -28.854 1.00 82.25 588 GLY A C 1
ATOM 4838 O O . GLY A 1 588 ? 25.602 -12.164 -27.806 1.00 82.25 588 GLY A O 1
ATOM 4839 N N . ARG A 1 589 ? 27.234 -12.971 -29.131 1.00 76.94 589 ARG A N 1
ATOM 4840 C CA . ARG A 1 589 ? 27.735 -13.986 -28.190 1.00 76.94 589 ARG A CA 1
ATOM 4841 C C . ARG A 1 589 ? 29.005 -13.487 -27.516 1.00 76.94 589 ARG A C 1
ATOM 4843 O O . ARG A 1 589 ? 29.896 -12.984 -28.196 1.00 76.94 589 ARG A O 1
ATOM 4850 N N . THR A 1 590 ? 29.085 -13.648 -26.201 1.00 75.06 590 THR A N 1
ATOM 4851 C CA . THR A 1 590 ? 30.299 -13.359 -25.430 1.00 75.06 590 THR A CA 1
ATOM 4852 C C . THR A 1 590 ? 31.252 -14.550 -25.526 1.00 75.06 590 THR A C 1
ATOM 4854 O O . THR A 1 590 ? 30.831 -15.684 -25.297 1.00 75.06 590 THR A O 1
ATOM 4857 N N . LYS A 1 591 ? 32.511 -14.306 -25.890 1.00 71.69 591 LYS A N 1
ATOM 4858 C CA . LYS A 1 591 ? 33.597 -15.291 -25.834 1.00 71.69 591 LYS A CA 1
ATOM 4859 C C . LYS A 1 591 ? 34.136 -15.440 -24.406 1.00 71.69 591 LYS A C 1
ATOM 4861 O O . LYS A 1 591 ? 33.857 -14.615 -23.540 1.00 71.69 591 LYS A O 1
ATOM 4866 N N . GLU A 1 592 ? 34.955 -16.466 -24.179 1.00 67.88 592 GLU A N 1
ATOM 4867 C CA . GLU A 1 592 ? 35.655 -16.692 -22.902 1.00 67.88 592 GLU A CA 1
ATOM 4868 C C . GLU A 1 592 ? 36.567 -15.520 -22.496 1.00 67.88 592 GLU A C 1
ATOM 4870 O O . GLU A 1 592 ? 36.720 -15.250 -21.309 1.00 67.88 592 GLU A O 1
ATOM 4875 N N . ASP A 1 593 ? 37.104 -14.776 -23.468 1.00 72.31 593 ASP A N 1
ATOM 4876 C CA . ASP A 1 593 ? 37.931 -13.576 -23.260 1.00 72.31 593 ASP A CA 1
ATOM 4877 C C . ASP A 1 593 ? 37.117 -12.298 -22.947 1.00 72.31 593 ASP A C 1
ATOM 4879 O O . ASP A 1 593 ? 37.681 -11.214 -22.808 1.00 72.31 593 ASP A O 1
ATOM 4883 N N . GLY A 1 594 ? 35.786 -12.404 -22.853 1.00 64.25 594 GLY A N 1
ATOM 4884 C CA . GLY A 1 594 ? 34.880 -11.282 -22.603 1.00 64.25 594 GLY A CA 1
ATOM 4885 C C . GLY A 1 594 ? 34.518 -10.452 -23.841 1.00 64.25 594 GLY A C 1
ATOM 4886 O O . GLY A 1 594 ? 33.621 -9.610 -23.755 1.00 64.25 594 GLY A O 1
ATOM 4887 N N . THR A 1 595 ? 35.132 -10.698 -25.005 1.00 68.12 595 THR A N 1
ATOM 4888 C CA . THR A 1 595 ? 34.798 -9.998 -26.255 1.00 68.12 595 THR A CA 1
ATOM 4889 C C . THR A 1 595 ? 33.471 -10.493 -26.836 1.00 68.12 595 THR A C 1
ATOM 4891 O O . THR A 1 595 ? 33.127 -11.677 -26.756 1.00 68.12 595 THR A O 1
ATOM 4894 N N . ARG A 1 596 ? 32.680 -9.588 -27.426 1.00 71.25 596 ARG A N 1
ATOM 4895 C CA . ARG A 1 596 ? 31.404 -9.933 -28.071 1.00 71.25 596 ARG A CA 1
ATOM 4896 C C . ARG A 1 596 ? 31.578 -10.080 -29.574 1.00 71.25 596 ARG A C 1
ATOM 4898 O O . ARG A 1 596 ? 32.068 -9.176 -30.239 1.00 71.25 596 ARG A O 1
ATOM 4905 N N . ILE A 1 597 ? 31.100 -11.197 -30.117 1.00 76.12 597 ILE A N 1
ATOM 4906 C CA . ILE A 1 597 ? 30.954 -11.380 -31.562 1.00 76.12 597 ILE A CA 1
ATOM 4907 C C . ILE A 1 597 ? 29.496 -11.170 -31.935 1.00 76.12 597 ILE A C 1
ATOM 4909 O O . ILE A 1 597 ? 28.606 -11.869 -31.437 1.00 76.12 597 ILE A O 1
ATOM 4913 N N . TYR A 1 598 ? 29.264 -10.249 -32.860 1.00 78.44 598 TYR A N 1
ATOM 4914 C CA . TYR A 1 598 ? 27.952 -9.989 -33.432 1.00 78.44 598 TYR A CA 1
ATOM 4915 C C . TYR A 1 598 ? 27.789 -10.818 -34.703 1.00 78.44 598 TYR A C 1
ATOM 4917 O O . TYR A 1 598 ? 28.586 -10.709 -35.632 1.00 78.44 598 TYR A O 1
ATOM 4925 N N . ASN A 1 599 ? 26.764 -11.671 -34.734 1.00 76.75 599 ASN A N 1
ATOM 4926 C CA . ASN A 1 599 ? 26.435 -12.465 -35.912 1.00 76.75 599 ASN A CA 1
ATOM 4927 C C . ASN A 1 599 ? 25.139 -11.938 -36.533 1.00 76.75 599 ASN A C 1
ATOM 4929 O O . ASN A 1 599 ? 24.048 -12.207 -36.025 1.00 76.75 599 ASN A O 1
ATOM 4933 N N . GLU A 1 600 ? 25.258 -11.213 -37.642 1.00 76.44 600 GLU A N 1
ATOM 4934 C CA . GLU A 1 600 ? 24.111 -10.716 -38.411 1.00 76.44 600 GLU A CA 1
ATOM 4935 C C . GLU A 1 600 ? 23.211 -11.846 -38.924 1.00 76.44 600 GLU A C 1
ATOM 4937 O O . GLU A 1 600 ? 22.011 -11.646 -39.063 1.00 76.44 600 GLU A O 1
ATOM 4942 N N . LEU A 1 601 ? 23.750 -13.052 -39.133 1.00 78.31 601 LEU A N 1
ATOM 4943 C CA . LEU A 1 601 ? 23.009 -14.231 -39.595 1.00 78.31 601 LEU A CA 1
ATOM 4944 C C . LEU A 1 601 ? 22.245 -14.951 -38.472 1.00 78.31 601 LEU A C 1
ATOM 4946 O O . LEU A 1 601 ? 21.625 -15.988 -38.711 1.00 78.31 601 LEU A O 1
ATOM 4950 N N . SER A 1 602 ? 22.291 -14.454 -37.231 1.00 85.44 602 SER A N 1
ATOM 4951 C CA . SER A 1 602 ? 21.471 -15.023 -36.161 1.00 85.44 602 SER A CA 1
ATOM 4952 C C . SER A 1 602 ? 19.982 -14.851 -36.488 1.00 85.44 602 SER A C 1
ATOM 4954 O O . SER A 1 602 ? 19.579 -13.825 -37.034 1.00 85.44 602 SER A O 1
ATOM 4956 N N . LYS A 1 603 ? 19.145 -15.838 -36.133 1.00 87.81 603 LYS A N 1
ATOM 4957 C CA . LYS A 1 603 ? 17.696 -15.787 -36.413 1.00 87.81 603 LYS A CA 1
ATOM 4958 C C . LYS A 1 603 ? 17.046 -14.490 -35.915 1.00 87.81 603 LYS A C 1
ATOM 4960 O O . LYS A 1 603 ? 16.211 -13.929 -36.614 1.00 87.81 603 LYS A O 1
ATOM 4965 N N . SER A 1 604 ? 17.435 -14.014 -34.732 1.00 92.12 604 SER A N 1
ATOM 4966 C CA . SER A 1 604 ? 16.869 -12.795 -34.154 1.00 92.12 604 SER A CA 1
ATOM 4967 C C . SER A 1 604 ? 17.299 -11.542 -34.924 1.00 92.12 604 SER A C 1
ATOM 4969 O O . SER A 1 604 ? 16.455 -10.717 -35.259 1.00 92.12 604 SER A O 1
ATOM 4971 N N . ASN A 1 605 ? 18.588 -11.416 -35.267 1.00 93.31 605 ASN A N 1
ATOM 4972 C CA . ASN A 1 605 ? 19.087 -10.266 -36.028 1.00 93.31 605 ASN A CA 1
ATOM 4973 C C . ASN A 1 605 ? 18.516 -10.251 -37.457 1.00 93.31 605 ASN A C 1
ATOM 4975 O O . ASN A 1 605 ? 18.102 -9.200 -37.938 1.00 93.31 605 ASN A O 1
ATOM 4979 N N . GLN A 1 606 ? 18.410 -11.417 -38.103 1.00 92.50 606 GLN A N 1
ATOM 4980 C CA . GLN A 1 606 ? 17.780 -11.556 -39.420 1.00 92.50 606 GLN A CA 1
ATOM 4981 C C . GLN A 1 606 ? 16.311 -11.133 -39.410 1.00 92.50 606 GLN A C 1
ATOM 4983 O O . GLN A 1 606 ? 15.873 -10.466 -40.340 1.00 92.50 606 GLN A O 1
ATOM 4988 N N . ALA A 1 607 ? 15.557 -11.444 -38.353 1.00 93.31 607 ALA A N 1
ATOM 4989 C CA . ALA A 1 607 ? 14.168 -11.002 -38.246 1.00 93.31 607 ALA A CA 1
ATOM 4990 C C . ALA A 1 607 ? 14.038 -9.467 -38.208 1.00 93.31 607 ALA A C 1
ATOM 4992 O O . ALA A 1 607 ? 13.083 -8.922 -38.752 1.00 93.31 607 ALA A O 1
ATOM 4993 N N . VAL A 1 608 ? 14.997 -8.746 -37.622 1.00 94.12 608 VAL A N 1
ATOM 4994 C CA . VAL A 1 608 ? 15.011 -7.273 -37.677 1.00 94.12 608 VAL A CA 1
ATOM 4995 C C . VAL A 1 608 ? 15.340 -6.790 -39.091 1.00 94.12 608 VAL A C 1
ATOM 4997 O O . VAL A 1 608 ? 14.616 -5.957 -39.628 1.00 94.12 608 VAL A O 1
ATOM 5000 N N . LEU A 1 609 ? 16.372 -7.349 -39.729 1.00 91.56 609 LEU A N 1
ATOM 5001 C CA . LEU A 1 609 ? 16.794 -6.969 -41.086 1.00 91.56 609 LEU A CA 1
ATOM 5002 C C . LEU A 1 609 ? 15.706 -7.223 -42.145 1.00 91.56 609 LEU A C 1
ATOM 5004 O O . LEU A 1 609 ? 15.498 -6.410 -43.043 1.00 91.56 609 LEU A O 1
ATOM 5008 N N . LEU A 1 610 ? 14.988 -8.343 -42.034 1.00 90.19 610 LEU A N 1
ATOM 5009 C CA . LEU A 1 610 ? 13.930 -8.721 -42.972 1.00 90.19 610 LEU A CA 1
ATOM 5010 C C . LEU A 1 610 ? 12.646 -7.903 -42.792 1.00 90.19 610 LEU A C 1
ATOM 5012 O O . LEU A 1 610 ? 11.870 -7.815 -43.742 1.00 90.19 610 LEU A O 1
ATOM 5016 N N . SER A 1 611 ? 12.446 -7.248 -41.640 1.00 90.88 611 SER A N 1
ATOM 5017 C CA . SER A 1 611 ? 11.223 -6.482 -41.334 1.00 90.88 611 SER A CA 1
ATOM 5018 C C . SER A 1 611 ? 10.887 -5.427 -42.382 1.00 90.88 611 SER A C 1
ATOM 5020 O O . SER A 1 611 ? 9.734 -5.291 -42.784 1.00 90.88 611 SER A O 1
ATOM 5022 N N . GLN A 1 612 ? 11.903 -4.734 -42.897 1.00 84.44 612 GLN A N 1
ATOM 5023 C CA . GLN A 1 612 ? 11.728 -3.698 -43.909 1.00 84.44 612 GLN A CA 1
ATOM 5024 C C . GLN A 1 612 ? 11.354 -4.294 -45.273 1.00 84.44 612 GLN A C 1
ATOM 5026 O O . GLN A 1 612 ? 10.477 -3.776 -45.964 1.00 84.44 612 GLN A O 1
ATOM 5031 N N . LYS A 1 613 ? 12.000 -5.401 -45.662 1.00 84.12 613 LYS A N 1
ATOM 5032 C CA . LYS A 1 613 ? 11.752 -6.085 -46.940 1.00 84.12 613 LYS A CA 1
ATOM 5033 C C . LYS A 1 613 ? 10.380 -6.760 -46.961 1.00 84.12 613 LYS A C 1
ATOM 5035 O O . LYS A 1 613 ? 9.689 -6.718 -47.975 1.00 84.12 613 LYS A O 1
ATOM 5040 N N . GLU A 1 614 ? 10.011 -7.387 -45.854 1.00 85.75 614 GLU A N 1
ATOM 5041 C CA . GLU A 1 614 ? 8.796 -8.191 -45.706 1.00 85.75 614 GLU A CA 1
ATOM 5042 C C . GLU A 1 614 ? 7.630 -7.406 -45.085 1.00 85.75 614 GLU A C 1
ATOM 5044 O O . GLU A 1 614 ? 6.541 -7.952 -44.948 1.00 85.75 614 GLU A O 1
ATOM 5049 N N . LYS A 1 615 ? 7.845 -6.117 -44.786 1.00 84.88 615 LYS A N 1
ATOM 5050 C CA . LYS A 1 615 ? 6.840 -5.130 -44.364 1.00 84.88 615 LYS A CA 1
ATOM 5051 C C . LYS A 1 615 ? 6.054 -5.528 -43.115 1.00 84.88 615 LYS A C 1
ATOM 5053 O O . LYS A 1 615 ? 4.828 -5.473 -43.109 1.00 84.88 615 LYS A O 1
ATOM 5058 N N . TYR A 1 616 ? 6.763 -5.887 -42.051 1.00 86.94 616 TYR A N 1
ATOM 5059 C CA . TYR A 1 616 ? 6.153 -6.113 -40.740 1.00 86.94 616 TYR A CA 1
ATOM 5060 C C . TYR A 1 616 ? 6.735 -5.187 -39.662 1.00 86.94 616 TYR A C 1
ATOM 5062 O O . TYR A 1 616 ? 7.890 -4.765 -39.777 1.00 86.94 616 TYR A O 1
ATOM 5070 N N . PRO A 1 617 ? 5.959 -4.855 -38.612 1.00 88.19 617 PRO A N 1
ATOM 5071 C CA . PRO A 1 617 ? 6.365 -3.876 -37.611 1.00 88.19 617 PRO A CA 1
ATOM 5072 C C . PRO A 1 617 ? 7.422 -4.414 -36.639 1.00 88.19 617 PRO A C 1
ATOM 5074 O O . PRO A 1 617 ? 7.457 -5.605 -36.302 1.00 88.19 617 PRO A O 1
ATOM 5077 N N . ILE A 1 618 ? 8.245 -3.496 -36.121 1.00 94.38 618 ILE A N 1
ATOM 5078 C CA . ILE A 1 618 ? 9.092 -3.724 -34.950 1.00 94.38 618 ILE A CA 1
ATOM 5079 C C . ILE A 1 618 ? 8.463 -3.012 -33.746 1.00 94.38 618 ILE A C 1
ATOM 5081 O O . ILE A 1 618 ? 8.522 -1.792 -33.637 1.00 94.38 618 ILE A O 1
ATOM 5085 N N . HIS A 1 619 ? 7.879 -3.760 -32.820 1.00 95.00 619 HIS A N 1
ATOM 5086 C CA . HIS A 1 619 ? 7.299 -3.236 -31.586 1.00 95.00 619 HIS A CA 1
ATOM 5087 C C . HIS A 1 619 ? 8.396 -3.007 -30.545 1.00 95.00 619 HIS A C 1
ATOM 5089 O O . HIS A 1 619 ? 8.965 -3.958 -30.001 1.00 95.00 619 HIS A O 1
ATOM 5095 N N . VAL A 1 620 ? 8.702 -1.746 -30.253 1.00 96.00 620 VAL A N 1
ATOM 5096 C CA . VAL A 1 620 ? 9.773 -1.392 -29.317 1.00 96.00 620 VAL A CA 1
ATOM 5097 C C . VAL A 1 620 ? 9.202 -1.176 -27.923 1.00 96.00 620 VAL A C 1
ATOM 5099 O O . VAL A 1 620 ? 8.254 -0.417 -27.734 1.00 96.00 620 VAL A O 1
ATOM 5102 N N . PHE A 1 621 ? 9.825 -1.803 -26.930 1.00 97.25 621 PHE A N 1
ATOM 5103 C CA . PHE A 1 621 ? 9.602 -1.523 -25.521 1.00 97.25 621 PHE A CA 1
ATOM 5104 C C . PHE A 1 621 ? 10.914 -1.119 -24.852 1.00 97.25 621 PHE A C 1
ATOM 5106 O O . PHE A 1 621 ? 11.949 -1.760 -25.050 1.00 97.25 621 PHE A O 1
ATOM 5113 N N . THR A 1 622 ? 10.873 -0.090 -24.014 1.00 95.69 622 THR A N 1
ATOM 5114 C CA . THR A 1 622 ? 12.060 0.462 -23.351 1.00 95.69 622 THR A CA 1
ATOM 5115 C C . THR A 1 622 ? 11.933 0.440 -21.835 1.00 95.69 622 THR A C 1
ATOM 5117 O O . THR A 1 622 ? 10.834 0.393 -21.279 1.00 95.69 622 THR A O 1
ATOM 5120 N N . ARG A 1 623 ? 13.077 0.482 -21.156 1.00 93.88 623 ARG A N 1
ATOM 5121 C CA . ARG A 1 623 ? 13.195 0.801 -19.732 1.00 93.88 623 ARG A CA 1
ATOM 5122 C C . ARG A 1 623 ? 14.544 1.443 -19.450 1.00 93.88 623 ARG A C 1
ATOM 5124 O O . ARG A 1 623 ? 15.530 1.142 -20.135 1.00 93.88 623 ARG A O 1
ATOM 5131 N N . ASP A 1 624 ? 14.606 2.248 -18.401 1.00 88.38 624 ASP A N 1
ATOM 5132 C CA . ASP A 1 624 ? 15.856 2.891 -18.020 1.00 88.38 624 ASP A CA 1
ATOM 5133 C C . ASP A 1 624 ? 16.749 1.901 -17.282 1.00 88.38 624 ASP A C 1
ATOM 5135 O O . ASP A 1 624 ? 17.905 1.723 -17.672 1.00 88.38 624 ASP A O 1
ATOM 5139 N N . ARG A 1 625 ? 16.220 1.204 -16.266 1.00 86.81 625 ARG A N 1
ATOM 5140 C CA . ARG A 1 625 ? 16.989 0.271 -15.423 1.00 86.81 625 ARG A CA 1
ATOM 5141 C C . ARG A 1 625 ? 16.440 -1.153 -15.438 1.00 86.81 625 ARG A C 1
ATOM 5143 O O . ARG A 1 625 ? 15.278 -1.411 -15.738 1.00 86.81 625 ARG A O 1
ATOM 5150 N N . LYS A 1 626 ? 17.297 -2.123 -15.101 1.00 82.25 626 LYS A N 1
ATOM 5151 C CA . LYS A 1 626 ? 16.986 -3.564 -15.181 1.00 82.25 626 LYS A CA 1
ATOM 5152 C C . LYS A 1 626 ? 15.878 -4.025 -14.219 1.00 82.25 626 LYS A C 1
ATOM 5154 O O . LYS A 1 626 ? 15.247 -5.051 -14.479 1.00 82.25 626 LYS A O 1
ATOM 5159 N N . ASP A 1 627 ? 15.662 -3.308 -13.126 1.00 81.44 627 ASP A N 1
ATOM 5160 C CA . ASP A 1 627 ? 14.640 -3.560 -12.105 1.00 81.44 627 ASP A CA 1
ATOM 5161 C C . ASP A 1 627 ? 13.269 -2.948 -12.441 1.00 81.44 627 ASP A C 1
ATOM 5163 O O . ASP A 1 627 ? 12.288 -3.221 -11.752 1.00 81.44 627 ASP A O 1
ATOM 5167 N N . GLU A 1 628 ? 13.176 -2.177 -13.525 1.00 89.19 628 GLU A N 1
ATOM 5168 C CA . GLU A 1 628 ? 11.944 -1.527 -13.965 1.00 89.19 628 GLU A CA 1
ATOM 5169 C C . GLU A 1 628 ? 11.180 -2.353 -15.013 1.00 89.19 628 GLU A C 1
ATOM 5171 O O . GLU A 1 628 ? 11.715 -3.264 -15.666 1.00 89.19 628 GLU A O 1
ATOM 5176 N N . MET A 1 629 ? 9.895 -2.018 -15.160 1.00 93.62 629 MET A N 1
ATOM 5177 C CA . MET A 1 629 ? 9.033 -2.550 -16.213 1.00 93.62 629 MET A CA 1
ATOM 5178 C C . MET A 1 629 ? 9.425 -1.992 -17.579 1.00 93.62 629 MET A C 1
ATOM 5180 O O . MET A 1 629 ? 9.938 -0.882 -17.687 1.00 93.62 629 MET A O 1
ATOM 5184 N N . PHE A 1 630 ? 9.145 -2.765 -18.624 1.00 96.81 630 PHE A N 1
ATOM 5185 C CA . PHE A 1 630 ? 9.250 -2.296 -19.996 1.00 96.81 630 PHE A CA 1
ATOM 5186 C C . PHE A 1 630 ? 7.981 -1.543 -20.388 1.00 96.81 630 PHE A C 1
ATOM 5188 O O . PHE A 1 630 ? 6.879 -1.980 -20.056 1.00 96.81 630 PHE A O 1
ATOM 5195 N N . HIS A 1 631 ? 8.136 -0.446 -21.120 1.00 97.12 631 HIS A N 1
ATOM 5196 C CA . HIS A 1 631 ? 7.046 0.399 -21.591 1.00 97.12 631 HIS A CA 1
ATOM 5197 C C . HIS A 1 631 ? 7.052 0.477 -23.114 1.00 97.12 631 HIS A C 1
ATOM 5199 O O . HIS A 1 631 ? 8.101 0.700 -23.715 1.00 97.12 631 HIS A O 1
ATOM 5205 N N . TYR A 1 632 ? 5.888 0.282 -23.729 1.00 95.69 632 TYR A N 1
ATOM 5206 C CA . TYR A 1 632 ? 5.730 0.322 -25.178 1.00 95.69 632 TYR A CA 1
ATOM 5207 C C . TYR A 1 632 ? 6.022 1.721 -25.714 1.00 95.69 632 TYR A C 1
ATOM 5209 O O . TYR A 1 632 ? 5.435 2.700 -25.250 1.00 95.69 632 TYR A O 1
ATOM 5217 N N . GLU A 1 633 ? 6.918 1.815 -26.687 1.00 91.06 633 GLU A N 1
ATOM 5218 C CA . GLU A 1 633 ? 7.258 3.073 -27.344 1.00 91.06 633 GLU A CA 1
ATOM 5219 C C . GLU A 1 633 ? 6.490 3.302 -28.630 1.00 91.06 633 GLU A C 1
ATOM 5221 O O . GLU A 1 633 ? 6.324 4.458 -29.000 1.00 91.06 633 GLU A O 1
ATOM 5226 N N . GLY A 1 634 ? 6.025 2.240 -29.281 1.00 87.88 634 GLY A N 1
ATOM 5227 C CA . GLY A 1 634 ? 5.395 2.310 -30.593 1.00 87.88 634 GLY A CA 1
ATOM 5228 C C . GLY A 1 634 ? 6.056 1.374 -31.610 1.00 87.88 634 GLY A C 1
ATOM 5229 O O . GLY A 1 634 ? 7.019 0.662 -31.284 1.00 87.88 634 GLY A O 1
ATOM 5230 N N . PRO A 1 635 ? 5.534 1.364 -32.845 1.00 89.25 635 PRO A N 1
ATOM 5231 C CA . PRO A 1 635 ? 6.123 0.656 -33.968 1.00 89.25 635 PRO A CA 1
ATOM 5232 C C . PRO A 1 635 ? 7.331 1.421 -34.531 1.00 89.25 635 PRO A C 1
ATOM 5234 O O . PRO A 1 635 ? 7.317 2.640 -34.695 1.00 89.25 635 PRO A O 1
ATOM 5237 N N . PHE A 1 636 ? 8.376 0.678 -34.872 1.00 91.12 636 PHE A N 1
ATOM 5238 C CA . PHE A 1 636 ? 9.586 1.153 -35.530 1.00 91.12 636 PHE A CA 1
ATOM 5239 C C . PHE A 1 636 ? 9.831 0.350 -36.807 1.00 91.12 636 PHE A C 1
ATOM 5241 O O . PHE A 1 636 ? 9.323 -0.763 -36.980 1.00 91.12 636 PHE A O 1
ATOM 5248 N N . VAL A 1 637 ? 10.651 0.910 -37.690 1.00 90.12 637 VAL A N 1
ATOM 5249 C CA . VAL A 1 637 ? 11.196 0.218 -38.855 1.00 90.12 637 VAL A CA 1
ATOM 5250 C C . VAL A 1 637 ? 12.710 0.165 -38.789 1.00 90.12 637 VAL A C 1
ATOM 5252 O O . VAL A 1 637 ? 13.363 1.057 -38.247 1.00 90.12 637 VAL A O 1
ATOM 5255 N N . TYR A 1 638 ? 13.266 -0.896 -39.359 1.00 92.31 638 TYR A N 1
ATOM 5256 C CA . TYR A 1 638 ? 14.693 -0.980 -39.614 1.00 92.31 638 TYR A CA 1
ATOM 5257 C C . TYR A 1 638 ? 15.110 0.067 -40.660 1.00 92.31 638 TYR A C 1
ATOM 5259 O O . TYR A 1 638 ? 14.490 0.159 -41.722 1.00 92.31 638 TYR A O 1
ATOM 5267 N N . ASP A 1 639 ? 16.152 0.842 -40.346 1.00 88.50 639 ASP A N 1
ATOM 5268 C CA . ASP A 1 639 ? 16.782 1.807 -41.255 1.00 88.50 639 ASP A CA 1
ATOM 5269 C C . ASP A 1 639 ? 18.112 1.245 -41.781 1.00 88.50 639 ASP A C 1
ATOM 5271 O O . ASP A 1 639 ? 18.242 0.926 -42.963 1.00 88.50 639 ASP A O 1
ATOM 5275 N N . ARG A 1 640 ? 19.090 1.049 -40.887 1.00 92.00 640 ARG A N 1
ATOM 5276 C CA . ARG A 1 640 ? 20.433 0.566 -41.243 1.00 92.00 640 ARG A CA 1
ATOM 5277 C C . ARG A 1 640 ? 21.140 -0.126 -40.079 1.00 92.00 640 ARG A C 1
ATOM 5279 O O . ARG A 1 640 ? 20.689 -0.072 -38.936 1.00 92.00 640 ARG A O 1
ATOM 5286 N N . VAL A 1 641 ? 22.261 -0.787 -40.373 1.00 92.38 641 VAL A N 1
ATOM 5287 C CA . VAL A 1 641 ? 23.222 -1.268 -39.363 1.00 92.38 641 VAL A CA 1
ATOM 5288 C C . VAL A 1 641 ? 24.451 -0.371 -39.395 1.00 92.38 641 VAL A C 1
ATOM 5290 O O . VAL A 1 641 ? 24.986 -0.094 -40.466 1.00 92.38 641 VAL A O 1
ATOM 5293 N N . GLU A 1 642 ? 24.920 0.038 -38.223 1.00 91.56 642 GLU A N 1
ATOM 5294 C CA . GLU A 1 642 ? 26.177 0.762 -38.053 1.00 91.56 642 GLU A CA 1
ATOM 5295 C C . GLU A 1 642 ? 27.173 -0.061 -37.225 1.00 91.56 642 GLU A C 1
ATOM 5297 O O . GLU A 1 642 ? 26.800 -1.002 -36.516 1.00 91.56 642 GLU A O 1
ATOM 5302 N N . THR A 1 643 ? 28.461 0.261 -37.365 1.00 90.44 643 THR A N 1
ATOM 5303 C CA . THR A 1 643 ? 29.567 -0.402 -36.659 1.00 90.44 643 THR A CA 1
ATOM 5304 C C . THR A 1 643 ? 30.384 0.640 -35.903 1.00 90.44 643 THR A C 1
ATOM 5306 O O . THR A 1 643 ? 30.804 1.637 -36.483 1.00 90.44 643 THR A O 1
ATOM 5309 N N . GLU A 1 644 ? 30.596 0.400 -34.616 1.00 85.56 644 GLU A N 1
ATOM 5310 C CA . GLU A 1 644 ? 31.440 1.204 -33.735 1.00 85.56 644 GLU A CA 1
ATOM 5311 C C . GLU A 1 644 ? 32.929 0.997 -34.025 1.00 85.56 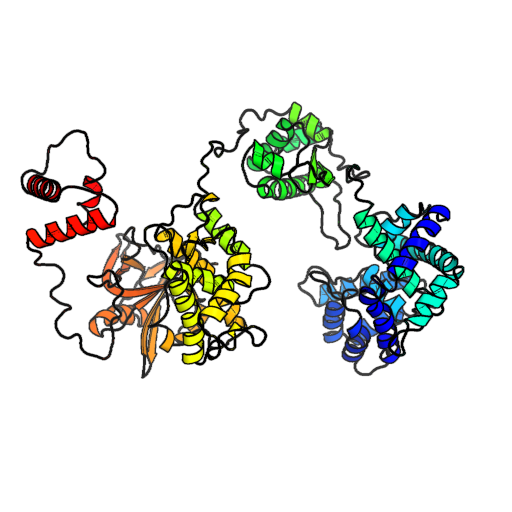644 GLU A C 1
ATOM 5313 O O . GLU A 1 644 ? 33.338 0.012 -34.644 1.00 85.56 644 GLU A O 1
ATOM 5318 N N . SER A 1 645 ? 33.764 1.896 -33.503 1.00 83.62 645 SER A N 1
ATOM 5319 C CA . SER A 1 645 ? 35.226 1.783 -33.602 1.00 83.62 645 SER A CA 1
ATOM 5320 C C . SER A 1 645 ? 35.787 0.509 -32.955 1.00 83.62 645 SER A C 1
ATOM 5322 O O . SER A 1 645 ? 36.827 0.017 -33.386 1.00 83.62 645 SER A O 1
ATOM 5324 N N . ASP A 1 646 ? 35.089 -0.056 -31.965 1.00 79.38 646 ASP A N 1
ATOM 5325 C CA . ASP A 1 646 ? 35.435 -1.321 -31.305 1.00 79.38 646 ASP A CA 1
ATOM 5326 C C . ASP A 1 646 ? 34.925 -2.575 -32.052 1.00 79.38 646 ASP A C 1
ATOM 5328 O O . ASP A 1 646 ? 35.102 -3.701 -31.582 1.00 79.38 646 ASP A O 1
ATOM 5332 N N . GLY A 1 647 ? 34.294 -2.397 -33.219 1.00 81.38 647 GLY A N 1
ATOM 5333 C CA . GLY A 1 647 ? 33.709 -3.466 -34.029 1.00 81.38 647 GLY A CA 1
ATOM 5334 C C . GLY A 1 647 ? 32.303 -3.896 -33.598 1.00 81.38 647 GLY A C 1
ATOM 5335 O O . GLY A 1 647 ? 31.717 -4.783 -34.229 1.00 81.38 647 GLY A O 1
ATOM 5336 N N . SER A 1 648 ? 31.731 -3.289 -32.555 1.00 83.62 648 SER A N 1
ATOM 5337 C CA . SER A 1 648 ? 30.363 -3.572 -32.132 1.00 83.62 648 SER A CA 1
ATOM 5338 C C . SER A 1 648 ? 29.346 -3.079 -33.147 1.00 83.62 648 SER A C 1
ATOM 5340 O O . SER A 1 648 ? 29.459 -1.977 -33.672 1.00 83.62 648 SER A O 1
ATOM 5342 N N . LYS A 1 649 ? 28.312 -3.883 -33.403 1.00 89.69 649 LYS A N 1
ATOM 5343 C CA . LYS A 1 649 ? 27.276 -3.556 -34.388 1.00 89.69 649 LYS A CA 1
ATOM 5344 C C . LYS A 1 649 ? 25.943 -3.253 -33.728 1.00 89.69 649 LYS A C 1
ATOM 5346 O O . LYS A 1 649 ? 25.540 -3.943 -32.786 1.00 89.69 649 LYS A O 1
ATOM 5351 N N . TYR A 1 650 ? 25.228 -2.276 -34.270 1.00 92.56 650 TYR A N 1
ATOM 5352 C CA . TYR A 1 650 ? 23.898 -1.904 -33.805 1.00 92.56 650 TYR A CA 1
ATOM 5353 C C . TYR A 1 650 ? 22.952 -1.559 -34.957 1.00 92.56 650 TYR A C 1
ATOM 5355 O O . TYR A 1 650 ? 23.368 -1.108 -36.021 1.00 92.56 650 TYR A O 1
ATOM 5363 N N . PHE A 1 651 ? 21.663 -1.790 -34.729 1.00 94.75 651 PHE A N 1
ATOM 5364 C CA . PHE A 1 651 ? 20.576 -1.323 -35.572 1.00 94.75 651 PHE A CA 1
ATOM 5365 C C . PHE A 1 651 ? 20.280 0.144 -35.272 1.00 94.75 651 PHE A C 1
ATOM 5367 O O . PHE A 1 651 ? 20.191 0.539 -34.106 1.00 94.75 651 PHE A O 1
ATOM 5374 N N . VAL A 1 652 ? 20.063 0.915 -36.331 1.00 93.38 652 VAL A N 1
ATOM 5375 C CA . VAL A 1 652 ? 19.333 2.180 -36.284 1.00 93.38 652 VAL A CA 1
ATOM 5376 C C . VAL A 1 652 ? 17.888 1.862 -36.649 1.00 93.38 652 VAL A C 1
ATOM 5378 O O . VAL A 1 652 ? 17.617 1.326 -37.727 1.00 93.38 652 VAL A O 1
ATOM 5381 N N . LEU A 1 653 ? 16.974 2.130 -35.721 1.00 93.19 653 LEU A N 1
ATOM 5382 C CA . LEU A 1 653 ? 15.541 1.913 -35.891 1.00 93.19 653 LEU A CA 1
ATOM 5383 C C . LEU A 1 653 ? 14.823 3.253 -35.832 1.00 93.19 653 LEU A C 1
ATOM 5385 O O . LEU A 1 653 ? 15.068 4.028 -34.911 1.00 93.19 653 LEU A O 1
ATOM 5389 N N . THR A 1 654 ? 13.897 3.496 -36.752 1.00 88.31 654 THR A N 1
ATOM 5390 C CA . THR A 1 654 ? 13.234 4.799 -36.888 1.00 88.31 654 THR A CA 1
ATOM 5391 C C . THR A 1 654 ? 11.721 4.650 -36.778 1.00 88.31 654 THR A C 1
ATOM 5393 O O . THR A 1 654 ? 11.142 3.689 -37.287 1.00 88.31 654 THR A O 1
ATOM 5396 N N . ARG A 1 655 ? 11.061 5.591 -36.104 1.00 82.88 655 ARG A N 1
ATOM 5397 C CA . ARG A 1 655 ? 9.598 5.665 -36.028 1.00 82.88 655 ARG A CA 1
ATOM 5398 C C . ARG A 1 655 ? 9.035 6.227 -37.335 1.00 82.88 655 ARG A C 1
ATOM 5400 O O . ARG A 1 655 ? 9.522 7.239 -37.831 1.00 82.88 655 ARG A O 1
ATOM 5407 N N . LEU A 1 656 ? 7.992 5.604 -37.885 1.00 67.88 656 LEU A N 1
ATOM 5408 C CA . LEU A 1 656 ? 7.290 6.145 -39.052 1.00 67.88 656 LEU A CA 1
ATOM 5409 C C . LEU A 1 656 ? 6.167 7.079 -38.610 1.00 67.88 656 LEU A C 1
ATOM 5411 O O . LEU A 1 656 ? 5.260 6.665 -37.892 1.00 67.88 656 LEU A O 1
ATOM 5415 N N . ILE A 1 657 ? 6.214 8.322 -39.079 1.00 62.09 657 ILE A N 1
ATOM 5416 C CA . ILE A 1 657 ? 5.238 9.364 -38.762 1.00 62.09 657 ILE A CA 1
ATOM 5417 C C . ILE A 1 657 ? 4.683 9.918 -40.084 1.00 62.09 657 ILE A C 1
ATOM 5419 O O . ILE A 1 657 ? 5.438 10.168 -41.024 1.00 62.09 657 ILE A O 1
ATOM 5423 N N . ASN A 1 658 ? 3.363 10.073 -40.196 1.00 51.09 658 ASN A N 1
ATOM 5424 C CA . ASN A 1 658 ? 2.707 10.647 -41.371 1.00 51.09 658 ASN A CA 1
ATOM 5425 C C . ASN A 1 658 ? 2.806 12.186 -41.392 1.00 51.09 658 ASN A C 1
ATOM 5427 O O . ASN A 1 658 ? 3.241 12.815 -40.430 1.00 51.09 658 ASN A O 1
ATOM 5431 N N . ARG A 1 659 ? 2.359 12.814 -42.492 1.00 36.81 659 ARG A N 1
ATOM 5432 C CA . ARG A 1 659 ? 2.372 14.285 -42.662 1.00 36.81 659 ARG A CA 1
ATOM 5433 C C . ARG A 1 659 ? 1.580 15.045 -41.585 1.00 36.81 659 ARG A C 1
ATOM 5435 O O . ARG A 1 659 ? 1.824 16.227 -41.392 1.00 36.81 659 ARG A O 1
ATOM 5442 N N . ALA A 1 660 ? 0.650 14.376 -40.904 1.00 37.62 660 ALA A N 1
ATOM 5443 C CA . ALA A 1 660 ? -0.145 14.922 -39.807 1.00 37.62 660 ALA A CA 1
ATOM 5444 C C . ALA A 1 660 ? 0.460 14.633 -38.416 1.00 37.62 660 ALA A C 1
ATOM 5446 O O . ALA A 1 660 ? -0.173 14.928 -37.406 1.00 37.62 660 ALA A O 1
ATOM 5447 N N . GLY A 1 661 ? 1.660 14.043 -38.338 1.00 45.19 661 GLY A N 1
ATOM 5448 C CA . GLY A 1 661 ? 2.317 13.724 -37.070 1.00 45.19 661 GLY A CA 1
ATOM 5449 C C . GLY A 1 661 ? 1.848 12.422 -36.405 1.00 45.19 661 GLY A C 1
ATOM 5450 O O . GLY A 1 661 ? 2.195 12.183 -35.253 1.00 45.19 661 GLY A O 1
ATOM 5451 N N . GLN A 1 662 ? 1.068 11.579 -37.091 1.00 44.22 662 GLN A N 1
ATOM 5452 C CA . GLN A 1 662 ? 0.537 10.322 -36.543 1.00 44.22 662 GLN A CA 1
ATOM 5453 C C . GLN A 1 662 ? 1.403 9.121 -36.938 1.00 44.22 662 GLN A C 1
ATOM 5455 O O . GLN A 1 662 ? 1.935 9.071 -38.046 1.00 44.22 662 GLN A O 1
ATOM 5460 N N . GLU A 1 663 ? 1.507 8.130 -36.055 1.00 53.19 663 GLU A N 1
ATOM 5461 C CA . GLU A 1 663 ? 2.292 6.916 -36.297 1.00 53.19 663 GLU A CA 1
ATOM 5462 C C . GLU A 1 663 ? 1.720 6.079 -37.447 1.00 53.19 663 GLU A C 1
ATOM 5464 O O . GLU A 1 663 ? 0.512 5.858 -37.539 1.00 53.19 663 GLU A O 1
ATOM 5469 N N . ILE A 1 664 ? 2.599 5.593 -38.325 1.00 55.84 664 ILE A N 1
ATOM 5470 C CA . ILE A 1 664 ? 2.244 4.677 -39.411 1.00 55.84 664 ILE A CA 1
ATOM 5471 C C . ILE A 1 664 ? 2.676 3.270 -39.007 1.00 55.84 664 ILE A C 1
ATOM 5473 O O . ILE A 1 664 ? 3.866 3.012 -38.820 1.00 55.84 664 ILE A O 1
ATOM 5477 N N . ILE A 1 665 ? 1.718 2.349 -38.926 1.00 54.34 665 ILE A N 1
ATOM 5478 C CA . ILE A 1 665 ? 1.995 0.923 -38.736 1.00 54.34 665 ILE A CA 1
ATOM 5479 C C . ILE A 1 665 ? 2.256 0.304 -40.118 1.00 54.34 665 ILE A C 1
ATOM 5481 O O . ILE A 1 665 ? 1.392 0.403 -40.993 1.00 54.34 665 ILE A O 1
ATOM 5485 N N . PRO A 1 666 ? 3.423 -0.321 -40.357 1.00 51.34 666 PRO A N 1
ATOM 5486 C CA . PRO A 1 666 ? 3.635 -1.139 -41.545 1.00 51.34 666 PRO A CA 1
ATOM 5487 C C . PRO A 1 666 ? 2.697 -2.350 -41.491 1.00 51.34 666 PRO A C 1
ATOM 5489 O O . PRO A 1 666 ? 2.885 -3.221 -40.646 1.00 51.34 666 PRO A O 1
ATOM 5492 N N . ASP A 1 667 ? 1.676 -2.393 -42.348 1.00 48.09 667 ASP A N 1
ATOM 5493 C CA . ASP A 1 667 ? 0.754 -3.530 -42.412 1.00 48.09 667 ASP A CA 1
ATOM 5494 C C . ASP A 1 667 ? 1.195 -4.556 -43.471 1.00 48.09 667 ASP A C 1
ATOM 5496 O O . ASP A 1 667 ? 1.624 -4.206 -44.578 1.00 48.09 667 ASP A O 1
ATOM 5500 N N . SER A 1 668 ? 1.051 -5.834 -43.120 1.00 42.38 668 SER A N 1
ATOM 5501 C CA . SER A 1 668 ? 1.366 -6.996 -43.956 1.00 42.38 668 SER A CA 1
ATOM 5502 C C . SER A 1 668 ? 0.218 -7.394 -44.899 1.00 42.38 668 SER A C 1
ATOM 5504 O O . SER A 1 668 ? 0.394 -8.280 -45.735 1.00 42.38 668 SER A O 1
ATOM 5506 N N . GLY A 1 669 ? -0.923 -6.691 -44.864 1.00 43.94 669 GLY A N 1
ATOM 5507 C CA . GLY A 1 669 ? -2.046 -6.979 -45.756 1.00 43.94 669 GLY A CA 1
ATOM 5508 C C . GLY A 1 669 ? -3.084 -5.867 -45.917 1.00 43.94 669 GLY A C 1
ATOM 5509 O O . GLY A 1 669 ? -4.191 -6.005 -45.422 1.00 43.94 669 GLY A O 1
ATOM 5510 N N . SER A 1 670 ? -2.781 -4.811 -46.684 1.00 35.66 670 SER A N 1
ATOM 5511 C CA . SER A 1 670 ? -3.653 -4.221 -47.732 1.00 35.66 670 SER A CA 1
ATOM 5512 C C . SER A 1 670 ? -3.196 -2.812 -48.163 1.00 35.66 670 SER A C 1
ATOM 5514 O O . SER A 1 670 ? -2.831 -1.961 -47.364 1.00 35.66 670 SER A O 1
ATOM 5516 N N . GLN A 1 671 ? -3.161 -2.624 -49.487 1.00 38.69 671 GLN A N 1
ATOM 5517 C CA . GLN A 1 671 ? -3.053 -1.395 -50.294 1.00 38.69 671 GLN A CA 1
ATOM 5518 C C . GLN A 1 671 ? -2.495 -0.098 -49.661 1.00 38.69 671 GLN A C 1
ATOM 5520 O O . GLN A 1 671 ? -3.212 0.881 -49.493 1.00 38.69 671 GLN A O 1
ATOM 5525 N N . ILE A 1 672 ? -1.166 -0.007 -49.546 1.00 33.81 672 ILE A N 1
ATOM 5526 C CA . ILE A 1 672 ? -0.436 1.214 -49.943 1.00 33.81 672 ILE A CA 1
ATOM 5527 C C . ILE A 1 672 ? 0.745 0.779 -50.822 1.00 33.81 672 ILE A C 1
ATOM 5529 O O . ILE A 1 672 ? 1.904 0.717 -50.408 1.00 33.81 672 ILE A O 1
ATOM 5533 N N . GLN A 1 673 ? 0.429 0.391 -52.057 1.00 33.81 673 GLN A N 1
ATOM 5534 C CA . GLN A 1 673 ? 1.391 0.451 -53.153 1.00 33.81 673 GLN A CA 1
ATOM 5535 C C . GLN A 1 673 ? 1.468 1.921 -53.613 1.00 33.81 673 GLN A C 1
ATOM 5537 O O . GLN A 1 673 ? 0.450 2.597 -53.687 1.00 33.81 673 GLN A O 1
ATOM 5542 N N . GLU A 1 674 ? 2.694 2.399 -53.856 1.00 32.47 674 GLU A N 1
ATOM 5543 C CA . GLU A 1 674 ? 3.056 3.674 -54.520 1.00 32.47 674 GLU A CA 1
ATOM 5544 C C . GLU A 1 674 ? 3.223 4.992 -53.734 1.00 32.47 674 GLU A C 1
ATOM 5546 O O . GLU A 1 674 ? 3.510 6.003 -54.360 1.00 32.47 674 GLU A O 1
ATOM 5551 N N . LYS A 1 675 ? 3.223 5.037 -52.392 1.00 31.27 675 LYS A N 1
ATOM 5552 C CA . LYS A 1 675 ? 3.608 6.289 -51.671 1.00 31.27 675 LYS A CA 1
ATOM 5553 C C . LYS A 1 675 ? 4.822 6.224 -50.743 1.00 31.27 675 LYS A C 1
ATOM 5555 O O . LYS A 1 675 ? 5.162 7.218 -50.113 1.00 31.27 675 LYS A O 1
ATOM 5560 N N . ALA A 1 676 ? 5.535 5.100 -50.705 1.00 29.23 676 ALA A N 1
ATOM 5561 C CA . ALA A 1 676 ? 6.685 4.917 -49.810 1.00 29.23 676 ALA A CA 1
ATOM 5562 C C . ALA A 1 676 ? 8.063 5.202 -50.451 1.00 29.23 676 ALA A C 1
ATOM 5564 O O . ALA A 1 676 ? 9.085 4.937 -49.827 1.00 29.23 676 ALA A O 1
ATOM 5565 N N . LYS A 1 677 ? 8.118 5.725 -51.687 1.00 30.62 677 LYS A N 1
ATOM 5566 C CA . LYS A 1 677 ? 9.383 6.046 -52.387 1.00 30.62 677 LYS A CA 1
ATOM 5567 C C . LYS A 1 677 ? 9.551 7.510 -52.822 1.00 30.62 677 LYS A C 1
ATOM 5569 O O . LYS A 1 677 ? 10.539 7.818 -53.473 1.00 30.62 677 LYS A O 1
ATOM 5574 N N . GLU A 1 678 ? 8.657 8.409 -52.409 1.00 33.41 678 GLU A N 1
ATOM 5575 C CA . GLU A 1 678 ? 8.699 9.840 -52.779 1.00 33.41 678 GLU A CA 1
ATOM 5576 C C . GLU A 1 678 ? 8.736 10.805 -51.580 1.00 33.41 678 GLU A C 1
ATOM 5578 O O . GLU A 1 678 ? 8.364 11.972 -51.679 1.00 33.41 678 GLU A O 1
ATOM 5583 N N . ILE A 1 679 ? 9.184 10.351 -50.411 1.00 41.59 679 ILE A N 1
ATOM 5584 C CA . ILE A 1 679 ? 9.296 11.223 -49.238 1.00 41.59 679 ILE A CA 1
ATOM 5585 C C . ILE A 1 679 ? 10.785 11.440 -48.979 1.00 41.59 679 ILE A C 1
ATOM 5587 O O . ILE A 1 679 ? 11.518 10.488 -48.734 1.00 41.59 679 ILE A O 1
ATOM 5591 N N . ILE A 1 680 ? 11.194 12.710 -49.054 1.00 36.72 680 ILE A N 1
ATOM 5592 C CA . ILE A 1 680 ? 12.563 13.254 -49.031 1.00 36.72 680 ILE A CA 1
ATOM 5593 C C . ILE A 1 680 ? 13.242 13.305 -50.419 1.00 36.72 680 ILE A C 1
ATOM 5595 O O . ILE A 1 680 ? 14.300 12.711 -50.623 1.00 36.72 680 ILE A O 1
ATOM 5599 N N . LYS A 1 681 ? 12.691 14.078 -51.376 1.00 37.88 681 LYS A N 1
ATOM 5600 C CA . LYS A 1 681 ? 13.586 14.840 -52.276 1.00 37.88 681 LYS A CA 1
ATOM 5601 C C . LYS A 1 681 ? 13.067 16.124 -52.927 1.00 37.88 681 LYS A C 1
ATOM 5603 O O . LYS A 1 681 ? 13.906 16.980 -53.161 1.00 37.88 681 LYS A O 1
ATOM 5608 N N . ASP A 1 682 ? 11.767 16.346 -53.111 1.00 41.44 682 ASP A N 1
ATOM 5609 C CA . ASP A 1 682 ? 11.307 17.561 -53.814 1.00 41.44 682 ASP A CA 1
ATOM 5610 C C . ASP A 1 682 ? 10.310 18.386 -52.992 1.00 41.44 682 ASP A C 1
ATOM 5612 O O . ASP A 1 682 ? 9.100 18.301 -53.177 1.00 41.44 682 ASP A O 1
ATOM 5616 N N . LEU A 1 683 ? 10.819 19.215 -52.077 1.00 47.50 683 LEU A N 1
ATOM 5617 C CA . LEU A 1 683 ? 10.051 20.346 -51.548 1.00 47.50 683 LEU A CA 1
ATOM 5618 C C . LEU A 1 683 ? 10.382 21.584 -52.386 1.00 47.50 683 LEU A C 1
ATOM 5620 O O . LEU A 1 683 ? 11.553 21.964 -52.502 1.00 47.50 683 LEU A O 1
ATOM 5624 N N . THR A 1 684 ? 9.370 22.234 -52.964 1.00 56.19 684 THR A N 1
ATOM 5625 C CA . THR A 1 684 ? 9.584 23.532 -53.610 1.00 56.19 684 THR A CA 1
ATOM 5626 C C . THR A 1 684 ? 9.827 24.601 -52.542 1.00 56.19 684 THR A C 1
ATOM 5628 O O . THR A 1 684 ? 9.406 24.463 -51.395 1.00 56.19 684 THR A O 1
ATOM 5631 N N . VAL A 1 685 ? 10.535 25.685 -52.880 1.00 58.56 685 VAL A N 1
ATOM 5632 C CA . VAL A 1 685 ? 10.819 26.770 -51.918 1.00 58.56 685 VAL A CA 1
ATOM 5633 C C . VAL A 1 685 ? 9.546 27.299 -51.224 1.00 58.56 685 VAL A C 1
ATOM 5635 O O . VAL A 1 685 ? 9.600 27.509 -50.012 1.00 58.56 685 VAL A O 1
ATOM 5638 N N . PRO A 1 686 ? 8.401 27.464 -51.916 1.00 59.50 686 PRO A N 1
ATOM 5639 C CA . PRO A 1 686 ? 7.125 27.766 -51.267 1.00 59.50 686 PRO A CA 1
ATOM 5640 C C . PRO A 1 686 ? 6.679 26.724 -50.231 1.00 59.50 686 PRO A C 1
ATOM 5642 O O . PRO A 1 686 ? 6.267 27.117 -49.146 1.00 59.50 686 PRO A O 1
ATOM 5645 N N . ASP A 1 687 ? 6.821 25.425 -50.513 1.00 54.78 687 ASP A N 1
ATOM 5646 C CA . ASP A 1 687 ? 6.404 24.350 -49.597 1.00 54.78 687 ASP A CA 1
ATOM 5647 C C . ASP A 1 687 ? 7.261 24.317 -48.327 1.00 54.78 687 ASP A C 1
ATOM 5649 O O . ASP A 1 687 ? 6.744 24.158 -47.222 1.00 54.78 687 ASP A O 1
ATOM 5653 N N . VAL A 1 688 ? 8.573 24.536 -48.475 1.00 58.00 688 VAL A N 1
ATOM 5654 C CA . VAL A 1 688 ? 9.499 24.667 -47.340 1.00 58.00 688 VAL A CA 1
ATOM 5655 C C . VAL A 1 688 ? 9.114 25.866 -46.475 1.00 58.00 688 VAL A C 1
ATOM 5657 O O . VAL A 1 688 ? 9.092 25.770 -45.251 1.00 58.00 688 VAL A O 1
ATOM 5660 N N . LEU A 1 689 ? 8.783 26.998 -47.097 1.00 62.53 689 LEU A N 1
ATOM 5661 C CA . LEU A 1 689 ? 8.410 28.216 -46.381 1.00 62.53 689 LEU A CA 1
ATOM 5662 C C . LEU A 1 689 ? 7.080 28.068 -45.641 1.00 62.53 689 LEU A C 1
ATOM 5664 O O . LEU A 1 689 ? 6.995 28.480 -44.487 1.00 62.53 689 LEU A O 1
ATOM 5668 N N . THR A 1 690 ? 6.076 27.448 -46.261 1.00 61.12 690 THR A N 1
ATOM 5669 C CA . THR A 1 690 ? 4.796 27.148 -45.607 1.00 61.12 690 THR A CA 1
ATOM 5670 C C . THR A 1 690 ? 5.001 26.220 -44.416 1.00 61.12 690 THR A C 1
ATOM 5672 O O . THR A 1 690 ? 4.530 26.529 -43.324 1.00 61.12 690 THR A O 1
ATOM 5675 N N . HIS A 1 691 ? 5.795 25.157 -44.576 1.00 57.88 691 HIS A N 1
ATOM 5676 C CA . HIS A 1 691 ? 6.112 24.242 -43.483 1.00 57.88 691 HIS A CA 1
ATOM 5677 C C . HIS A 1 691 ? 6.835 24.940 -42.322 1.00 57.88 691 HIS A C 1
ATOM 5679 O O . HIS A 1 691 ? 6.470 24.741 -41.167 1.00 57.88 691 HIS A O 1
ATOM 5685 N N . ILE A 1 692 ? 7.822 25.799 -42.606 1.00 61.84 692 ILE A N 1
ATOM 5686 C CA . ILE A 1 692 ? 8.528 26.576 -41.574 1.00 61.84 692 ILE A CA 1
ATOM 5687 C C . ILE A 1 692 ? 7.555 27.513 -40.847 1.00 61.84 692 ILE A C 1
ATOM 5689 O O . ILE A 1 692 ? 7.589 27.592 -39.621 1.00 61.84 692 ILE A O 1
ATOM 5693 N N . CYS A 1 693 ? 6.671 28.202 -41.572 1.00 58.06 693 CYS A N 1
ATOM 5694 C CA . CYS A 1 693 ? 5.668 29.085 -40.977 1.00 58.06 693 CYS A CA 1
ATOM 5695 C C . CYS A 1 693 ? 4.699 28.319 -40.065 1.00 58.06 693 CYS A C 1
ATOM 5697 O O . CYS A 1 693 ? 4.468 28.736 -38.930 1.00 58.06 693 CYS A O 1
ATOM 5699 N N . GLU A 1 694 ? 4.174 27.186 -40.529 1.00 56.94 694 GLU A N 1
ATOM 5700 C CA . GLU A 1 694 ? 3.271 26.326 -39.757 1.00 56.94 694 GLU A CA 1
ATOM 5701 C C . GLU A 1 694 ? 3.969 25.724 -38.533 1.00 56.94 694 GLU A C 1
ATOM 5703 O O . GLU A 1 694 ? 3.404 25.708 -37.440 1.00 56.94 694 GLU A O 1
ATOM 5708 N N . TYR A 1 695 ? 5.223 25.294 -38.682 1.00 53.72 695 TYR A N 1
ATOM 5709 C CA . TYR A 1 695 ? 6.036 24.743 -37.601 1.00 53.72 695 TYR A CA 1
ATOM 5710 C C . TYR A 1 695 ? 6.341 25.785 -36.515 1.00 53.72 695 TYR A C 1
ATOM 5712 O O . TYR A 1 695 ? 6.165 25.518 -35.325 1.00 53.72 695 TYR A O 1
ATOM 5720 N N . ILE A 1 696 ? 6.752 26.994 -36.908 1.00 56.25 696 ILE A N 1
ATOM 5721 C CA . ILE A 1 696 ? 7.026 28.109 -35.989 1.00 56.25 696 ILE A CA 1
ATOM 5722 C C . ILE A 1 696 ? 5.742 28.524 -35.251 1.00 56.25 696 ILE A C 1
ATOM 5724 O O . ILE A 1 696 ? 5.769 28.709 -34.030 1.00 56.25 696 ILE A O 1
ATOM 5728 N N . ALA A 1 697 ? 4.609 28.582 -35.960 1.00 53.44 697 ALA A N 1
ATOM 5729 C CA . ALA A 1 697 ? 3.305 28.887 -35.375 1.00 53.44 697 ALA A CA 1
ATOM 5730 C C . ALA A 1 697 ? 2.834 27.794 -34.397 1.00 53.44 697 ALA A C 1
ATOM 5732 O O . ALA A 1 697 ? 2.375 28.106 -33.297 1.00 53.44 697 ALA A O 1
ATOM 5733 N N . ALA A 1 698 ? 3.021 26.513 -34.735 1.00 45.16 698 ALA A N 1
ATOM 5734 C CA . ALA A 1 698 ? 2.694 25.379 -33.865 1.00 45.16 698 ALA A CA 1
ATOM 5735 C C . ALA A 1 698 ? 3.529 25.347 -32.570 1.00 45.16 698 ALA A C 1
ATOM 5737 O O . ALA A 1 698 ? 3.115 24.746 -31.578 1.00 45.16 698 ALA A O 1
ATOM 5738 N N . ARG A 1 699 ? 4.688 26.016 -32.559 1.00 47.75 699 ARG A N 1
ATOM 5739 C CA . ARG A 1 699 ? 5.575 26.174 -31.395 1.00 47.75 699 ARG A CA 1
ATOM 5740 C C . ARG A 1 699 ? 5.353 27.480 -30.620 1.00 47.75 699 ARG A C 1
ATOM 5742 O O . ARG A 1 699 ? 6.081 27.734 -29.666 1.00 47.75 699 ARG A O 1
ATOM 5749 N N . GLY A 1 700 ? 4.342 28.275 -30.983 1.00 38.19 700 GLY A N 1
ATOM 5750 C CA . GLY A 1 700 ? 3.910 29.449 -30.217 1.00 38.19 700 GLY A CA 1
ATOM 5751 C C . GLY A 1 700 ? 4.672 30.744 -30.511 1.00 38.19 700 GLY A C 1
ATOM 5752 O O . GLY A 1 700 ? 4.527 31.710 -29.764 1.00 38.19 700 GLY A O 1
ATOM 5753 N N . PHE A 1 701 ? 5.460 30.793 -31.587 1.00 51.97 701 PHE A N 1
ATOM 5754 C CA . PHE A 1 701 ? 6.112 32.021 -32.040 1.00 51.97 701 PHE A CA 1
ATOM 5755 C C . PHE A 1 701 ? 5.304 32.662 -33.170 1.00 51.97 701 PHE A C 1
ATOM 5757 O O . PHE A 1 701 ? 4.852 31.977 -34.085 1.00 51.97 701 PHE A O 1
ATOM 5764 N N . VAL A 1 702 ? 5.144 33.986 -33.127 1.00 59.53 702 VAL A N 1
ATOM 5765 C CA . VAL A 1 702 ? 4.412 34.742 -34.151 1.00 59.53 702 VAL A CA 1
ATOM 5766 C C . VAL A 1 702 ? 5.391 35.653 -34.881 1.00 59.53 702 VAL A C 1
ATOM 5768 O O . VAL A 1 702 ? 5.929 36.589 -34.295 1.00 59.53 702 VAL A O 1
ATOM 5771 N N . PHE A 1 703 ? 5.614 35.372 -36.162 1.00 64.50 703 PHE A N 1
ATOM 5772 C CA . PHE A 1 703 ? 6.397 36.208 -37.069 1.00 64.50 703 PHE A CA 1
ATOM 5773 C C . PHE A 1 703 ? 5.588 36.464 -38.337 1.00 64.50 703 PHE A C 1
ATOM 5775 O O . PHE A 1 703 ? 4.801 35.616 -38.758 1.00 64.50 703 PHE A O 1
ATOM 5782 N N . GLU A 1 704 ? 5.793 37.616 -38.972 1.00 69.62 704 GLU A N 1
ATOM 5783 C CA . GLU A 1 704 ? 5.164 37.868 -40.265 1.00 69.62 704 GLU A CA 1
ATOM 5784 C C . GLU A 1 704 ? 5.785 36.962 -41.334 1.00 69.62 704 GLU A C 1
ATOM 5786 O O . GLU A 1 704 ? 7.007 36.830 -41.431 1.00 69.62 704 GLU A O 1
ATOM 5791 N N . GLU A 1 705 ? 4.953 36.379 -42.197 1.00 64.06 705 GLU A N 1
ATOM 5792 C CA . GLU A 1 705 ? 5.387 35.458 -43.256 1.00 64.06 705 GLU A CA 1
ATOM 5793 C C . GLU A 1 705 ? 6.493 36.072 -44.142 1.00 64.06 705 GLU A C 1
ATOM 5795 O O . GLU A 1 705 ? 7.438 35.400 -44.557 1.00 64.06 705 GLU A O 1
ATOM 5800 N N . LYS A 1 706 ? 6.436 37.393 -44.369 1.00 69.31 706 LYS A N 1
ATOM 5801 C CA . LYS A 1 706 ? 7.455 38.158 -45.103 1.00 69.31 706 LYS A CA 1
ATOM 5802 C C . LYS A 1 706 ? 8.820 38.169 -44.398 1.00 69.31 706 LYS A C 1
ATOM 5804 O O . LYS A 1 706 ? 9.848 38.145 -45.073 1.00 69.31 706 LYS A O 1
ATOM 5809 N N . GLN A 1 707 ? 8.853 38.178 -43.065 1.00 66.31 707 GLN A N 1
ATOM 5810 C CA . GLN A 1 707 ? 10.091 38.124 -42.279 1.00 66.31 707 GLN A CA 1
ATOM 5811 C C . GLN A 1 707 ? 10.735 36.739 -42.360 1.00 66.31 707 GLN A C 1
ATOM 5813 O O . GLN A 1 707 ? 11.936 36.649 -42.603 1.00 66.31 707 GLN A O 1
ATOM 5818 N N . ILE A 1 708 ? 9.937 35.671 -42.253 1.00 73.25 708 ILE A N 1
ATOM 5819 C CA . ILE A 1 708 ? 10.407 34.282 -42.387 1.00 73.25 708 ILE A CA 1
ATOM 5820 C C . ILE A 1 708 ? 10.977 34.042 -43.794 1.00 73.25 708 ILE A C 1
ATOM 5822 O O . ILE A 1 708 ? 12.078 33.507 -43.935 1.00 73.25 708 ILE A O 1
ATOM 5826 N N . LYS A 1 709 ? 10.288 34.527 -44.837 1.00 73.69 709 LYS A N 1
ATOM 5827 C CA . LYS A 1 709 ? 10.761 34.471 -46.232 1.00 73.69 709 LYS A CA 1
ATOM 5828 C C . LYS A 1 709 ? 12.093 35.191 -46.427 1.00 73.69 709 LYS A C 1
ATOM 5830 O O . LYS A 1 709 ? 13.015 34.621 -47.010 1.00 73.69 709 LYS A O 1
ATOM 5835 N N . ASN A 1 710 ? 12.218 36.415 -45.911 1.00 66.25 710 ASN A N 1
ATOM 5836 C CA . ASN A 1 710 ? 13.458 37.188 -45.998 1.00 66.25 710 ASN A CA 1
ATOM 5837 C C . ASN A 1 710 ? 14.614 36.502 -45.257 1.00 66.25 710 ASN A C 1
ATOM 5839 O O . ASN A 1 710 ? 15.729 36.474 -45.770 1.00 66.25 710 ASN A O 1
ATOM 5843 N N . PHE A 1 711 ? 14.347 35.893 -44.101 1.00 64.56 711 PHE A N 1
ATOM 5844 C CA . PHE A 1 711 ? 15.355 35.190 -43.309 1.00 64.56 711 PHE A CA 1
ATOM 5845 C C . PHE A 1 711 ? 15.840 33.904 -43.993 1.00 64.56 711 PHE A C 1
ATOM 5847 O O . PHE A 1 711 ? 17.043 33.657 -44.079 1.00 64.56 711 PHE A O 1
ATOM 5854 N N . TYR A 1 712 ? 14.915 33.124 -44.560 1.00 72.12 712 TYR A N 1
ATOM 5855 C CA . TYR A 1 712 ? 15.230 31.953 -45.381 1.00 72.12 712 TYR A CA 1
ATOM 5856 C C . TYR A 1 712 ? 16.098 32.326 -46.600 1.00 72.12 712 TYR A C 1
ATOM 5858 O O . TYR A 1 712 ? 17.091 31.658 -46.897 1.00 72.12 712 TYR A O 1
ATOM 5866 N N . LEU A 1 713 ? 15.785 33.444 -47.266 1.00 65.31 713 LEU A N 1
ATOM 5867 C CA . LEU A 1 713 ? 16.580 33.993 -48.371 1.00 65.31 713 LEU A CA 1
ATOM 5868 C C . LEU A 1 713 ? 17.975 34.464 -47.929 1.00 65.31 713 LEU A C 1
ATOM 5870 O O . LEU A 1 713 ? 18.953 34.211 -48.637 1.00 65.31 713 LEU A O 1
ATOM 5874 N N . SER A 1 714 ? 18.104 35.100 -46.761 1.00 60.44 714 SER A N 1
ATOM 5875 C CA . SER A 1 714 ? 19.402 35.490 -46.190 1.00 60.44 714 SER A CA 1
ATOM 5876 C C . SER A 1 714 ? 20.298 34.280 -45.896 1.00 60.44 714 SER A C 1
ATOM 5878 O O . SER A 1 714 ? 21.482 34.303 -46.230 1.00 60.44 714 SER A O 1
ATOM 5880 N N . LEU A 1 715 ? 19.734 33.190 -45.365 1.00 59.19 715 LEU A N 1
ATOM 5881 C CA . LEU A 1 715 ? 20.465 31.948 -45.075 1.00 59.19 715 LEU A CA 1
ATOM 5882 C C . LEU A 1 715 ? 20.954 31.232 -46.342 1.00 59.19 715 LEU A C 1
ATOM 5884 O O . LEU A 1 715 ? 22.048 30.669 -46.355 1.00 59.19 715 LEU A O 1
ATOM 5888 N N . LYS A 1 716 ? 20.173 31.286 -47.428 1.00 60.50 716 LYS A N 1
ATOM 5889 C CA . LYS A 1 716 ? 20.546 30.720 -48.735 1.00 60.50 716 LYS A CA 1
ATOM 5890 C C . LYS A 1 716 ? 21.631 31.515 -49.466 1.00 60.50 716 LYS A C 1
ATOM 5892 O O . LYS A 1 716 ? 22.265 30.954 -50.355 1.00 60.50 716 LYS A O 1
ATOM 5897 N N . THR A 1 717 ? 21.830 32.796 -49.143 1.00 50.44 717 THR A N 1
ATOM 5898 C CA . THR A 1 717 ? 22.663 33.695 -49.961 1.00 50.44 717 THR A CA 1
ATOM 5899 C C . THR A 1 717 ? 24.025 34.043 -49.353 1.00 50.44 717 THR A C 1
ATOM 5901 O O . THR A 1 717 ? 24.952 34.251 -50.135 1.00 50.44 717 THR A O 1
ATOM 5904 N N . LYS A 1 718 ? 24.220 34.038 -48.020 1.00 49.09 718 LYS A N 1
ATOM 5905 C CA . LYS A 1 718 ? 25.556 34.133 -47.375 1.00 49.09 718 LYS A CA 1
ATOM 5906 C C . LYS A 1 718 ? 25.585 33.439 -45.993 1.00 49.09 718 LYS A C 1
ATOM 5908 O O . LYS A 1 718 ? 24.865 33.875 -45.103 1.00 49.09 718 LYS A O 1
ATOM 5913 N N . PRO A 1 719 ? 26.446 32.425 -45.755 1.00 45.72 719 PRO A N 1
ATOM 5914 C CA . PRO A 1 719 ? 26.429 31.645 -44.509 1.00 45.72 719 PRO A CA 1
ATOM 5915 C C . PRO A 1 719 ? 27.178 32.276 -43.320 1.00 45.72 719 PRO A C 1
ATOM 5917 O O . PRO A 1 719 ? 27.171 31.709 -42.231 1.00 45.72 719 PRO A O 1
ATOM 5920 N N . PHE A 1 720 ? 27.813 33.439 -43.486 1.00 47.25 720 PHE A N 1
ATOM 5921 C CA . PHE A 1 720 ? 28.561 34.102 -42.417 1.00 47.25 720 PHE A CA 1
ATOM 5922 C C . PHE A 1 720 ? 28.231 35.596 -42.388 1.00 47.25 720 PHE A C 1
ATOM 5924 O O . PHE A 1 720 ? 28.250 36.247 -43.430 1.00 47.25 720 PHE A O 1
ATOM 5931 N N . VAL A 1 721 ? 27.999 36.110 -41.175 1.00 42.22 721 VAL A N 1
ATOM 5932 C CA . VAL A 1 721 ? 27.567 37.469 -40.787 1.00 42.22 721 VAL A CA 1
ATOM 5933 C C . VAL A 1 721 ? 26.048 37.626 -40.645 1.00 42.22 721 VAL A C 1
ATOM 5935 O O . VAL A 1 721 ? 25.371 37.939 -41.611 1.00 42.22 721 VAL A O 1
ATOM 5938 N N . ILE A 1 722 ? 25.553 37.490 -39.405 1.00 40.41 722 ILE A N 1
ATOM 5939 C CA . ILE A 1 722 ? 24.789 38.527 -38.679 1.00 40.41 722 ILE A CA 1
ATOM 5940 C C .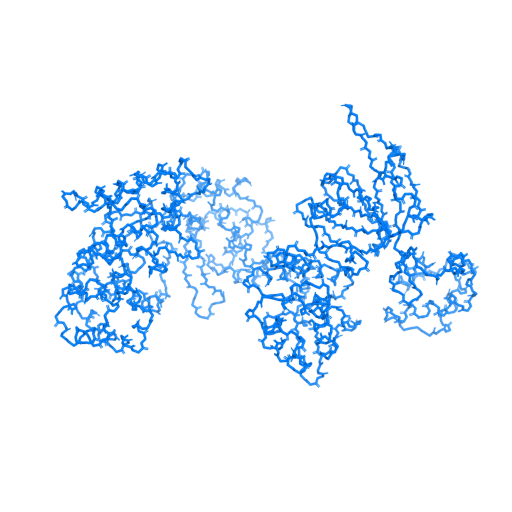 ILE A 1 722 ? 25.201 38.421 -37.198 1.00 40.41 722 ILE A C 1
ATOM 5942 O O . ILE A 1 722 ? 25.121 37.359 -36.583 1.00 40.41 722 ILE A O 1
ATOM 5946 N N . ILE A 1 723 ? 25.702 39.533 -36.663 1.00 38.09 723 ILE A N 1
ATOM 5947 C CA . ILE A 1 723 ? 26.145 39.731 -35.281 1.00 38.09 723 ILE A CA 1
ATOM 5948 C C . ILE A 1 723 ? 24.953 40.248 -34.459 1.00 38.09 723 ILE A C 1
ATOM 5950 O O . ILE A 1 723 ? 24.238 41.127 -34.925 1.00 38.09 723 ILE A O 1
ATOM 5954 N N . ALA A 1 724 ? 24.806 39.710 -33.242 1.00 42.88 724 ALA A N 1
ATOM 5955 C CA . ALA A 1 724 ? 23.995 40.181 -32.110 1.00 42.88 724 ALA A CA 1
ATOM 5956 C C . ALA A 1 724 ? 22.478 40.388 -32.335 1.00 42.88 724 ALA A C 1
ATOM 5958 O O . ALA A 1 724 ? 22.043 41.395 -32.881 1.00 42.88 724 ALA A O 1
ATOM 5959 N N . GLY A 1 725 ? 21.659 39.476 -31.781 1.00 38.94 725 GLY A N 1
ATOM 5960 C CA . GLY A 1 725 ? 20.272 39.804 -31.411 1.00 38.94 725 GLY A CA 1
ATOM 5961 C C . GLY A 1 725 ? 19.209 38.704 -31.501 1.00 38.94 725 GLY A C 1
ATOM 5962 O O . GLY A 1 725 ? 18.130 38.898 -30.954 1.00 38.94 725 GLY A O 1
ATOM 5963 N N . ILE A 1 726 ? 19.453 37.562 -32.158 1.00 40.88 726 ILE A N 1
ATOM 5964 C CA . ILE A 1 726 ? 18.421 36.517 -32.350 1.00 40.88 726 ILE A CA 1
ATOM 5965 C C . ILE A 1 726 ? 19.048 35.121 -32.212 1.00 40.88 726 ILE A C 1
ATOM 5967 O O . ILE A 1 726 ? 19.357 34.453 -33.195 1.00 40.88 726 ILE A O 1
ATOM 5971 N N . SER A 1 727 ? 19.256 34.671 -30.974 1.00 38.91 727 SER A N 1
ATOM 5972 C CA . SER A 1 727 ? 19.896 33.376 -30.678 1.00 38.91 727 SER A CA 1
ATOM 5973 C C . SER A 1 727 ? 18.927 32.184 -30.633 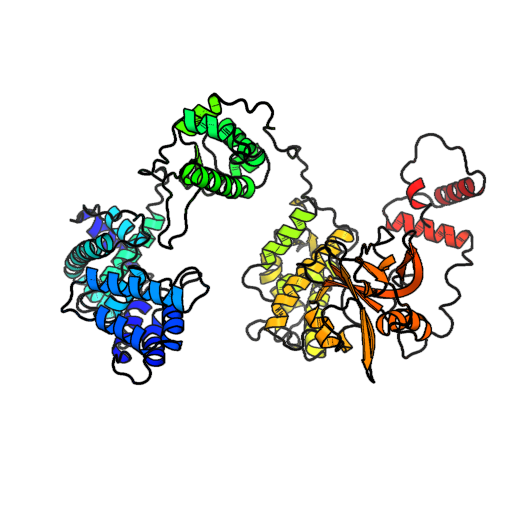1.00 38.91 727 SER A C 1
ATOM 5975 O O . SER A 1 727 ? 19.376 31.045 -30.596 1.00 38.91 727 SER A O 1
ATOM 5977 N N . VAL A 1 728 ? 17.607 32.409 -30.665 1.00 41.97 728 VAL A N 1
ATOM 5978 C CA . VAL A 1 728 ? 16.600 31.335 -30.511 1.00 41.97 728 VAL A CA 1
ATOM 5979 C C . VAL A 1 728 ? 16.200 30.703 -31.852 1.00 41.97 728 VAL A C 1
ATOM 5981 O O . VAL A 1 728 ? 15.967 29.501 -31.922 1.00 41.97 728 VAL A O 1
ATOM 5984 N N . LEU A 1 729 ? 16.195 31.472 -32.946 1.00 38.56 729 LEU A N 1
ATOM 5985 C CA . LEU A 1 729 ? 15.742 30.973 -34.253 1.00 38.56 729 LEU A CA 1
ATOM 5986 C C . LEU A 1 729 ? 16.811 30.141 -34.994 1.00 38.56 729 LEU A C 1
ATOM 5988 O O . LEU A 1 729 ? 16.477 29.219 -35.733 1.00 38.56 729 LEU A O 1
ATOM 5992 N N . MET A 1 730 ? 18.105 30.419 -34.767 1.00 39.09 730 MET A N 1
ATOM 5993 C CA . MET A 1 730 ? 19.219 29.688 -35.401 1.00 39.09 730 MET A CA 1
ATOM 5994 C C . MET A 1 730 ? 19.296 28.209 -34.992 1.00 39.09 730 MET A C 1
ATOM 5996 O O . MET A 1 730 ? 19.812 27.400 -35.761 1.00 39.09 730 MET A O 1
ATOM 6000 N N . ALA A 1 731 ? 18.778 27.847 -33.814 1.00 41.53 731 ALA A N 1
ATOM 6001 C CA . ALA A 1 731 ? 18.729 26.460 -33.357 1.00 41.53 731 ALA A CA 1
ATOM 6002 C C . ALA A 1 731 ? 17.603 25.652 -34.029 1.00 41.53 731 ALA A C 1
ATOM 6004 O O . ALA A 1 731 ? 17.737 24.444 -34.172 1.00 41.53 731 ALA A O 1
ATOM 6005 N N . MET A 1 732 ? 16.528 26.309 -34.482 1.00 40.50 732 MET A N 1
ATOM 6006 C CA . MET A 1 732 ? 15.348 25.628 -35.031 1.00 40.50 732 MET A CA 1
ATOM 6007 C C . MET A 1 732 ? 15.431 25.321 -36.531 1.00 40.50 732 MET A C 1
ATOM 6009 O O . MET A 1 732 ? 14.737 24.428 -36.990 1.00 40.50 732 MET A O 1
ATOM 6013 N N . ILE A 1 733 ? 16.259 26.038 -37.301 1.00 41.66 733 ILE A N 1
ATOM 6014 C CA . ILE A 1 733 ? 16.337 25.858 -38.768 1.00 41.66 733 ILE A CA 1
ATOM 6015 C C . ILE A 1 733 ? 17.474 24.905 -39.178 1.00 41.66 733 ILE A C 1
ATOM 6017 O O . ILE A 1 733 ? 17.457 24.352 -40.269 1.00 41.66 733 ILE A O 1
ATOM 6021 N N . LYS A 1 734 ? 18.459 24.643 -38.306 1.00 37.56 734 LYS A N 1
ATOM 6022 C CA . LYS A 1 734 ? 19.505 23.635 -38.578 1.00 37.56 734 LYS A CA 1
ATOM 6023 C C . LYS A 1 734 ? 19.018 22.181 -38.433 1.00 37.56 734 LYS A C 1
ATOM 6025 O O . LYS A 1 734 ? 19.791 21.278 -38.736 1.00 37.56 734 LYS A O 1
ATOM 6030 N N . SER A 1 735 ? 17.790 21.970 -37.953 1.00 38.78 735 SER A N 1
ATOM 6031 C CA . SER A 1 735 ? 17.175 20.662 -37.678 1.00 38.78 735 SER A CA 1
ATOM 6032 C C . SER A 1 735 ? 15.962 20.326 -38.564 1.00 38.78 735 SER A C 1
ATOM 6034 O O . SER A 1 735 ? 15.318 19.304 -38.338 1.00 38.78 735 SER A O 1
ATOM 6036 N N . THR A 1 736 ? 15.679 21.145 -39.581 1.00 33.91 736 THR A N 1
ATOM 6037 C CA . THR A 1 736 ? 14.837 20.803 -40.747 1.00 33.91 736 THR A CA 1
ATOM 6038 C C . THR A 1 736 ? 15.723 20.587 -41.956 1.00 33.91 736 THR A C 1
ATOM 6040 O O . THR A 1 736 ? 15.480 19.616 -42.702 1.00 33.91 736 THR A O 1
#

Foldseek 3Di:
DFAVVLLVVLVVVCLVCVVVHLCVVQQLLQLLLLLLVVQDDLPDPQQLVSLCRSRVSVPPLQDDPPAHLNVLLNQLCVPPVVLSSVLLVLCQPPVDDNLVSLVSNQVSSVVSCVVGHPDPDSRDALQSSQSSVCSVCVLQGARDDLLLLQLLCVSRVHPDHDDQDLVLYDPPSRVVSSVVLLVSLVVCVVPVSNLVVLCVPDDPSGHNCPSCRSVSNSSSVSSSVVCVVVVPPPDDWPPPPDDQPQALVNLLVQCPDCQLDPLLNLLLLLQCLVVVQKAQLVRSCVPANDHSCSNVVVLQVSLVSVCVVPVGRFDAHSRRHTDRNVNFWIKDADDPVGPHGMMTGGDPSNSSSNVVDDPVVRDNHDPQPDPPRQPPLVNLLVVLLVLLPDDDKLLLLLLLVLQLVAQDPVFKGALLSSLVSSLVQLVVCVVVVHQSTPPPDPSSPSVPDDSVNSSVVCVVPNCVSCVQFWPADPVRNMIGGDVVNPYDDDPVSSLSSLLSSQVSVCVRRVVVGVPPDAQVCLQVDDFNHWDALVVLCVRQVHDSVDQWRFHDDPVDGEIEGEAECPPDPDNKDQPDPVSFKTWFFADWDQDPVRDTDHDCPPPRNVSQVCCQVQQAWYFYWYDHDPPDTTTTHDTWHWDDWDADPSRTITTIIGFDADPVRHGDGRDNDDDDDDDPPPPPDDDDPVNVLVVVQVVCVSVPDDDDSVVSSVVVVVCVPDVDDDDDDDPPVVVVPVVD

Secondary structure (DSSP, 8-state):
---HHHHHHHHHHHHHHIIIIIHHHHTHHHHHHHHHHHH--TT-S-HHHHHHHHTTT-GGGT-BTTB-HHHHHHHHHHHHHHHHHHHHHHHT-TTS-HHHHHHHHHHHHHHHHHHH-SSS-----HHHHHHHHHHH-TTT-----HHHHHHHHHHTT-S--PPPPTTS--HHHHHHHHHHHHHHHHHHHT-HHHHHHHHHH--TTS---TT-HHHHHHHHHHHHHHHHHH---TTPPBPSS------HHHHHHHHH-TTTS-HHHHHHHHHHHHTTSEEEHHHHHHHH-S-HHHHHHHHHHHHHHHHHHH----EE-TTS-EE-GGGTEEEEEPPTTSSSSEEEEE-HHHHHHHHHS--TTS-SS-TT-SS-----HHHHHHHHHHHTSSS--THHHHHHHHHHHH--TTSEEEHHHHHHHHHHHHHHHHHTT---S-TTSGGGGGGG--HHHHHHHHIIIIIHHTTTTEEEETTTTEEEE-GGG-----HHHHHHHHHHHHHHHHHHHHHH-TTS--TGGGGTPPTT-EE-HHHHHHHHTS-TT-SEEEEE-SS-EEEEEEEE-SSSSS--EESSTTS-EEEEEPPEEEPTTSPEEE-TTSHHHHHHHHHHHHT--EEEEEESSTTSPEEEEEEEEEEEEEE-TTS-EEEEEEE-B-TTSPBPP--SSS---SSSS-SSS---HHHHHHHHHHHHHHTT----HHHHHHHHHHHHH-SS---SS-TTTHHHHTT-